Protein AF-A0A4P2VDF4-F1 (afdb_monomer)

Nearest PDB structures (foldseek):
  6p4w-assembly1_B  TM=8.940E-01  e=1.801E-29  Sulfurisphaera tokodaii str. 7
  8gy8-assembly1_B  TM=8.482E-01  e=2.939E-30  Pyrococcus furiosus DSM 3638
  6p4o-assembly2_D  TM=8.026E-01  e=2.133E-28  Sulfurisphaera tokodaii str. 7
  6p66-assembly2_D  TM=6.505E-01  e=9.928E-28  Archaeoglobus fulgidus DSM 4304
  8g4u-assembly1_B  TM=2.334E-01  e=2.044E+00  Saccharopolyspora erythraea

Mean predicted aligned error: 13.11 Å

Radius of gyration: 29.71 Å; Cα contacts (8 Å, |Δi|>4): 690; chains: 1; bounding box: 60×51×100 Å

Organism: NCBI:txid1874277

pLDDT: mean 81.6, std 14.94, range [26.86, 98.06]

Foldseek 3Di:
DDADPLADEQPADDVVCLVLLVQLVVLLVCLQVVQHFLLVSVVSLVVSCVVDPVVVSVLLNVVQVVQWDWDAAAPDALVVLCVQLPVVPDDDDPVVVQVSLCVSCVVVVHDSVSSVLRNCNVPNRRTTRNDGDDDDSVQSSQASNLVSVLVVQLQFQKKKKWALPPVVLLVVLCQLLLFQWFWFDDPHTIIIMTGGLNNDPPCSVSNSLSRSLSSVSLVVRQWMKMWGWGDDPPDIGIYIDISPNDNHDHDPVVVVVSVVVRVPGLLVLVVVVCCVPPVVKDKDAQFDWADLDRGIDTAGIWIDDLQAIETEHEREDDDPVSQVVVVVSQVSRPRYHYAYEYAPVRPDDPPRHDPSYDYAHDNRDPVVVVVCVVNVVSPDDDHDDPQDDDDQDADDADPPVLVVLVVQFFPFQVVQCVVQCVPPNPCSQVNCSNVQKDWRARHSDSRRTGIDGHD

InterPro domains:
  IPR008508 Endonuclease Bax1 [PF05626] (2-368)
  IPR008508 Endonuclease Bax1 [PIRSF019435] (2-441)
  IPR008508 Endonuclease Bax1 [PTHR39640] (2-376)

Structure (mmCIF, N/CA/C/O backbone):
data_AF-A0A4P2VDF4-F1
#
_entry.id   AF-A0A4P2VDF4-F1
#
loop_
_atom_site.group_PDB
_atom_site.id
_atom_site.type_symbol
_atom_site.label_atom_id
_atom_site.label_alt_id
_atom_site.label_comp_id
_atom_site.label_asym_id
_atom_site.label_entity_id
_atom_site.label_seq_id
_atom_site.pdbx_PDB_ins_code
_atom_site.Cartn_x
_atom_site.Cartn_y
_atom_site.Cartn_z
_atom_site.occupancy
_atom_site.B_iso_or_equiv
_atom_site.auth_seq_id
_atom_sit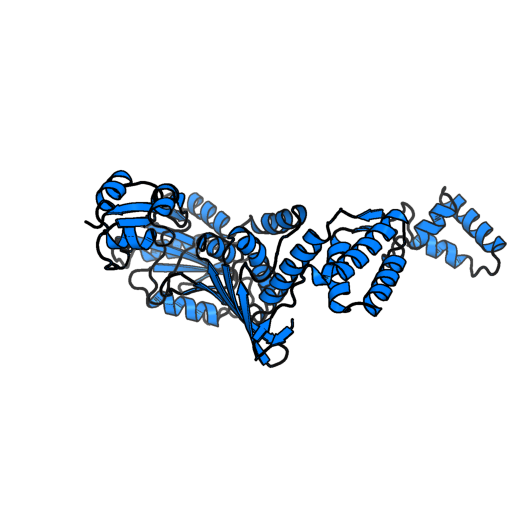e.auth_comp_id
_atom_site.auth_asym_id
_atom_site.auth_atom_id
_atom_site.pdbx_PDB_model_num
ATOM 1 N N . MET A 1 1 ? 7.679 -15.968 -1.960 1.00 79.31 1 MET A N 1
ATOM 2 C CA . MET A 1 1 ? 7.347 -16.729 -0.736 1.00 79.31 1 MET A CA 1
ATOM 3 C C . MET A 1 1 ? 7.981 -18.102 -0.788 1.00 79.31 1 MET A C 1
ATOM 5 O O . MET A 1 1 ? 7.960 -18.720 -1.846 1.00 79.31 1 MET A O 1
ATOM 9 N N . ARG A 1 2 ? 8.515 -18.569 0.341 1.00 82.75 2 ARG A N 1
ATOM 10 C CA . ARG A 1 2 ? 9.000 -19.936 0.558 1.00 82.75 2 ARG A CA 1
ATOM 11 C C . ARG A 1 2 ? 8.075 -20.622 1.565 1.00 82.75 2 ARG A C 1
ATOM 13 O O . ARG A 1 2 ? 7.628 -19.990 2.518 1.00 82.75 2 ARG A O 1
ATOM 20 N N . ILE A 1 3 ? 7.774 -21.897 1.352 1.00 80.62 3 ILE A N 1
ATOM 21 C CA . ILE A 1 3 ? 6.941 -22.691 2.263 1.00 80.62 3 ILE A CA 1
ATOM 22 C C . ILE A 1 3 ? 7.861 -23.633 3.035 1.00 80.62 3 ILE A C 1
ATOM 24 O O . ILE A 1 3 ? 8.603 -24.400 2.424 1.00 80.62 3 ILE A O 1
ATOM 28 N N . ARG A 1 4 ? 7.817 -23.599 4.371 1.00 76.88 4 ARG A N 1
ATOM 29 C CA . ARG A 1 4 ? 8.588 -24.519 5.222 1.00 76.88 4 ARG A CA 1
ATOM 30 C C . ARG A 1 4 ? 7.719 -25.000 6.378 1.00 76.88 4 ARG A C 1
ATOM 32 O O . ARG A 1 4 ? 7.176 -24.184 7.111 1.00 76.88 4 ARG A O 1
ATOM 39 N N . LYS A 1 5 ? 7.595 -26.324 6.540 1.00 75.50 5 LYS A N 1
ATOM 40 C CA . LYS A 1 5 ? 6.791 -26.968 7.603 1.00 75.50 5 LYS A CA 1
ATOM 41 C C . LYS A 1 5 ? 5.349 -26.423 7.707 1.00 75.50 5 LYS A C 1
ATOM 43 O O . LYS A 1 5 ? 4.851 -26.193 8.798 1.00 75.50 5 LYS A O 1
ATOM 48 N N . GLY A 1 6 ? 4.694 -26.165 6.572 1.00 74.94 6 GLY A N 1
ATOM 49 C CA . GLY A 1 6 ? 3.316 -25.646 6.548 1.00 74.94 6 GLY A CA 1
ATOM 50 C C . GLY A 1 6 ? 3.169 -24.150 6.856 1.00 74.94 6 GLY A C 1
ATOM 51 O O . GLY A 1 6 ? 2.055 -23.638 6.791 1.00 74.94 6 GLY A O 1
ATOM 52 N N . VAL A 1 7 ? 4.272 -23.439 7.112 1.00 84.31 7 VAL A N 1
ATOM 53 C CA . VAL A 1 7 ? 4.291 -21.988 7.324 1.00 84.31 7 VAL A CA 1
ATOM 54 C C . VAL A 1 7 ? 4.822 -21.294 6.078 1.00 84.31 7 VAL A C 1
ATOM 56 O O . VAL A 1 7 ? 5.834 -21.684 5.482 1.00 84.31 7 VAL A O 1
ATOM 59 N N . ALA A 1 8 ? 4.106 -20.258 5.679 1.00 86.00 8 ALA A N 1
ATOM 60 C CA . ALA A 1 8 ? 4.394 -19.424 4.540 1.00 86.00 8 ALA A CA 1
ATOM 61 C C . ALA A 1 8 ? 5.325 -18.288 4.999 1.00 86.00 8 ALA A C 1
ATOM 63 O O . ALA A 1 8 ? 4.984 -17.526 5.898 1.00 86.00 8 ALA A O 1
ATOM 64 N N . ARG A 1 9 ? 6.523 -18.186 4.413 1.00 86.56 9 ARG A N 1
ATOM 65 C CA . ARG A 1 9 ? 7.501 -17.137 4.737 1.00 86.56 9 ARG A CA 1
ATOM 66 C C . ARG A 1 9 ? 7.760 -16.249 3.524 1.00 86.56 9 ARG A C 1
ATOM 68 O O . ARG A 1 9 ? 7.981 -16.776 2.421 1.00 86.56 9 ARG A O 1
ATOM 75 N N . PRO A 1 10 ? 7.734 -14.917 3.670 1.00 89.00 10 PRO A N 1
ATOM 76 C CA . PRO A 1 10 ? 8.243 -14.027 2.638 1.00 89.00 10 PRO A CA 1
ATOM 77 C C . PRO A 1 10 ? 9.692 -14.390 2.304 1.00 89.00 10 PRO A C 1
ATOM 79 O O . PRO A 1 10 ? 10.462 -14.810 3.162 1.00 89.00 10 PRO A O 1
ATOM 82 N N . ALA A 1 11 ? 10.035 -14.309 1.022 1.00 91.25 11 ALA A N 1
ATOM 83 C CA . ALA A 1 11 ? 11.408 -14.504 0.574 1.00 91.25 11 ALA A CA 1
ATOM 84 C C . ALA A 1 11 ? 12.080 -13.129 0.557 1.00 91.25 11 ALA A C 1
ATOM 86 O O . ALA A 1 11 ? 12.244 -12.557 -0.518 1.00 91.25 11 ALA A O 1
ATOM 87 N N . TYR A 1 12 ? 12.318 -12.577 1.748 1.00 94.81 12 TYR A N 1
ATOM 88 C CA . TYR A 1 12 ? 13.016 -11.306 1.891 1.00 94.81 12 TYR A CA 1
ATOM 89 C C . TYR A 1 12 ? 14.444 -11.426 1.377 1.00 94.81 12 TYR A C 1
ATOM 91 O O . TYR A 1 12 ? 15.059 -12.487 1.502 1.00 94.81 12 TYR A O 1
ATOM 99 N N . LEU A 1 13 ? 14.926 -10.337 0.793 1.00 95.38 13 LEU A N 1
ATOM 100 C CA . LEU A 1 13 ? 16.286 -10.216 0.309 1.00 95.38 13 LEU A CA 1
ATOM 101 C C . LEU A 1 13 ? 17.224 -9.882 1.456 1.00 95.38 13 LEU A C 1
ATOM 103 O O . LEU A 1 13 ? 16.882 -9.094 2.345 1.00 95.38 13 LEU A O 1
ATOM 107 N N . THR A 1 14 ? 18.408 -10.474 1.400 1.00 92.75 14 THR A N 1
ATOM 108 C CA . THR A 1 14 ? 19.514 -10.218 2.324 1.00 92.75 14 THR A CA 1
ATOM 109 C C . THR A 1 14 ? 20.736 -9.728 1.547 1.00 92.75 14 THR A C 1
ATOM 111 O O . THR A 1 14 ? 20.692 -9.525 0.332 1.00 92.75 14 THR A O 1
ATOM 114 N N . GLN A 1 15 ? 21.863 -9.547 2.240 1.00 89.31 15 GLN A N 1
ATOM 115 C CA . GLN A 1 15 ? 23.136 -9.223 1.590 1.00 89.31 15 GLN A CA 1
ATOM 116 C C . GLN A 1 15 ? 23.617 -10.321 0.625 1.00 89.31 15 GLN A C 1
ATOM 118 O O . GLN A 1 15 ? 24.381 -10.027 -0.293 1.00 89.31 15 GLN A O 1
ATOM 123 N N . ASP A 1 16 ? 23.126 -11.556 0.764 1.00 90.62 16 ASP A N 1
ATOM 124 C CA . ASP A 1 16 ? 23.452 -12.654 -0.153 1.00 90.62 16 ASP A CA 1
ATOM 125 C C . ASP A 1 16 ? 22.881 -12.409 -1.562 1.00 90.62 16 ASP A C 1
ATOM 127 O O . ASP A 1 16 ? 23.461 -12.838 -2.560 1.00 90.62 16 ASP A O 1
ATOM 131 N N . ASP A 1 17 ? 21.784 -11.651 -1.669 1.00 94.31 17 ASP A N 1
ATOM 132 C CA . ASP A 1 17 ? 21.152 -11.289 -2.942 1.00 94.31 17 ASP A CA 1
ATOM 133 C C . ASP A 1 17 ? 21.805 -10.059 -3.604 1.00 94.31 17 ASP A C 1
ATOM 135 O O . ASP A 1 17 ? 21.449 -9.677 -4.725 1.00 94.31 17 ASP A O 1
ATOM 139 N N . ALA A 1 18 ? 22.793 -9.434 -2.950 1.00 93.44 18 ALA A N 1
ATOM 140 C CA . ALA A 1 18 ? 23.371 -8.166 -3.389 1.00 93.44 18 ALA A CA 1
ATOM 141 C C . ALA A 1 18 ? 24.033 -8.237 -4.777 1.00 93.44 18 ALA A C 1
ATOM 143 O O . ALA A 1 18 ? 24.124 -7.218 -5.461 1.00 93.44 18 ALA A O 1
ATOM 144 N N . ALA A 1 19 ? 24.480 -9.417 -5.223 1.00 95.69 19 ALA A N 1
ATOM 145 C CA . ALA A 1 19 ? 25.009 -9.603 -6.576 1.00 95.69 19 ALA A CA 1
ATOM 146 C C . ALA A 1 19 ? 23.936 -9.362 -7.652 1.00 95.69 19 ALA A C 1
ATOM 148 O O . ALA A 1 19 ? 24.156 -8.564 -8.562 1.00 95.69 19 ALA A O 1
ATOM 149 N N . ALA A 1 20 ? 22.755 -9.972 -7.504 1.00 95.94 20 ALA A N 1
ATOM 150 C CA . ALA A 1 20 ? 21.634 -9.778 -8.425 1.00 95.94 20 ALA A CA 1
ATOM 151 C C . ALA A 1 20 ? 21.137 -8.324 -8.401 1.00 95.94 20 ALA A C 1
ATOM 153 O O . ALA A 1 20 ? 20.865 -7.734 -9.445 1.00 95.94 20 ALA A O 1
ATOM 154 N N . VAL A 1 21 ? 21.073 -7.729 -7.206 1.00 97.31 21 VAL A N 1
ATOM 155 C CA . VAL A 1 21 ? 20.663 -6.331 -7.006 1.00 97.31 21 VAL A CA 1
ATOM 156 C C . VAL A 1 21 ? 21.621 -5.365 -7.705 1.00 97.31 21 VAL A C 1
ATOM 158 O O . VAL A 1 21 ? 21.171 -4.472 -8.421 1.00 97.31 21 VAL A O 1
ATOM 161 N N . ARG A 1 22 ? 22.939 -5.556 -7.548 1.00 97.31 22 ARG A N 1
ATOM 162 C CA . ARG A 1 22 ? 23.955 -4.737 -8.229 1.00 97.31 22 ARG A CA 1
ATOM 163 C C . ARG A 1 22 ? 23.903 -4.887 -9.744 1.00 97.31 22 ARG A C 1
ATOM 165 O O . ARG A 1 22 ? 24.057 -3.888 -10.433 1.00 97.31 22 ARG A O 1
ATOM 172 N N . GLU A 1 23 ? 23.657 -6.090 -10.256 1.00 97.75 23 GLU A N 1
ATOM 173 C CA . GLU A 1 23 ? 23.545 -6.319 -11.700 1.00 97.75 23 GLU A CA 1
ATOM 174 C C . GLU A 1 23 ? 22.347 -5.562 -12.297 1.00 97.75 23 GLU A C 1
ATOM 176 O O . GLU A 1 23 ? 22.476 -4.901 -13.328 1.00 97.75 23 GLU A O 1
ATOM 181 N N . VAL A 1 24 ? 21.191 -5.591 -11.618 1.00 97.94 24 VAL A N 1
ATOM 182 C CA . VAL A 1 24 ? 20.008 -4.820 -12.032 1.00 97.94 24 VAL A CA 1
ATOM 183 C C . VAL A 1 24 ? 20.286 -3.316 -11.955 1.00 97.94 24 VAL A C 1
ATOM 185 O O . VAL A 1 24 ? 20.081 -2.616 -12.941 1.00 97.94 24 VAL A O 1
ATOM 188 N N . LEU A 1 25 ? 20.814 -2.807 -10.837 1.00 97.38 25 LEU A N 1
ATOM 189 C CA . LEU A 1 25 ? 21.179 -1.387 -10.705 1.00 97.38 25 LEU A CA 1
ATOM 190 C C . LEU A 1 25 ? 22.195 -0.936 -11.763 1.00 97.38 25 LEU A C 1
ATOM 192 O O . LEU A 1 25 ? 22.085 0.172 -12.296 1.00 97.38 25 LEU A O 1
ATOM 196 N N . GLY A 1 26 ? 23.154 -1.805 -12.085 1.00 97.38 26 GLY A N 1
ATOM 197 C CA . GLY A 1 26 ? 24.136 -1.598 -13.140 1.00 97.38 26 GLY A CA 1
ATOM 198 C C . GLY A 1 26 ? 23.473 -1.449 -14.505 1.00 97.38 26 GLY A C 1
ATOM 199 O O . GLY A 1 26 ? 23.772 -0.492 -15.208 1.00 97.38 26 GLY A O 1
ATOM 200 N N . ALA A 1 27 ? 22.512 -2.314 -14.847 1.00 97.69 27 ALA A N 1
ATOM 201 C CA . ALA A 1 27 ? 21.772 -2.220 -16.107 1.00 97.69 27 ALA A CA 1
ATOM 202 C C . ALA A 1 27 ? 21.032 -0.883 -16.263 1.00 97.69 27 ALA A C 1
ATOM 204 O O . ALA A 1 27 ? 21.137 -0.249 -17.310 1.00 97.69 27 ALA A O 1
ATOM 205 N N . PHE A 1 28 ? 20.338 -0.422 -15.218 1.00 97.56 28 PHE A N 1
ATOM 206 C CA . PHE A 1 28 ? 19.657 0.877 -15.246 1.00 97.56 28 PHE A CA 1
ATOM 207 C C . PHE A 1 28 ? 20.654 2.043 -15.336 1.00 97.56 28 PHE A C 1
ATOM 209 O O . PHE A 1 28 ? 20.451 2.961 -16.125 1.00 97.56 28 PHE A O 1
ATOM 216 N N . SER A 1 29 ? 21.762 1.989 -14.591 1.00 96.25 29 SER A N 1
ATOM 217 C CA . SER A 1 29 ? 22.824 3.006 -14.662 1.00 96.25 29 SER A CA 1
ATOM 218 C C . SER A 1 29 ? 23.460 3.080 -16.056 1.00 96.25 29 SER A C 1
ATOM 220 O O . SER A 1 29 ? 23.648 4.170 -16.596 1.00 96.25 29 SER A O 1
ATOM 222 N N . SER A 1 30 ? 23.751 1.927 -16.666 1.00 96.88 30 SER A N 1
ATOM 223 C CA . SER A 1 30 ? 24.281 1.834 -18.028 1.00 96.88 30 SER A CA 1
ATOM 224 C C . SER A 1 30 ? 23.287 2.333 -19.071 1.00 96.88 30 SER A C 1
ATOM 226 O O . SER A 1 30 ? 23.706 2.999 -20.012 1.00 96.88 30 SER A O 1
ATOM 228 N N . ALA A 1 31 ? 21.989 2.071 -18.891 1.00 96.44 31 ALA A N 1
ATOM 229 C CA . ALA A 1 31 ? 20.956 2.554 -19.800 1.00 96.44 31 ALA A CA 1
ATOM 230 C C . ALA A 1 31 ? 20.886 4.085 -19.840 1.00 96.44 31 ALA A C 1
ATOM 232 O O . ALA A 1 31 ? 20.810 4.664 -20.920 1.00 96.44 31 ALA A O 1
ATOM 233 N N . VAL A 1 32 ? 20.986 4.743 -18.681 1.00 95.12 32 VAL A N 1
ATOM 234 C CA . VAL A 1 32 ? 21.029 6.213 -18.594 1.00 95.12 32 VAL A CA 1
ATOM 235 C C . VAL A 1 32 ? 22.322 6.751 -19.206 1.00 95.12 32 VAL A C 1
ATOM 237 O O . VAL A 1 32 ? 22.284 7.639 -20.052 1.00 95.12 32 VAL A O 1
ATOM 240 N N . ALA A 1 33 ? 23.476 6.193 -18.821 1.00 94.75 33 ALA A N 1
ATOM 241 C CA . ALA A 1 33 ? 24.779 6.648 -19.311 1.00 94.75 33 ALA A CA 1
ATOM 242 C C . ALA A 1 33 ? 24.938 6.462 -20.831 1.00 94.75 33 ALA A C 1
ATOM 244 O O . ALA A 1 33 ? 25.561 7.287 -21.495 1.00 94.75 33 ALA A O 1
ATOM 245 N N . GLY A 1 34 ? 24.370 5.385 -21.375 1.00 93.00 34 GLY A N 1
ATOM 246 C CA . GLY A 1 34 ? 24.397 5.058 -22.796 1.00 93.00 34 GLY A CA 1
ATOM 247 C C . GLY A 1 34 ? 23.234 5.630 -23.604 1.00 93.00 34 GLY A C 1
ATOM 248 O O . GLY A 1 34 ? 23.195 5.386 -24.805 1.00 93.00 34 GLY A O 1
ATOM 249 N N . SER A 1 35 ? 22.291 6.351 -22.979 1.00 90.38 35 SER A N 1
ATOM 250 C CA . SER A 1 35 ? 21.052 6.820 -23.624 1.00 90.38 35 SER A CA 1
ATOM 251 C C . SER A 1 35 ? 20.319 5.704 -24.382 1.00 90.38 35 SER A C 1
ATOM 253 O O . SER A 1 35 ? 19.885 5.892 -25.516 1.00 90.38 35 SER A O 1
ATOM 255 N N . TRP A 1 36 ? 20.219 4.521 -23.772 1.00 94.50 36 TRP A N 1
ATOM 256 C CA . TRP A 1 36 ? 19.570 3.359 -24.379 1.00 94.50 36 TRP A CA 1
ATOM 257 C C . TRP A 1 36 ? 18.083 3.617 -24.612 1.00 94.50 36 TRP A C 1
ATOM 259 O O . TRP A 1 36 ? 17.427 4.320 -23.837 1.00 94.50 36 TRP A O 1
ATOM 269 N N . LYS A 1 37 ? 17.520 2.973 -25.633 1.00 93.38 37 LYS A N 1
ATOM 270 C CA . LYS A 1 37 ? 16.073 2.799 -25.752 1.00 93.38 37 LYS A CA 1
ATOM 271 C C . LYS A 1 37 ? 15.564 1.919 -24.616 1.00 93.38 37 LYS A C 1
ATOM 273 O O . LYS A 1 37 ? 16.246 1.002 -24.155 1.00 93.38 37 LYS A O 1
ATOM 278 N N . TYR A 1 38 ? 14.320 2.137 -24.205 1.00 94.94 38 TYR A N 1
ATOM 279 C CA . TYR A 1 38 ? 13.691 1.327 -23.167 1.00 94.94 38 TYR A CA 1
ATOM 280 C C . TYR A 1 38 ? 13.653 -0.166 -23.547 1.00 94.94 38 TYR A C 1
ATOM 282 O O . TYR A 1 38 ? 13.909 -1.017 -22.700 1.00 94.94 38 TYR A O 1
ATOM 290 N N . ALA A 1 39 ? 13.469 -0.495 -24.832 1.00 95.81 39 ALA A N 1
ATOM 291 C CA . ALA A 1 39 ? 13.561 -1.866 -25.341 1.00 95.81 39 ALA A CA 1
ATOM 292 C C . ALA A 1 39 ? 14.919 -2.544 -25.074 1.00 95.81 39 ALA A C 1
ATOM 294 O O . ALA A 1 39 ? 14.959 -3.737 -24.774 1.00 95.81 39 ALA A O 1
ATOM 295 N N . GLU A 1 40 ? 16.026 -1.805 -25.180 1.00 97.06 40 GLU A N 1
ATOM 296 C CA . GLU A 1 40 ? 17.375 -2.335 -24.937 1.00 97.06 40 GLU A CA 1
ATOM 297 C C . GLU A 1 40 ? 17.583 -2.616 -23.443 1.00 97.06 40 GLU A C 1
ATOM 299 O O . GLU A 1 40 ? 18.166 -3.636 -23.067 1.00 97.06 40 GLU A O 1
ATOM 304 N N . LEU A 1 41 ? 17.035 -1.757 -22.574 1.00 97.62 41 LEU A N 1
ATOM 305 C CA . LEU A 1 41 ? 16.990 -2.009 -21.135 1.00 97.62 41 LEU A CA 1
ATOM 306 C C . LEU A 1 41 ? 16.152 -3.259 -20.815 1.00 97.62 41 LEU A C 1
ATOM 308 O O . LEU A 1 41 ? 16.622 -4.122 -20.072 1.00 97.62 41 LEU A O 1
ATOM 312 N N . GLU A 1 42 ? 14.959 -3.409 -21.400 1.00 97.19 42 GLU A N 1
ATOM 313 C CA . GLU A 1 42 ? 14.135 -4.619 -21.238 1.00 97.19 42 GLU A CA 1
ATOM 314 C C . GLU A 1 42 ? 14.897 -5.885 -21.660 1.00 97.19 42 GLU A C 1
ATOM 316 O O . GLU A 1 42 ? 14.859 -6.909 -20.968 1.00 97.19 42 GLU A O 1
ATOM 321 N N . GLU A 1 43 ? 15.624 -5.825 -22.780 1.00 97.81 43 GLU A N 1
ATOM 322 C CA . GLU A 1 43 ? 16.449 -6.934 -23.251 1.00 97.81 43 GLU A CA 1
ATOM 323 C C . GLU A 1 43 ? 17.583 -7.249 -22.270 1.00 97.81 43 GLU A C 1
ATOM 325 O O . GLU A 1 43 ? 17.781 -8.418 -21.912 1.00 97.81 43 GLU A O 1
ATOM 330 N N . ARG A 1 44 ? 18.280 -6.230 -21.754 1.00 97.94 44 ARG A N 1
ATOM 331 C CA . ARG A 1 44 ? 19.324 -6.422 -20.741 1.00 97.94 44 ARG A CA 1
ATOM 332 C C . ARG A 1 44 ? 18.767 -7.062 -19.467 1.00 97.94 44 ARG A C 1
ATOM 334 O O . ARG A 1 44 ? 19.356 -8.013 -18.954 1.00 97.94 44 ARG A O 1
ATOM 341 N N . ILE A 1 45 ? 17.612 -6.611 -18.982 1.00 98.06 45 ILE A N 1
ATOM 342 C CA . ILE A 1 45 ? 16.934 -7.196 -17.813 1.00 98.06 45 ILE A CA 1
ATOM 343 C C . ILE A 1 45 ? 16.495 -8.644 -18.088 1.00 98.06 45 ILE A C 1
ATOM 345 O O . ILE A 1 45 ? 16.600 -9.515 -17.215 1.00 98.06 45 ILE A O 1
ATOM 349 N N . SER A 1 46 ? 16.063 -8.944 -19.315 1.00 97.00 46 SER A N 1
ATOM 350 C CA . SER A 1 46 ? 15.741 -10.306 -19.753 1.00 97.00 46 SER A CA 1
ATOM 351 C C . SER A 1 46 ? 16.967 -11.224 -19.725 1.00 97.00 46 SER A C 1
ATOM 353 O O . SER A 1 46 ? 16.869 -12.359 -19.253 1.00 97.00 46 SER A O 1
ATOM 355 N N . GLN A 1 47 ? 18.139 -10.739 -20.151 1.00 97.50 47 GLN A N 1
ATOM 356 C CA . GLN A 1 47 ? 19.403 -11.479 -20.058 1.00 97.50 47 GLN A CA 1
ATOM 357 C C . GLN A 1 47 ? 19.785 -11.766 -18.598 1.00 97.50 47 GLN A C 1
ATOM 359 O O . GLN A 1 47 ? 20.100 -12.909 -18.266 1.00 97.50 47 GLN A O 1
ATOM 364 N N . ILE A 1 48 ? 19.673 -10.775 -17.707 1.00 97.38 48 ILE A N 1
ATOM 365 C CA . ILE A 1 48 ? 19.929 -10.939 -16.262 1.00 97.38 48 ILE A CA 1
ATOM 366 C C . ILE A 1 48 ? 18.979 -11.988 -15.658 1.00 97.38 48 ILE A C 1
ATOM 368 O O . ILE A 1 48 ? 19.398 -12.850 -14.884 1.00 97.38 48 ILE A O 1
ATOM 372 N N . SER A 1 49 ? 17.714 -11.993 -16.088 1.00 95.56 49 SER A N 1
ATOM 373 C CA . SER A 1 49 ? 16.695 -12.972 -15.672 1.00 95.56 49 SER A CA 1
ATOM 374 C C . SER A 1 49 ? 16.958 -14.412 -16.144 1.00 95.56 49 SER A C 1
ATOM 376 O O . SER A 1 49 ? 16.201 -15.311 -15.772 1.00 95.56 49 SER A O 1
ATOM 378 N N . ARG A 1 50 ? 17.967 -14.653 -16.997 1.00 96.00 50 ARG A N 1
ATOM 379 C CA . ARG A 1 50 ? 18.433 -16.008 -17.360 1.00 96.00 50 ARG A CA 1
ATOM 380 C C . ARG A 1 50 ? 19.463 -16.554 -16.370 1.00 96.00 50 ARG A C 1
ATOM 382 O O . ARG A 1 50 ? 19.642 -17.765 -16.313 1.00 96.00 50 ARG A O 1
ATOM 389 N N . ILE A 1 51 ? 20.132 -15.672 -15.628 1.00 95.88 51 ILE A N 1
ATOM 390 C CA . ILE A 1 51 ? 21.187 -16.010 -14.662 1.00 95.88 51 ILE A CA 1
ATOM 391 C C . ILE A 1 51 ? 20.602 -16.097 -13.248 1.00 95.88 51 ILE A C 1
ATOM 393 O O . ILE A 1 51 ? 20.922 -17.015 -12.497 1.00 95.88 51 ILE A O 1
ATOM 397 N N . TYR A 1 52 ? 19.722 -15.158 -12.896 1.00 95.25 52 TYR A N 1
ATOM 398 C CA . TYR A 1 52 ? 19.106 -15.055 -11.572 1.00 95.25 52 TYR A CA 1
ATOM 399 C C . TYR A 1 52 ? 17.620 -15.441 -11.591 1.00 95.25 52 TYR A C 1
ATOM 401 O O . TYR A 1 52 ? 17.010 -15.597 -12.651 1.00 95.25 52 TYR A O 1
ATOM 409 N N . ASP A 1 53 ? 17.007 -15.575 -10.409 1.00 93.50 53 ASP A N 1
ATOM 410 C CA . ASP A 1 53 ? 15.574 -15.863 -10.295 1.00 93.50 53 ASP A CA 1
ATOM 411 C C . ASP A 1 53 ? 14.732 -14.792 -11.015 1.00 93.50 53 ASP A C 1
ATOM 413 O O . ASP A 1 53 ? 14.798 -13.597 -10.721 1.00 93.50 53 ASP A O 1
ATOM 417 N N . ARG A 1 54 ? 13.892 -15.229 -11.959 1.00 94.50 54 ARG A N 1
ATOM 418 C CA . ARG A 1 54 ? 13.089 -14.327 -12.797 1.00 94.50 54 ARG A CA 1
ATOM 419 C C . ARG A 1 54 ? 12.119 -13.463 -11.985 1.00 94.50 54 ARG A C 1
ATOM 421 O O . ARG A 1 54 ? 11.817 -12.345 -12.397 1.00 94.50 54 ARG A O 1
ATOM 428 N N . ARG A 1 55 ? 11.576 -13.965 -10.868 1.00 92.19 55 ARG A N 1
ATOM 429 C CA . ARG A 1 55 ? 10.626 -13.195 -10.045 1.00 92.19 55 ARG A CA 1
ATOM 430 C C . ARG A 1 55 ? 11.357 -12.102 -9.278 1.00 92.19 55 ARG A C 1
ATOM 432 O O . ARG A 1 55 ? 10.834 -10.994 -9.209 1.00 92.19 55 ARG A O 1
ATOM 439 N N . LEU A 1 56 ? 12.551 -12.407 -8.772 1.00 94.69 56 LEU A N 1
ATOM 440 C CA . LEU A 1 56 ? 13.442 -11.436 -8.147 1.00 94.69 56 LEU A CA 1
ATOM 441 C C . LEU A 1 56 ? 13.788 -10.304 -9.116 1.00 94.69 56 LEU A C 1
ATOM 443 O O . LEU A 1 56 ? 13.482 -9.148 -8.836 1.00 94.69 56 LEU A O 1
ATOM 447 N N . VAL A 1 57 ? 14.357 -10.636 -10.280 1.00 97.25 57 VAL A N 1
ATOM 448 C CA . VAL A 1 57 ? 14.796 -9.631 -11.263 1.00 97.25 57 VAL A CA 1
ATOM 449 C C . VAL A 1 57 ? 13.626 -8.767 -11.729 1.00 97.25 57 VAL A C 1
ATOM 451 O O . VAL A 1 57 ? 13.747 -7.546 -11.772 1.00 97.25 57 VAL A O 1
ATOM 454 N N . ARG A 1 58 ? 12.460 -9.372 -11.994 1.00 95.62 58 ARG A N 1
ATOM 455 C CA . ARG A 1 58 ? 11.248 -8.626 -12.358 1.00 95.62 58 ARG A CA 1
ATOM 456 C C . ARG A 1 58 ? 10.801 -7.666 -11.256 1.00 95.62 58 ARG A C 1
ATOM 458 O O . ARG A 1 58 ? 10.400 -6.548 -11.561 1.00 95.62 58 ARG A O 1
ATOM 465 N N . GLY A 1 59 ? 10.831 -8.097 -9.996 1.00 95.50 59 GLY A N 1
ATOM 466 C CA . GLY A 1 59 ? 10.441 -7.239 -8.881 1.00 95.50 59 GLY A CA 1
ATOM 467 C C . GLY A 1 59 ? 11.412 -6.073 -8.683 1.00 95.50 59 GLY A C 1
ATOM 468 O O . GLY A 1 59 ? 10.962 -4.943 -8.548 1.00 95.50 59 GLY A O 1
ATOM 469 N N . LEU A 1 60 ? 12.725 -6.318 -8.768 1.00 97.19 60 LEU A N 1
ATOM 470 C CA . LEU A 1 60 ? 13.744 -5.262 -8.718 1.00 97.19 60 LEU A CA 1
ATOM 471 C C . LEU A 1 60 ? 13.604 -4.275 -9.888 1.00 97.19 60 LEU A C 1
ATOM 473 O O . LEU A 1 60 ? 13.608 -3.067 -9.662 1.00 97.19 60 LEU A O 1
ATOM 477 N N . SER A 1 61 ? 13.420 -4.778 -11.116 1.00 96.94 61 SER A N 1
ATOM 478 C CA . SER A 1 61 ? 13.199 -3.948 -12.312 1.00 96.94 61 SER A CA 1
ATOM 479 C C . SER A 1 61 ? 11.978 -3.054 -12.148 1.00 96.94 61 SER A C 1
ATOM 481 O O . SER A 1 61 ? 12.071 -1.851 -12.355 1.00 96.94 61 SER A O 1
ATOM 483 N N . SER A 1 62 ? 10.862 -3.612 -11.672 1.00 96.06 62 SER A N 1
ATOM 484 C CA . SER A 1 62 ? 9.628 -2.850 -11.473 1.00 96.06 62 SER A CA 1
ATOM 485 C C . SER A 1 62 ? 9.781 -1.712 -10.460 1.00 96.06 62 SER A C 1
ATOM 487 O O . SER A 1 62 ? 9.156 -0.668 -10.624 1.00 96.06 62 SER A O 1
ATOM 489 N N . LEU A 1 63 ? 10.610 -1.875 -9.422 1.00 95.62 63 LEU A N 1
ATOM 490 C CA . LEU A 1 63 ? 10.910 -0.790 -8.480 1.00 95.62 63 LEU A CA 1
ATOM 491 C C . LEU A 1 63 ? 11.780 0.292 -9.124 1.00 95.62 63 LEU A C 1
ATOM 493 O O . LEU A 1 63 ? 11.502 1.478 -8.959 1.00 95.62 63 LEU A O 1
ATOM 497 N N . MET A 1 64 ? 12.793 -0.107 -9.893 1.00 96.06 64 MET A N 1
ATOM 498 C CA . MET A 1 64 ? 13.680 0.821 -10.596 1.00 96.06 64 MET A CA 1
ATOM 499 C C . MET A 1 64 ? 12.973 1.583 -11.725 1.00 96.06 64 MET A C 1
ATOM 501 O O . MET A 1 64 ? 13.223 2.771 -11.904 1.00 96.06 64 MET A O 1
ATOM 505 N N . GLU A 1 65 ? 12.028 0.953 -12.425 1.00 94.94 65 GLU A N 1
ATOM 506 C CA . GLU A 1 65 ? 11.172 1.587 -13.439 1.00 94.94 65 GLU A CA 1
ATOM 507 C C . GLU A 1 65 ? 10.364 2.759 -12.867 1.00 94.94 65 GLU A C 1
ATOM 509 O O . GLU A 1 65 ? 10.207 3.776 -13.534 1.00 94.94 65 GLU A O 1
ATOM 514 N N . ARG A 1 66 ? 9.917 2.682 -11.603 1.00 93.38 66 ARG A N 1
ATOM 515 C CA . ARG A 1 66 ? 9.213 3.796 -10.929 1.00 93.38 66 ARG A CA 1
ATOM 516 C C . ARG A 1 66 ? 10.103 5.024 -10.704 1.00 93.38 66 ARG A C 1
ATOM 518 O O . ARG A 1 66 ? 9.581 6.089 -10.382 1.00 93.38 66 ARG A O 1
ATOM 525 N N . ARG A 1 67 ? 11.423 4.860 -10.823 1.00 92.50 67 ARG A N 1
ATOM 526 C CA . ARG A 1 67 ? 12.446 5.905 -10.656 1.00 92.50 67 ARG A CA 1
ATOM 527 C C . ARG A 1 67 ? 13.065 6.340 -11.983 1.00 92.50 67 ARG A C 1
ATOM 529 O O . ARG A 1 67 ? 14.023 7.112 -11.990 1.00 92.50 67 ARG A O 1
ATOM 536 N N . LEU A 1 68 ? 12.551 5.801 -13.087 1.00 93.62 68 LEU A N 1
ATOM 537 C CA . LEU A 1 68 ? 13.026 6.046 -14.435 1.00 93.62 68 LEU A CA 1
ATOM 538 C C . LEU A 1 68 ? 12.294 7.242 -15.042 1.00 93.62 68 LEU A C 1
ATOM 540 O O . LEU A 1 68 ? 11.067 7.322 -15.004 1.00 93.62 68 LEU A O 1
ATOM 544 N N . THR A 1 69 ? 13.046 8.124 -15.686 1.00 93.50 69 THR A N 1
ATOM 545 C CA . THR A 1 69 ? 12.499 9.176 -16.541 1.00 93.50 69 THR A CA 1
ATOM 546 C C . THR A 1 69 ? 12.777 8.798 -17.986 1.00 93.50 69 THR A C 1
ATOM 548 O O . THR A 1 69 ? 13.933 8.716 -18.399 1.00 93.50 69 THR A O 1
ATOM 551 N N . LEU A 1 70 ? 11.722 8.568 -18.766 1.00 92.25 70 LEU A N 1
ATOM 552 C CA . LEU A 1 70 ?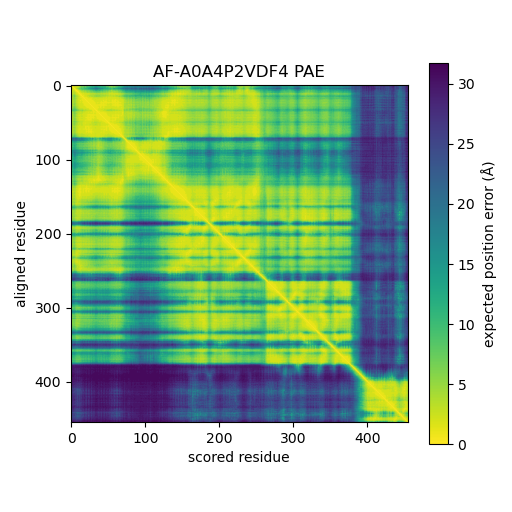 11.834 8.368 -20.210 1.00 92.25 70 LEU A CA 1
ATOM 553 C C . LEU A 1 70 ? 11.800 9.716 -20.937 1.00 92.25 70 LEU A C 1
ATOM 555 O O . LEU A 1 70 ? 11.151 10.661 -20.481 1.00 92.25 70 LEU A O 1
ATOM 559 N N . SER A 1 71 ? 12.489 9.806 -22.074 1.00 85.31 71 SER A N 1
ATOM 560 C CA . SER A 1 71 ? 12.488 11.000 -22.921 1.00 85.31 71 SER A CA 1
ATOM 561 C C . SER A 1 71 ? 11.064 11.399 -23.320 1.00 85.31 71 SER A C 1
ATOM 563 O O . SER A 1 71 ? 10.226 10.542 -23.622 1.00 85.31 71 SER A O 1
ATOM 565 N N . GLN A 1 72 ? 10.790 12.704 -23.343 1.00 70.62 72 GLN A N 1
ATOM 566 C CA . GLN A 1 72 ? 9.494 13.229 -23.776 1.00 70.62 72 GLN A CA 1
ATOM 567 C C . GLN A 1 72 ? 9.297 13.082 -25.291 1.00 70.62 72 GLN A C 1
ATOM 569 O O . GLN A 1 72 ? 10.259 12.931 -26.045 1.00 70.62 72 GLN A O 1
ATOM 574 N N . ALA A 1 73 ? 8.033 13.118 -25.723 1.00 65.00 73 ALA A N 1
ATOM 575 C CA . ALA A 1 73 ? 7.679 13.112 -27.138 1.00 65.00 73 ALA A CA 1
ATOM 576 C C . ALA A 1 73 ? 8.268 14.343 -27.847 1.00 65.00 73 ALA A C 1
ATOM 578 O O . ALA A 1 73 ? 8.331 15.430 -27.267 1.00 65.00 73 ALA A O 1
ATOM 579 N N . SER A 1 74 ? 8.687 14.172 -29.101 1.00 69.94 74 SER A N 1
ATOM 580 C CA . SER A 1 74 ? 9.116 15.283 -29.954 1.00 69.94 74 SER A CA 1
ATOM 581 C C . SER A 1 74 ? 7.995 16.311 -30.132 1.00 69.94 74 SER A C 1
ATOM 583 O O . SER A 1 74 ? 6.817 15.959 -30.091 1.00 69.94 74 SER A O 1
ATOM 585 N N . GLY A 1 75 ? 8.343 17.568 -30.431 1.00 76.06 75 GLY A N 1
ATOM 586 C CA . GLY A 1 75 ? 7.354 18.586 -30.824 1.00 76.06 75 GLY A CA 1
ATOM 587 C C . GLY A 1 75 ? 6.614 18.256 -32.132 1.00 76.06 75 GLY A C 1
ATOM 588 O O . GLY A 1 75 ? 5.582 18.851 -32.431 1.00 76.06 75 GLY A O 1
ATOM 589 N N . ILE A 1 76 ? 7.125 17.287 -32.898 1.00 84.06 76 ILE A N 1
ATOM 590 C CA . ILE A 1 76 ? 6.524 16.752 -34.121 1.00 84.06 76 ILE A CA 1
ATOM 591 C C . ILE A 1 76 ? 5.594 15.591 -33.763 1.00 84.06 76 ILE A C 1
ATOM 593 O O . ILE A 1 76 ? 5.990 14.691 -33.023 1.00 84.06 76 ILE A O 1
ATOM 597 N N . SER A 1 77 ? 4.388 15.575 -34.339 1.00 88.62 77 SER A N 1
ATOM 598 C CA . SER A 1 77 ? 3.431 14.471 -34.196 1.00 88.62 77 SER A CA 1
ATOM 599 C C . SER A 1 77 ? 3.968 13.181 -34.844 1.00 88.62 77 SER A C 1
ATOM 601 O O . SER A 1 77 ? 4.070 13.116 -36.076 1.00 88.62 77 SER A O 1
ATOM 603 N N . PRO A 1 78 ? 4.252 12.111 -34.070 1.00 90.88 78 PRO A N 1
ATOM 604 C CA . PRO A 1 78 ? 4.779 10.853 -34.618 1.00 90.88 78 PRO A CA 1
ATOM 605 C C . PRO A 1 78 ? 3.803 10.167 -35.579 1.00 90.88 78 PRO A C 1
ATOM 607 O O . PRO A 1 78 ? 4.198 9.446 -36.496 1.00 90.88 78 PRO A O 1
ATOM 610 N N . VAL A 1 79 ? 2.499 10.387 -35.383 1.00 91.75 79 VAL A N 1
ATOM 611 C CA . VAL A 1 79 ? 1.438 9.849 -36.246 1.00 91.75 79 VAL A CA 1
ATOM 612 C C . VAL A 1 79 ? 1.461 10.521 -37.618 1.00 91.75 79 VAL A C 1
ATOM 614 O O . VAL A 1 79 ? 1.407 9.834 -38.638 1.00 91.75 79 VAL A O 1
ATOM 617 N N . GLU A 1 80 ? 1.576 11.851 -37.663 1.00 90.88 80 GLU A N 1
ATOM 618 C CA . GLU A 1 80 ? 1.672 12.601 -38.922 1.00 90.88 80 GLU A CA 1
ATOM 619 C C . GLU A 1 80 ? 2.958 12.263 -39.670 1.00 90.88 80 GLU A C 1
ATOM 621 O O . GLU A 1 80 ? 2.935 12.064 -40.887 1.00 90.88 80 GLU A O 1
ATOM 626 N N . LEU A 1 81 ? 4.058 12.124 -38.927 1.00 91.88 81 LEU A N 1
ATOM 627 C CA . LEU A 1 81 ? 5.359 11.781 -39.476 1.00 91.88 81 LEU A CA 1
ATOM 628 C C . LEU A 1 81 ? 5.349 10.392 -40.125 1.00 91.88 81 LEU A C 1
ATOM 630 O O . LEU A 1 81 ? 5.743 10.258 -41.283 1.00 91.88 81 LEU A O 1
ATOM 634 N N . ARG A 1 82 ? 4.808 9.374 -39.437 1.00 93.44 82 ARG A N 1
ATOM 635 C CA . ARG A 1 82 ? 4.624 8.024 -40.001 1.00 93.44 82 ARG A CA 1
ATOM 636 C C . ARG A 1 82 ? 3.690 8.024 -41.202 1.00 93.44 82 ARG A C 1
ATOM 638 O O . ARG A 1 82 ? 3.993 7.378 -42.200 1.00 93.44 82 ARG A O 1
ATOM 645 N N . ARG A 1 83 ? 2.575 8.761 -41.141 1.00 93.38 83 ARG A N 1
ATOM 646 C CA . ARG A 1 83 ? 1.634 8.858 -42.265 1.00 93.38 83 ARG A CA 1
ATOM 647 C C . ARG A 1 83 ? 2.313 9.430 -43.506 1.00 93.38 83 ARG A C 1
ATOM 649 O O . ARG A 1 83 ? 2.110 8.899 -44.593 1.00 93.38 83 ARG A O 1
ATOM 656 N N . LEU A 1 84 ? 3.114 10.482 -43.348 1.00 92.00 84 LEU A N 1
ATOM 657 C CA . LEU A 1 84 ? 3.842 11.086 -44.457 1.00 92.00 84 LEU A CA 1
ATOM 658 C C . LEU A 1 84 ? 4.926 10.145 -44.992 1.00 92.00 84 LEU A C 1
ATOM 660 O O . LEU A 1 84 ? 4.901 9.831 -46.179 1.00 92.00 84 LEU A O 1
ATOM 664 N N . LEU A 1 85 ? 5.828 9.669 -44.129 1.00 92.25 85 LEU A N 1
ATOM 665 C CA . LEU A 1 85 ? 6.948 8.806 -44.520 1.00 92.25 85 LEU A CA 1
ATOM 666 C C . LEU A 1 85 ? 6.460 7.528 -45.212 1.00 92.25 85 LEU A C 1
ATOM 668 O O . LEU A 1 85 ? 6.933 7.193 -46.291 1.00 92.25 85 LEU A O 1
ATOM 672 N N . PHE A 1 86 ? 5.466 6.841 -44.643 1.00 93.31 86 PHE A N 1
ATOM 673 C CA . PHE A 1 86 ? 4.972 5.582 -45.204 1.00 93.31 86 PHE A CA 1
ATOM 674 C C . PHE A 1 86 ? 4.087 5.772 -46.444 1.00 93.31 86 PHE A C 1
ATOM 676 O O . PHE A 1 86 ? 3.960 4.843 -47.238 1.00 93.31 86 PHE A O 1
ATOM 683 N N . SER A 1 87 ? 3.515 6.966 -46.666 1.00 93.50 87 SER A N 1
ATOM 684 C CA . SER A 1 87 ? 2.792 7.271 -47.915 1.00 93.50 87 SER A CA 1
ATOM 685 C C . SER A 1 87 ? 3.703 7.372 -49.141 1.00 93.50 87 SER A C 1
ATOM 687 O O . SER A 1 87 ? 3.226 7.226 -50.262 1.00 93.50 87 SER A O 1
ATOM 689 N N . MET A 1 88 ? 5.005 7.590 -48.933 1.00 89.25 88 MET A N 1
ATOM 690 C CA . MET A 1 88 ? 6.003 7.699 -50.001 1.00 89.25 88 MET A CA 1
ATOM 691 C C . MET A 1 88 ? 6.485 6.332 -50.519 1.00 89.25 88 MET A C 1
ATOM 693 O O . MET A 1 88 ? 7.280 6.280 -51.452 1.00 89.25 88 MET A O 1
ATOM 697 N N . GLY A 1 89 ? 5.966 5.232 -49.963 1.00 88.88 89 GLY A N 1
ATOM 698 C CA . GLY A 1 89 ? 6.292 3.871 -50.379 1.00 88.88 89 GLY A CA 1
ATOM 699 C C . GLY A 1 89 ? 7.559 3.307 -49.722 1.00 88.88 89 GLY A C 1
ATOM 700 O O . GLY A 1 89 ? 8.228 3.987 -48.943 1.00 88.88 89 GLY A O 1
ATOM 701 N N . PRO A 1 90 ? 7.868 2.024 -49.974 1.00 91.38 90 PRO A N 1
ATOM 702 C CA . PRO A 1 90 ? 9.073 1.391 -49.455 1.00 91.38 90 PRO A CA 1
ATOM 703 C C . PRO A 1 90 ? 10.318 1.905 -50.189 1.00 91.38 90 PRO A C 1
ATOM 705 O O . PRO A 1 90 ? 10.331 1.989 -51.414 1.00 91.38 90 PRO A O 1
ATOM 708 N N . VAL A 1 91 ? 11.379 2.180 -49.434 1.00 92.31 91 VAL A N 1
ATOM 709 C CA . VAL A 1 91 ? 12.719 2.484 -49.958 1.00 92.31 91 VAL A CA 1
ATOM 710 C C . VAL A 1 91 ? 13.604 1.247 -49.852 1.00 92.31 91 VAL A C 1
ATOM 712 O O . VAL A 1 91 ? 13.533 0.524 -48.855 1.00 92.31 91 VAL A O 1
ATOM 715 N N . ILE A 1 92 ? 14.420 0.988 -50.876 1.00 92.44 92 ILE A N 1
ATOM 716 C CA . ILE A 1 92 ? 15.254 -0.227 -50.955 1.00 92.44 92 ILE A CA 1
ATOM 717 C C . ILE A 1 92 ? 16.758 0.059 -50.872 1.00 92.44 92 ILE A C 1
ATOM 719 O O . ILE A 1 92 ? 17.531 -0.863 -50.611 1.00 92.44 92 ILE A O 1
ATOM 723 N N . SER A 1 93 ? 17.177 1.316 -51.044 1.00 94.31 93 SER A N 1
ATOM 724 C CA . SER A 1 93 ? 18.568 1.760 -50.895 1.00 94.31 93 SER A CA 1
ATOM 725 C C . SER A 1 93 ? 18.734 2.757 -49.741 1.00 94.31 93 SER A C 1
ATOM 727 O O . SER A 1 93 ? 17.772 3.393 -49.296 1.00 94.31 93 SER A O 1
ATOM 729 N N . ARG A 1 94 ? 19.963 2.884 -49.216 1.00 92.44 94 ARG A N 1
ATOM 730 C CA . ARG A 1 94 ? 20.267 3.862 -48.154 1.00 92.44 94 ARG A CA 1
ATOM 731 C C . ARG A 1 94 ? 20.202 5.286 -48.695 1.00 92.44 94 ARG A C 1
ATOM 733 O O . ARG A 1 94 ? 19.702 6.172 -48.018 1.00 92.44 94 ARG A O 1
ATOM 740 N N . GLU A 1 95 ? 20.633 5.475 -49.934 1.00 94.06 95 GLU A N 1
ATOM 741 C CA . GLU A 1 95 ? 20.642 6.757 -50.626 1.00 94.06 95 GLU A CA 1
ATOM 742 C C . GLU A 1 95 ? 19.215 7.301 -50.806 1.00 94.06 95 GLU A C 1
ATOM 744 O O . GLU A 1 95 ? 18.950 8.460 -50.488 1.00 94.06 95 GLU A O 1
ATOM 749 N N . GLU A 1 96 ? 18.271 6.456 -51.243 1.00 92.75 96 GLU A N 1
ATOM 750 C CA . GLU A 1 96 ? 16.848 6.818 -51.343 1.00 92.75 96 GLU A CA 1
ATOM 751 C C . GLU A 1 96 ? 16.240 7.129 -49.975 1.00 92.75 96 GLU A C 1
ATOM 753 O O . GLU A 1 96 ? 15.493 8.100 -49.832 1.00 92.75 96 GLU A O 1
ATOM 758 N N . ARG A 1 97 ? 16.567 6.320 -48.959 1.00 93.56 97 ARG A N 1
ATOM 759 C CA . ARG A 1 97 ? 16.102 6.526 -47.584 1.00 93.56 97 ARG A CA 1
ATOM 760 C C . ARG A 1 97 ? 16.541 7.886 -47.051 1.00 93.56 97 ARG A C 1
ATOM 762 O O . ARG A 1 97 ? 15.712 8.628 -46.528 1.00 93.56 97 ARG A O 1
ATOM 769 N N . ASP A 1 98 ? 17.821 8.208 -47.178 1.00 93.88 98 ASP A N 1
ATOM 770 C CA . ASP A 1 98 ? 18.390 9.428 -46.614 1.00 93.88 98 ASP A CA 1
ATOM 771 C C . ASP A 1 98 ? 17.870 10.667 -47.356 1.00 93.88 98 ASP A C 1
ATOM 773 O O . ASP A 1 98 ? 17.498 11.651 -46.716 1.00 93.88 98 ASP A O 1
ATOM 777 N N . ALA A 1 99 ? 17.713 10.596 -48.685 1.00 92.12 99 ALA A N 1
ATOM 778 C CA . ALA A 1 99 ? 17.067 11.650 -49.469 1.00 92.12 99 ALA A CA 1
ATOM 779 C C . ALA A 1 99 ? 15.602 11.881 -49.049 1.00 92.12 99 ALA A C 1
ATOM 781 O O . ALA A 1 99 ? 15.152 13.024 -48.921 1.00 92.12 99 ALA A O 1
ATOM 782 N N . LEU A 1 100 ? 14.857 10.803 -48.786 1.00 93.44 100 LEU A N 1
ATOM 783 C CA . LEU A 1 100 ? 13.472 10.868 -48.327 1.00 93.44 100 LEU A CA 1
ATOM 784 C C . LEU A 1 100 ? 13.379 11.497 -46.933 1.00 93.44 100 LEU A C 1
ATOM 786 O O . LEU A 1 100 ? 12.603 12.437 -46.739 1.00 93.44 100 LEU A O 1
ATOM 790 N N . ILE A 1 101 ? 14.195 11.045 -45.977 1.00 93.56 101 ILE A N 1
ATOM 791 C CA . ILE A 1 101 ? 14.225 11.606 -44.619 1.00 93.56 101 ILE A CA 1
ATOM 792 C C . ILE A 1 101 ? 14.650 13.076 -44.655 1.00 93.56 101 ILE A C 1
ATOM 794 O O . ILE A 1 101 ? 14.020 13.890 -43.983 1.00 93.56 101 ILE A O 1
ATOM 798 N N . ALA A 1 102 ? 15.634 13.449 -45.479 1.00 93.75 102 ALA A N 1
ATOM 799 C CA . ALA A 1 102 ? 16.035 14.842 -45.674 1.00 93.75 102 ALA A CA 1
ATOM 800 C C . ALA A 1 102 ? 14.879 15.707 -46.201 1.00 93.75 102 ALA A C 1
ATOM 802 O O . ALA A 1 102 ? 14.649 16.810 -45.701 1.00 93.75 102 ALA A O 1
ATOM 803 N N . SER A 1 103 ? 14.098 15.197 -47.161 1.00 92.44 103 SER A N 1
ATOM 804 C CA . SER A 1 103 ? 12.930 15.913 -47.692 1.00 92.44 103 SER A CA 1
ATOM 805 C C . SER A 1 103 ? 11.858 16.155 -46.621 1.00 92.44 103 SER A C 1
ATOM 807 O O . SER A 1 103 ? 11.291 17.247 -46.526 1.00 92.44 103 SER A O 1
ATOM 809 N N . VAL A 1 104 ? 11.617 15.157 -45.765 1.00 91.75 104 VAL A N 1
ATOM 810 C CA . VAL A 1 104 ? 10.659 15.250 -44.661 1.00 91.75 104 VAL A CA 1
ATOM 811 C C . VAL A 1 104 ? 11.178 16.180 -43.571 1.00 91.75 104 VAL A C 1
ATOM 813 O O . VAL A 1 104 ? 10.431 17.044 -43.117 1.00 91.75 104 VAL A O 1
ATOM 816 N N . ALA A 1 105 ? 12.456 16.084 -43.213 1.00 92.44 105 ALA A N 1
ATOM 817 C CA . ALA A 1 105 ? 13.100 16.983 -42.262 1.00 92.44 105 ALA A CA 1
ATOM 818 C C . ALA A 1 105 ? 12.981 18.449 -42.705 1.00 92.44 105 ALA A C 1
ATOM 820 O O . ALA A 1 105 ? 12.566 19.307 -41.925 1.00 92.44 105 ALA A O 1
ATOM 821 N N . SER A 1 106 ? 13.209 18.723 -43.993 1.00 91.56 106 SER A N 1
ATOM 822 C CA . SER A 1 106 ? 13.043 20.063 -44.556 1.00 91.56 106 SER A CA 1
ATOM 823 C C . SER A 1 106 ? 11.591 20.557 -44.481 1.00 91.56 106 SER A C 1
ATOM 825 O O . SER A 1 106 ? 11.360 21.732 -44.204 1.00 91.56 106 SER A O 1
ATOM 827 N N . LYS A 1 107 ? 10.598 19.676 -44.674 1.00 89.50 107 LYS A N 1
ATOM 828 C CA . LYS A 1 107 ? 9.166 20.018 -44.571 1.00 89.50 107 LYS A CA 1
ATOM 829 C C . LYS A 1 107 ? 8.730 20.349 -43.141 1.00 89.50 107 LYS A C 1
ATOM 831 O O . LYS A 1 107 ? 7.868 21.202 -42.955 1.00 89.50 107 LYS A O 1
ATOM 836 N N . PHE A 1 108 ? 9.313 19.681 -42.149 1.00 87.19 108 PHE A N 1
ATOM 837 C CA . PHE A 1 108 ? 9.043 19.920 -40.728 1.00 87.19 108 PHE A CA 1
ATOM 838 C C . PHE A 1 108 ? 9.986 20.962 -40.098 1.00 87.19 108 PHE A C 1
ATOM 840 O O . PHE A 1 108 ? 9.904 21.191 -38.895 1.00 87.19 108 PHE A O 1
ATOM 847 N N . ASN A 1 109 ? 10.846 21.613 -40.896 1.00 89.94 109 ASN A N 1
ATOM 848 C CA . ASN A 1 109 ? 11.850 22.584 -40.442 1.00 89.94 109 ASN A CA 1
ATOM 849 C C . ASN A 1 109 ? 12.713 22.049 -39.283 1.00 89.94 109 ASN A C 1
ATOM 851 O O . ASN A 1 109 ? 12.873 22.686 -38.243 1.00 89.94 109 ASN A O 1
ATOM 855 N N . THR A 1 110 ? 13.222 20.836 -39.466 1.00 90.00 110 THR A N 1
ATOM 856 C CA . THR A 1 110 ? 13.929 20.048 -38.454 1.00 90.00 110 THR A CA 1
ATOM 857 C C . THR A 1 110 ? 15.129 19.327 -39.088 1.00 90.00 110 THR A C 1
ATOM 859 O O . THR A 1 110 ? 15.381 19.462 -40.288 1.00 90.00 110 THR A O 1
ATOM 862 N N . SER A 1 111 ? 15.896 18.571 -38.301 1.00 91.12 111 SER A N 1
ATOM 863 C CA . SER A 1 111 ? 17.001 17.743 -38.796 1.00 91.12 111 SER A CA 1
ATOM 864 C C . SER A 1 111 ? 16.553 16.314 -39.111 1.00 91.12 111 SER A C 1
ATOM 866 O O . SER A 1 111 ? 15.538 15.833 -38.606 1.00 91.12 111 SER A O 1
ATOM 868 N N . MET A 1 112 ? 17.333 15.608 -39.936 1.00 92.25 112 MET A N 1
ATOM 869 C CA . MET A 1 112 ? 17.107 14.182 -40.208 1.00 92.25 112 MET A CA 1
ATOM 870 C C . MET A 1 112 ? 17.110 13.366 -38.911 1.00 92.25 112 MET A C 1
ATOM 872 O O . MET A 1 112 ? 16.198 12.575 -38.685 1.00 92.25 112 MET A O 1
ATOM 876 N N . ASP A 1 113 ? 18.066 13.630 -38.020 1.00 87.06 113 ASP A N 1
ATOM 877 C CA . ASP A 1 113 ? 18.160 12.938 -36.735 1.00 87.06 113 ASP A CA 1
ATOM 878 C C . ASP A 1 113 ? 16.933 13.181 -35.847 1.00 87.06 113 ASP A C 1
ATOM 880 O O . ASP A 1 113 ? 16.510 12.303 -35.098 1.00 87.06 113 ASP A O 1
ATOM 884 N N . GLU A 1 114 ? 16.352 14.382 -35.887 1.00 87.19 114 GLU A N 1
ATOM 885 C CA . GLU A 1 114 ? 15.145 14.687 -35.121 1.00 87.19 114 GLU A CA 1
ATOM 886 C C . GLU A 1 114 ? 13.911 13.994 -35.713 1.00 87.19 114 GLU A C 1
ATOM 888 O O . GLU A 1 114 ? 13.116 13.458 -34.946 1.00 87.19 114 GLU A O 1
ATOM 893 N N . VAL A 1 115 ? 13.800 13.881 -37.043 1.00 89.12 115 VAL A N 1
ATOM 894 C CA . VAL A 1 115 ? 12.785 13.037 -37.704 1.00 89.12 115 VAL A CA 1
ATOM 895 C C . VAL A 1 115 ? 12.924 11.572 -37.286 1.00 89.12 115 VAL A C 1
ATOM 897 O O . VAL A 1 115 ? 11.936 10.933 -36.918 1.00 89.12 115 VAL A O 1
ATOM 900 N N . GLU A 1 116 ? 14.145 11.039 -37.299 1.00 87.75 116 GLU A N 1
ATOM 901 C CA . GLU A 1 116 ? 14.413 9.652 -36.910 1.00 87.75 116 GLU A CA 1
ATOM 902 C C . GLU A 1 116 ? 14.115 9.383 -35.431 1.00 87.75 116 GLU A C 1
ATOM 904 O O . GLU A 1 116 ? 13.587 8.324 -35.098 1.00 87.75 116 GLU A O 1
ATOM 909 N N . ARG A 1 117 ? 14.391 10.339 -34.537 1.00 83.75 117 ARG A N 1
ATOM 910 C CA . ARG A 1 117 ? 14.010 10.234 -33.119 1.00 83.75 117 ARG A CA 1
ATOM 911 C C . ARG A 1 117 ? 12.505 10.408 -32.900 1.00 83.75 117 ARG A C 1
ATOM 913 O O . ARG A 1 117 ? 11.945 9.798 -31.992 1.00 83.75 117 ARG A O 1
ATOM 920 N N . ALA A 1 118 ? 11.842 11.230 -33.712 1.00 87.75 118 ALA A N 1
ATOM 921 C CA . ALA A 1 118 ? 10.432 11.576 -33.552 1.00 87.75 118 ALA A CA 1
ATOM 922 C C . ALA A 1 118 ? 9.473 10.458 -33.987 1.00 87.75 118 ALA A C 1
ATOM 924 O O . ALA A 1 118 ? 8.433 10.277 -33.351 1.00 87.75 118 ALA A O 1
ATOM 925 N N . ILE A 1 119 ? 9.813 9.703 -35.040 1.00 90.12 119 ILE A N 1
ATOM 926 C CA . ILE A 1 119 ? 8.908 8.772 -35.748 1.00 90.12 119 ILE A CA 1
ATOM 927 C C . ILE A 1 119 ? 8.188 7.754 -34.850 1.00 90.12 119 ILE A C 1
ATOM 929 O O . ILE A 1 119 ? 7.020 7.450 -35.101 1.00 90.12 119 ILE A O 1
ATOM 933 N N . PHE A 1 120 ? 8.850 7.262 -33.800 1.00 89.44 120 PHE A N 1
ATOM 934 C CA . PHE A 1 120 ? 8.275 6.330 -32.822 1.00 89.44 120 PHE A CA 1
ATOM 935 C C . PHE A 1 120 ? 8.343 6.857 -31.383 1.00 89.44 120 PHE A C 1
ATOM 937 O O . PHE A 1 120 ? 8.278 6.079 -30.437 1.00 89.44 120 PHE A O 1
ATOM 944 N N . SER A 1 121 ? 8.457 8.173 -31.183 1.00 87.50 121 SER A N 1
ATOM 945 C CA . SER A 1 121 ? 8.562 8.756 -29.833 1.00 87.50 121 SER A CA 1
ATOM 946 C C . SER A 1 121 ? 7.290 8.591 -28.976 1.00 87.50 121 SER A C 1
ATOM 948 O O . SER A 1 121 ? 7.330 8.763 -27.754 1.00 87.50 121 SER A O 1
ATOM 950 N N . ASP A 1 122 ? 6.163 8.211 -29.588 1.00 88.50 122 ASP A N 1
ATOM 951 C CA . ASP A 1 122 ? 4.925 7.804 -28.916 1.00 88.50 122 ASP A CA 1
ATOM 952 C C . ASP A 1 122 ? 4.940 6.339 -28.440 1.00 88.50 122 ASP A C 1
ATOM 954 O O . ASP A 1 122 ? 4.159 5.970 -27.561 1.00 88.50 122 ASP A O 1
ATOM 958 N N . VAL A 1 123 ? 5.843 5.508 -28.967 1.00 90.56 123 VAL A N 1
ATOM 959 C CA . VAL A 1 123 ? 6.010 4.104 -28.577 1.00 90.56 123 VAL A CA 1
ATOM 960 C C . VAL A 1 123 ? 6.944 4.024 -27.373 1.00 90.56 123 VAL A C 1
ATOM 962 O O . VAL A 1 123 ? 8.126 4.332 -27.466 1.00 90.56 123 VAL A O 1
ATOM 965 N N . GLU A 1 124 ? 6.433 3.564 -26.229 1.00 89.00 124 GLU A N 1
ATOM 966 C CA . GLU A 1 124 ? 7.190 3.525 -24.967 1.00 89.00 124 GLU A CA 1
ATOM 967 C C . GLU A 1 124 ? 8.525 2.771 -25.072 1.00 89.00 124 GLU A C 1
ATOM 969 O O . GLU A 1 124 ? 9.544 3.271 -24.608 1.00 89.00 124 GLU A O 1
ATOM 974 N N . ARG A 1 125 ? 8.541 1.628 -25.771 1.00 93.19 125 ARG A N 1
ATOM 975 C CA . ARG A 1 125 ? 9.748 0.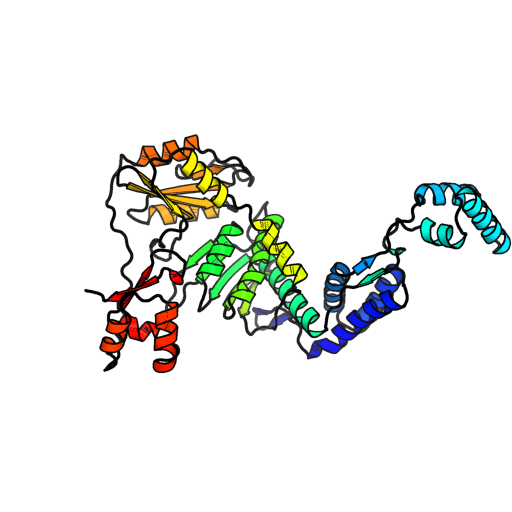815 -26.010 1.00 93.19 125 ARG A CA 1
ATOM 976 C C . ARG A 1 125 ? 10.837 1.539 -26.815 1.00 93.19 125 ARG A C 1
ATOM 978 O O . ARG A 1 125 ? 12.008 1.196 -26.683 1.00 93.19 125 ARG A O 1
ATOM 985 N N . GLU A 1 126 ? 10.469 2.537 -27.615 1.00 90.25 126 GLU A N 1
ATOM 986 C CA . GLU A 1 126 ? 11.395 3.322 -28.444 1.00 90.25 126 GLU A CA 1
ATOM 987 C C . GLU A 1 126 ? 11.883 4.600 -27.746 1.00 90.25 126 GLU A C 1
ATOM 989 O O . GLU A 1 126 ? 12.801 5.255 -28.241 1.00 90.25 126 GLU A O 1
ATOM 994 N N . LYS A 1 127 ? 11.307 4.959 -26.590 1.00 91.00 127 LYS A N 1
ATOM 995 C CA . LYS A 1 127 ? 11.760 6.114 -25.806 1.00 91.00 127 LYS A CA 1
ATOM 996 C C . LYS A 1 127 ? 13.140 5.858 -25.218 1.00 91.00 127 LYS A C 1
ATOM 998 O O . LYS A 1 127 ? 13.455 4.739 -24.816 1.00 91.00 127 LYS A O 1
ATOM 1003 N N . LEU A 1 128 ? 13.940 6.915 -25.119 1.00 91.38 128 LEU A N 1
ATOM 1004 C CA . LEU A 1 128 ? 15.257 6.856 -24.498 1.00 91.38 128 LEU A CA 1
ATOM 1005 C C . LEU A 1 128 ? 15.130 6.931 -22.978 1.00 91.38 128 LEU A C 1
ATOM 1007 O O . LEU A 1 128 ? 14.271 7.636 -22.441 1.00 91.38 128 LEU A O 1
ATOM 1011 N N . VAL A 1 129 ? 16.026 6.245 -22.282 1.00 94.31 129 VAL A N 1
ATOM 1012 C CA . VAL A 1 129 ? 16.195 6.375 -20.839 1.00 94.31 129 VAL A CA 1
ATOM 1013 C C . VAL A 1 129 ? 16.916 7.695 -20.549 1.00 94.31 129 VAL A C 1
ATOM 1015 O O . VAL A 1 129 ? 18.129 7.799 -20.696 1.00 94.31 129 VAL A O 1
ATOM 1018 N N . ALA A 1 130 ? 16.153 8.721 -20.167 1.00 91.62 130 ALA A N 1
ATOM 1019 C CA . ALA A 1 130 ? 16.639 10.093 -20.015 1.00 91.62 130 ALA A CA 1
ATOM 1020 C C . ALA A 1 130 ? 17.169 10.405 -18.608 1.00 91.62 130 ALA A C 1
ATOM 1022 O O . ALA A 1 130 ? 17.969 11.322 -18.435 1.00 91.62 130 ALA A O 1
ATOM 1023 N N . GLY A 1 131 ? 16.722 9.672 -17.591 1.00 93.94 131 GLY A N 1
ATOM 1024 C CA . GLY A 1 131 ? 17.172 9.889 -16.223 1.00 93.94 131 GLY A CA 1
ATOM 1025 C C . GLY A 1 131 ? 16.796 8.755 -15.288 1.00 93.94 131 GLY A C 1
ATOM 1026 O O . GLY A 1 131 ? 15.893 7.967 -15.567 1.00 93.94 131 GLY A O 1
ATOM 1027 N N . LEU A 1 132 ? 17.500 8.697 -14.164 1.00 95.12 132 LEU A N 1
ATOM 1028 C CA . LEU A 1 132 ? 17.250 7.747 -13.093 1.00 95.12 132 LEU A CA 1
ATOM 1029 C C . LEU A 1 132 ? 17.537 8.414 -11.755 1.00 95.12 132 LEU A C 1
ATOM 1031 O O . LEU A 1 132 ? 18.620 8.964 -11.550 1.00 95.12 132 LEU A O 1
ATOM 1035 N N . GLU A 1 133 ? 16.593 8.329 -10.828 1.00 92.75 133 GLU A N 1
ATOM 1036 C CA . GLU A 1 133 ? 16.852 8.760 -9.460 1.00 92.75 133 GLU A CA 1
ATOM 1037 C C . GLU A 1 133 ? 17.739 7.739 -8.728 1.00 92.75 133 GLU A C 1
ATOM 1039 O O . GLU A 1 133 ? 17.428 6.545 -8.660 1.00 92.75 133 GLU A O 1
ATOM 1044 N N . ALA A 1 134 ? 18.845 8.212 -8.149 1.00 88.31 134 ALA A N 1
ATOM 1045 C CA . ALA A 1 134 ? 19.860 7.360 -7.534 1.00 88.31 134 ALA A CA 1
ATOM 1046 C C . ALA A 1 134 ? 19.311 6.543 -6.350 1.00 88.31 134 ALA A C 1
ATOM 1048 O O . ALA A 1 134 ? 18.692 7.096 -5.437 1.00 88.31 134 ALA A O 1
ATOM 1049 N N . LEU A 1 135 ? 19.566 5.229 -6.349 1.00 92.69 135 LEU A N 1
ATOM 1050 C CA . LEU A 1 135 ? 19.237 4.298 -5.263 1.00 92.69 135 LEU A CA 1
ATOM 1051 C C . LEU A 1 135 ? 20.432 3.389 -4.972 1.00 92.69 135 LEU A C 1
ATOM 1053 O O . LEU A 1 135 ? 20.999 2.801 -5.895 1.00 92.69 135 LEU A O 1
ATOM 1057 N N . GLY A 1 136 ? 20.798 3.244 -3.699 1.00 92.69 136 GLY A N 1
ATOM 1058 C CA . GLY A 1 136 ? 21.826 2.290 -3.293 1.00 92.69 136 GLY A CA 1
ATOM 1059 C C . GLY A 1 136 ? 21.316 0.838 -3.305 1.00 92.69 136 GLY A C 1
ATOM 1060 O O . GLY A 1 136 ? 20.113 0.607 -3.165 1.00 92.69 136 GLY A O 1
ATOM 1061 N N . PRO A 1 137 ? 22.208 -0.169 -3.393 1.00 95.44 137 PRO A N 1
ATOM 1062 C CA . PRO A 1 137 ? 21.822 -1.579 -3.286 1.00 95.44 137 PRO A CA 1
ATOM 1063 C C . PRO A 1 137 ? 21.084 -1.918 -1.984 1.00 95.44 137 PRO A C 1
ATOM 1065 O O . PRO A 1 137 ? 20.100 -2.652 -2.016 1.00 95.44 137 PRO A O 1
ATOM 1068 N N . GLY A 1 138 ? 21.536 -1.363 -0.853 1.00 94.94 138 GLY A N 1
ATOM 1069 C CA . GLY A 1 138 ? 20.895 -1.568 0.450 1.00 94.94 138 GLY A CA 1
ATOM 1070 C C . GLY A 1 138 ? 19.476 -0.999 0.499 1.00 94.94 138 GLY A C 1
ATOM 1071 O O . GLY A 1 138 ? 18.553 -1.693 0.917 1.00 94.94 138 GLY A O 1
ATOM 1072 N N . ASP A 1 139 ? 19.279 0.216 -0.018 1.00 94.31 139 ASP A N 1
ATOM 1073 C CA . ASP A 1 139 ? 17.955 0.844 -0.062 1.00 94.31 139 ASP A CA 1
ATOM 1074 C C . ASP A 1 139 ? 16.997 0.096 -1.001 1.00 94.31 139 ASP A C 1
ATOM 1076 O O . ASP A 1 139 ? 15.823 -0.063 -0.676 1.00 94.31 139 ASP A O 1
ATOM 1080 N N . LEU A 1 140 ? 17.485 -0.425 -2.136 1.00 96.06 140 LEU A N 1
ATOM 1081 C CA . LEU A 1 140 ? 16.667 -1.240 -3.040 1.00 96.06 140 LEU A CA 1
ATOM 1082 C C . LEU A 1 140 ? 16.247 -2.571 -2.396 1.00 96.06 140 LEU A C 1
ATOM 1084 O O . LEU A 1 140 ? 15.098 -2.985 -2.547 1.00 96.06 140 LEU A O 1
ATOM 1088 N N . ILE A 1 141 ? 17.145 -3.222 -1.647 1.00 96.88 141 ILE A N 1
ATOM 1089 C CA . ILE A 1 141 ? 16.827 -4.423 -0.858 1.00 96.88 141 ILE A CA 1
ATOM 1090 C C . ILE A 1 141 ? 15.743 -4.109 0.178 1.00 96.88 141 ILE A C 1
ATOM 1092 O O . ILE A 1 141 ? 14.721 -4.798 0.236 1.00 96.88 141 ILE A O 1
ATOM 1096 N N . ALA A 1 142 ? 15.941 -3.050 0.965 1.00 95.50 142 ALA A N 1
ATOM 1097 C CA . ALA A 1 142 ? 15.016 -2.661 2.020 1.00 95.50 142 ALA A CA 1
ATOM 1098 C C . ALA A 1 142 ? 13.636 -2.271 1.460 1.00 95.50 142 ALA A C 1
ATOM 1100 O O . ALA A 1 142 ? 12.605 -2.640 2.033 1.00 95.50 142 ALA A O 1
ATOM 1101 N N . TRP A 1 143 ? 13.599 -1.593 0.310 1.00 95.62 143 TRP A N 1
ATOM 1102 C CA . TRP A 1 143 ? 12.353 -1.224 -0.359 1.00 95.62 143 TRP A CA 1
ATOM 1103 C C . TRP A 1 143 ? 11.629 -2.434 -0.941 1.00 95.62 143 TRP A C 1
ATOM 1105 O O . TRP A 1 143 ? 10.423 -2.589 -0.739 1.00 95.62 143 TRP A O 1
ATOM 1115 N N . TYR A 1 144 ? 12.360 -3.349 -1.581 1.00 96.38 144 TYR A N 1
ATOM 1116 C CA . TYR A 1 144 ? 11.795 -4.606 -2.061 1.00 96.38 144 TYR A CA 1
ATOM 1117 C C . TYR A 1 144 ? 11.167 -5.416 -0.923 1.00 96.38 144 TYR A C 1
ATOM 1119 O O . TYR A 1 144 ? 10.066 -5.949 -1.072 1.00 96.38 144 TYR A O 1
ATOM 1127 N N . ASN A 1 145 ? 11.832 -5.484 0.232 1.00 96.19 145 ASN A N 1
ATOM 1128 C CA . ASN A 1 145 ? 11.305 -6.185 1.399 1.00 96.19 145 ASN A CA 1
ATOM 1129 C C . ASN A 1 145 ? 10.028 -5.528 1.941 1.00 96.19 145 ASN A C 1
ATOM 1131 O O . ASN A 1 145 ? 9.086 -6.242 2.290 1.00 96.19 145 ASN A O 1
ATOM 1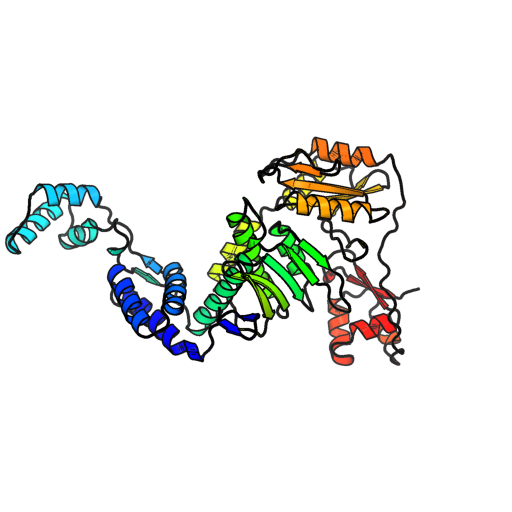135 N N . ALA A 1 146 ? 9.954 -4.195 1.954 1.00 94.38 146 ALA A N 1
ATOM 1136 C CA . ALA A 1 146 ? 8.742 -3.475 2.337 1.00 94.38 146 ALA A CA 1
ATOM 1137 C C . ALA A 1 146 ? 7.567 -3.779 1.380 1.00 94.38 146 ALA A C 1
ATOM 1139 O O . ALA A 1 146 ? 6.497 -4.185 1.831 1.00 94.38 146 ALA A O 1
ATOM 1140 N N . GLU A 1 147 ? 7.781 -3.717 0.062 1.00 93.44 147 GLU A N 1
ATOM 1141 C CA . GLU A 1 147 ? 6.752 -4.014 -0.959 1.00 93.44 147 GLU A CA 1
ATOM 1142 C C . GLU A 1 147 ? 6.327 -5.493 -0.959 1.00 93.44 147 GLU A C 1
ATOM 1144 O O . GLU A 1 147 ? 5.167 -5.842 -1.217 1.00 93.44 147 GLU A O 1
ATOM 1149 N N . LEU A 1 148 ? 7.251 -6.400 -0.628 1.00 94.62 148 LEU A N 1
ATOM 1150 C CA . LEU A 1 148 ? 6.927 -7.810 -0.445 1.00 94.62 148 LEU A CA 1
ATOM 1151 C C . LEU A 1 148 ? 6.017 -8.017 0.774 1.00 94.62 148 LEU A C 1
ATOM 1153 O O . LEU A 1 148 ? 5.101 -8.844 0.717 1.00 94.62 148 LEU A O 1
ATOM 1157 N N . THR A 1 149 ? 6.242 -7.262 1.851 1.00 94.44 149 THR A N 1
ATOM 1158 C CA . THR A 1 149 ? 5.372 -7.243 3.034 1.00 94.44 149 THR A CA 1
ATOM 1159 C C . THR A 1 149 ? 4.009 -6.640 2.704 1.00 94.44 149 THR A C 1
ATOM 1161 O O . THR A 1 149 ? 2.993 -7.228 3.066 1.00 94.44 149 THR A O 1
ATOM 1164 N N . GLU A 1 150 ? 3.945 -5.550 1.937 1.00 92.44 150 GLU A N 1
ATOM 1165 C CA . GLU A 1 150 ? 2.671 -5.003 1.449 1.00 92.44 150 GLU A CA 1
ATOM 1166 C C . GLU A 1 150 ? 1.882 -6.048 0.656 1.00 92.44 150 GLU A C 1
ATOM 1168 O O . GLU A 1 150 ? 0.707 -6.295 0.924 1.00 92.44 150 GLU A O 1
ATOM 1173 N N . THR A 1 151 ? 2.553 -6.741 -0.267 1.00 90.56 151 THR A N 1
ATOM 1174 C CA . THR A 1 151 ? 1.942 -7.807 -1.072 1.00 90.56 151 THR A CA 1
ATOM 1175 C C . THR A 1 151 ? 1.442 -8.967 -0.205 1.00 90.56 151 THR A C 1
ATOM 1177 O O . THR A 1 151 ? 0.418 -9.581 -0.520 1.00 90.56 151 THR A O 1
ATOM 1180 N N . LEU A 1 152 ? 2.149 -9.291 0.884 1.00 92.31 152 LEU A N 1
ATOM 1181 C CA . LEU A 1 152 ? 1.715 -10.293 1.859 1.00 92.31 152 LEU A CA 1
ATOM 1182 C C . LEU A 1 152 ? 0.418 -9.854 2.552 1.00 92.31 152 LEU A C 1
ATOM 1184 O O . LEU A 1 152 ? -0.533 -10.636 2.605 1.00 92.31 152 LEU A O 1
ATOM 1188 N N . LEU A 1 153 ? 0.358 -8.605 3.022 1.00 91.69 153 LEU A N 1
ATOM 1189 C CA . LEU A 1 153 ? -0.818 -8.029 3.680 1.00 91.69 153 LEU A CA 1
ATOM 1190 C C . LEU A 1 153 ? -2.009 -7.962 2.724 1.00 91.69 153 LEU A C 1
ATOM 1192 O O . LEU A 1 153 ? -3.100 -8.407 3.079 1.00 91.69 153 LEU A O 1
ATOM 1196 N N . ALA A 1 154 ? -1.786 -7.519 1.486 1.00 87.94 154 ALA A N 1
ATOM 1197 C CA . ALA A 1 154 ? -2.791 -7.470 0.428 1.00 87.94 154 ALA A CA 1
ATOM 1198 C C . ALA A 1 154 ? -3.415 -8.841 0.113 1.00 87.94 154 ALA A C 1
ATOM 1200 O O . ALA A 1 154 ? -4.539 -8.912 -0.366 1.00 87.94 154 ALA A O 1
ATOM 1201 N N . ARG A 1 155 ? -2.701 -9.945 0.371 1.00 87.50 155 ARG A N 1
ATOM 1202 C CA . ARG A 1 155 ? -3.161 -11.320 0.091 1.00 87.50 155 ARG A CA 1
ATOM 1203 C C . ARG A 1 155 ? -3.570 -12.102 1.337 1.00 87.50 155 ARG A C 1
ATOM 1205 O O . ARG A 1 155 ? -3.841 -13.305 1.255 1.00 87.50 155 ARG A O 1
ATOM 1212 N N . SER A 1 156 ? -3.595 -11.445 2.487 1.00 92.12 156 SER A N 1
ATOM 1213 C CA . SER A 1 156 ? -3.978 -12.069 3.746 1.00 92.12 156 SER A CA 1
ATOM 1214 C C . SER A 1 156 ? -5.481 -12.331 3.818 1.00 92.12 156 SER A C 1
ATOM 1216 O O . SER A 1 156 ? -6.298 -11.579 3.295 1.00 92.12 156 SER A O 1
ATOM 1218 N N . VAL A 1 157 ? -5.845 -13.433 4.462 1.00 91.50 157 VAL A N 1
ATOM 1219 C CA . VAL A 1 157 ? -7.216 -13.785 4.857 1.00 91.50 157 VAL A CA 1
ATOM 1220 C C . VAL A 1 157 ? -7.519 -13.194 6.233 1.00 91.50 157 VAL A C 1
ATOM 1222 O O . VAL A 1 157 ? -8.609 -12.681 6.462 1.00 91.50 157 VAL A O 1
ATOM 1225 N N . SER A 1 158 ? -6.531 -13.217 7.125 1.00 92.31 158 SER A N 1
ATOM 1226 C CA . SER A 1 158 ? -6.566 -12.572 8.434 1.00 92.31 158 SER A CA 1
ATOM 1227 C C . SER A 1 158 ? -5.171 -12.091 8.814 1.00 92.31 158 SER A C 1
ATOM 1229 O O . SER A 1 158 ? -4.170 -12.676 8.382 1.00 92.31 158 SER A O 1
ATOM 1231 N N . LEU A 1 159 ? -5.126 -11.031 9.616 1.00 94.00 159 LEU A N 1
ATOM 1232 C CA . LEU A 1 159 ? -3.916 -10.409 10.138 1.00 94.00 159 LEU A CA 1
ATOM 1233 C C . LEU A 1 159 ? -4.112 -10.145 11.625 1.00 94.00 159 LEU A C 1
ATOM 1235 O O . LEU A 1 159 ? -5.113 -9.561 12.010 1.00 94.00 159 LEU A O 1
ATOM 1239 N N . ARG A 1 160 ? -3.149 -10.514 12.452 1.00 93.69 160 ARG A N 1
ATOM 1240 C CA . ARG A 1 160 ? -3.038 -10.105 13.845 1.00 93.69 160 ARG A CA 1
ATOM 1241 C C . ARG A 1 160 ? -1.745 -9.335 13.994 1.00 93.69 160 ARG A C 1
ATOM 1243 O O . ARG A 1 160 ? -0.686 -9.847 13.644 1.00 93.69 160 ARG A O 1
ATOM 1250 N N . ILE A 1 161 ? -1.849 -8.114 14.490 1.00 93.44 161 ILE A N 1
ATOM 1251 C CA . ILE A 1 161 ? -0.727 -7.201 14.662 1.00 93.44 161 ILE A CA 1
ATOM 1252 C C . ILE A 1 161 ? -0.571 -6.929 16.152 1.00 93.44 161 ILE A C 1
ATOM 1254 O O . ILE A 1 161 ? -1.532 -6.553 16.818 1.00 93.44 161 ILE A O 1
ATOM 1258 N N . SER A 1 162 ? 0.634 -7.105 16.670 1.00 89.88 162 SER A N 1
ATOM 1259 C CA . SER A 1 162 ? 0.999 -6.793 18.051 1.00 89.88 162 SER A CA 1
ATOM 1260 C C . SER A 1 162 ? 2.257 -5.936 18.058 1.00 89.88 162 SER A C 1
ATOM 1262 O O . SER A 1 162 ? 3.183 -6.199 17.290 1.00 89.88 162 SER A O 1
ATOM 1264 N N . ALA A 1 163 ? 2.309 -4.939 18.933 1.00 85.50 163 ALA A N 1
ATOM 1265 C CA . ALA A 1 163 ? 3.480 -4.092 19.121 1.00 85.50 163 ALA A CA 1
ATOM 1266 C C . ALA A 1 163 ? 3.639 -3.770 20.605 1.00 85.50 163 ALA A C 1
ATOM 1268 O O . ALA A 1 163 ? 2.656 -3.435 21.262 1.00 85.50 163 ALA A O 1
ATOM 1269 N N . ALA A 1 164 ? 4.870 -3.863 21.116 1.00 76.44 164 ALA A N 1
ATOM 1270 C CA . ALA A 1 164 ? 5.169 -3.600 22.526 1.00 76.44 164 ALA A CA 1
ATOM 1271 C C . ALA A 1 164 ? 4.928 -2.129 22.903 1.00 76.44 164 ALA A C 1
ATOM 1273 O O . ALA A 1 164 ? 4.496 -1.821 24.009 1.00 76.44 164 ALA A O 1
ATOM 1274 N N . ARG A 1 165 ? 5.173 -1.217 21.955 1.00 73.25 165 ARG A N 1
ATOM 1275 C CA . ARG A 1 165 ? 4.974 0.229 22.092 1.00 73.25 165 ARG A CA 1
ATOM 1276 C C . ARG A 1 165 ? 4.176 0.776 20.917 1.00 73.25 165 ARG A C 1
ATOM 1278 O O . ARG A 1 165 ? 4.097 0.142 19.869 1.00 73.25 165 ARG A O 1
ATOM 1285 N N . LEU A 1 166 ? 3.601 1.967 21.085 1.00 76.06 166 LEU A N 1
ATOM 1286 C CA . LEU A 1 166 ? 2.925 2.717 20.015 1.00 76.06 166 LEU A CA 1
ATOM 1287 C C . LEU A 1 166 ? 1.820 1.930 19.277 1.00 76.06 166 LEU A C 1
ATOM 1289 O O . LEU A 1 166 ? 1.482 2.246 18.135 1.00 76.06 166 LEU A O 1
ATOM 1293 N N . TRP A 1 167 ? 1.193 0.947 19.931 1.00 82.25 167 TRP A N 1
ATOM 1294 C CA . TRP A 1 167 ? 0.068 0.199 19.359 1.00 82.25 167 TRP A CA 1
ATOM 1295 C C . TRP A 1 167 ? -1.100 1.131 18.979 1.00 82.25 167 TRP A C 1
ATOM 1297 O O . TRP A 1 167 ? -1.790 0.895 17.987 1.00 82.25 167 TRP A O 1
ATOM 1307 N N . SER A 1 168 ? -1.265 2.252 19.697 1.00 78.06 168 SER A N 1
ATOM 1308 C CA . SER A 1 168 ? -2.247 3.293 19.375 1.00 78.06 168 SER A CA 1
ATOM 1309 C C . SER A 1 168 ? -1.966 3.983 18.034 1.00 78.06 168 SER A C 1
ATOM 1311 O O . SER A 1 168 ? -2.904 4.363 17.337 1.00 78.06 168 SER A O 1
ATOM 1313 N N . ALA A 1 169 ? -0.702 4.094 17.604 1.00 82.38 169 ALA A N 1
ATOM 1314 C CA . ALA A 1 169 ? -0.356 4.617 16.281 1.00 82.38 169 ALA A CA 1
ATOM 1315 C C . ALA A 1 169 ? -0.786 3.656 15.163 1.00 82.38 169 ALA A C 1
ATOM 1317 O O . ALA A 1 169 ? -1.334 4.101 14.149 1.00 82.38 169 ALA A O 1
ATOM 1318 N N . ILE A 1 170 ? -0.610 2.346 15.382 1.00 87.00 170 ILE A N 1
ATOM 1319 C CA . ILE A 1 170 ? -1.099 1.292 14.483 1.00 87.00 170 ILE A CA 1
ATOM 1320 C C . ILE A 1 170 ? -2.624 1.353 14.406 1.00 87.00 170 ILE A C 1
ATOM 1322 O O . ILE A 1 170 ? -3.173 1.430 13.307 1.00 87.00 170 ILE A O 1
ATOM 1326 N N . LEU A 1 171 ? -3.308 1.399 15.554 1.00 85.81 171 LEU A N 1
ATOM 1327 C CA . LEU A 1 171 ? -4.764 1.506 15.611 1.00 85.81 171 LEU A CA 1
ATOM 1328 C C . LEU A 1 171 ? -5.264 2.749 14.865 1.00 85.81 171 LEU A C 1
ATOM 1330 O O . LEU A 1 171 ? -6.113 2.633 13.987 1.00 85.81 171 LEU A O 1
ATOM 1334 N N . ARG A 1 172 ? -4.700 3.931 15.139 1.00 82.81 172 ARG A N 1
ATOM 1335 C CA . ARG A 1 172 ? -5.065 5.169 14.432 1.00 82.81 172 ARG A CA 1
ATOM 1336 C C . ARG A 1 172 ? -4.866 5.048 12.922 1.00 82.81 172 ARG A C 1
ATOM 1338 O O . ARG A 1 172 ? -5.687 5.544 12.154 1.00 82.81 172 ARG A O 1
ATOM 1345 N N . ARG A 1 173 ? -3.793 4.389 12.466 1.00 87.25 173 ARG A N 1
ATOM 1346 C CA . ARG A 1 173 ? -3.575 4.149 11.032 1.00 87.25 173 ARG A CA 1
ATOM 1347 C C . ARG A 1 173 ? -4.622 3.193 10.459 1.00 87.25 173 ARG A C 1
ATOM 1349 O O . ARG A 1 173 ? -5.154 3.498 9.398 1.00 87.25 173 ARG A O 1
ATOM 1356 N N . ILE A 1 174 ? -4.954 2.104 11.152 1.00 89.81 174 ILE A N 1
ATOM 1357 C CA . ILE A 1 174 ? -6.025 1.162 10.776 1.00 89.81 174 ILE A CA 1
ATOM 1358 C C . ILE A 1 174 ? -7.364 1.897 10.628 1.00 89.81 174 ILE A C 1
ATOM 1360 O O . ILE A 1 174 ? -8.023 1.738 9.599 1.00 89.81 174 ILE A O 1
ATOM 1364 N N . LYS A 1 175 ? -7.721 2.744 11.605 1.00 86.00 175 LYS A N 1
ATOM 1365 C CA . LYS A 1 175 ? -8.947 3.556 11.594 1.00 86.00 175 LYS A CA 1
ATOM 1366 C C . LYS A 1 175 ? -8.974 4.525 10.411 1.00 86.00 175 LYS A C 1
ATOM 1368 O O . LYS A 1 175 ? -9.904 4.475 9.618 1.00 86.00 175 LYS A O 1
ATOM 1373 N N . ARG A 1 176 ? -7.898 5.293 10.186 1.00 83.44 176 ARG A N 1
ATOM 1374 C CA . ARG A 1 176 ? -7.782 6.200 9.021 1.00 83.44 176 ARG A CA 1
ATOM 1375 C C . ARG A 1 176 ? -7.849 5.487 7.669 1.00 83.44 176 ARG A C 1
ATOM 1377 O O . ARG A 1 176 ? -8.321 6.058 6.692 1.00 83.44 176 ARG A O 1
ATOM 1384 N N . LEU A 1 177 ? -7.341 4.259 7.590 1.00 86.62 177 LEU A N 1
ATOM 1385 C CA . LEU A 1 177 ? -7.438 3.420 6.392 1.00 86.62 177 LEU A CA 1
ATOM 1386 C C . LEU A 1 177 ? -8.834 2.788 6.234 1.00 86.62 177 LEU A C 1
ATOM 1388 O O . LEU A 1 177 ? -9.103 2.159 5.211 1.00 86.62 177 LEU A O 1
ATOM 1392 N N . GLY A 1 178 ? -9.710 2.939 7.232 1.00 86.69 178 GLY A N 1
ATOM 1393 C CA . GLY A 1 178 ? -11.065 2.402 7.263 1.00 86.69 178 GLY A CA 1
ATOM 1394 C C . GLY A 1 178 ? -11.117 0.880 7.353 1.00 86.69 178 GLY A C 1
ATOM 1395 O O . GLY A 1 178 ? -12.112 0.293 6.935 1.00 86.69 178 GLY A O 1
ATOM 1396 N N . LEU A 1 179 ? -10.045 0.221 7.802 1.00 91.44 179 LEU A N 1
ATOM 1397 C CA . LEU A 1 179 ? -9.950 -1.239 7.783 1.00 91.44 179 LEU A CA 1
ATOM 1398 C C . LEU A 1 179 ? -10.912 -1.879 8.789 1.00 91.44 179 LEU A C 1
ATOM 1400 O O . LEU A 1 179 ? -11.222 -1.305 9.828 1.00 91.44 179 LEU A O 1
ATOM 1404 N N . MET A 1 180 ? -11.356 -3.102 8.504 1.00 91.19 180 MET A N 1
ATOM 1405 C CA . MET A 1 180 ? -12.181 -3.871 9.433 1.00 91.19 180 MET A CA 1
ATOM 1406 C C . MET A 1 180 ? -11.281 -4.522 10.475 1.00 91.19 180 MET A C 1
ATOM 1408 O O . MET A 1 180 ? -10.503 -5.419 10.141 1.00 91.19 180 MET A O 1
ATOM 1412 N N . TYR A 1 181 ? -11.402 -4.094 11.727 1.00 91.44 181 TYR A N 1
ATOM 1413 C CA . TYR A 1 181 ? -10.567 -4.581 12.818 1.00 91.44 181 TYR A CA 1
ATOM 1414 C C . TYR A 1 181 ? -11.363 -4.906 14.082 1.00 91.44 181 TYR A C 1
ATOM 1416 O O . TYR A 1 181 ? -12.514 -4.481 14.238 1.00 91.44 181 TYR A O 1
ATOM 1424 N N . GLU A 1 182 ? -10.704 -5.635 14.976 1.00 87.00 182 GLU A N 1
ATOM 1425 C CA . GLU A 1 182 ? -11.092 -5.891 16.357 1.00 87.00 182 GLU A CA 1
ATOM 1426 C C . GLU A 1 182 ? -9.841 -5.803 17.244 1.00 87.00 182 GLU A C 1
ATOM 1428 O O . GLU A 1 182 ? -8.777 -6.286 16.858 1.00 87.00 182 GLU A O 1
ATOM 1433 N N . VAL A 1 183 ? -9.944 -5.177 18.418 1.00 85.44 183 VAL A N 1
ATOM 1434 C CA . VAL A 1 183 ? -8.857 -5.197 19.409 1.00 85.44 183 VAL A CA 1
ATOM 1435 C C . VAL A 1 183 ? -9.102 -6.364 20.352 1.00 85.44 183 VAL A C 1
ATOM 1437 O O . VAL A 1 183 ? -10.198 -6.519 20.890 1.00 85.44 183 VAL A O 1
ATOM 1440 N N . ILE A 1 184 ? -8.082 -7.193 20.518 1.00 82.00 184 ILE A N 1
ATOM 1441 C CA . ILE A 1 184 ? -8.087 -8.377 21.365 1.00 82.00 184 ILE A CA 1
ATOM 1442 C C . ILE A 1 184 ? -7.148 -8.098 22.532 1.00 82.00 184 ILE A C 1
ATOM 1444 O O . ILE A 1 184 ? -5.959 -7.827 22.327 1.00 82.00 184 ILE A O 1
ATOM 1448 N N . GLU A 1 185 ? -7.683 -8.178 23.746 1.00 70.44 185 GLU A N 1
ATOM 1449 C CA . GLU A 1 185 ? -6.865 -8.189 24.955 1.00 70.44 185 GLU A CA 1
ATOM 1450 C C . GLU A 1 185 ? -6.151 -9.540 25.071 1.00 70.44 185 GLU A C 1
ATOM 1452 O O . GLU A 1 185 ? -6.747 -10.599 24.874 1.00 70.44 185 GLU A O 1
ATOM 1457 N N . GLY A 1 186 ? -4.849 -9.498 25.336 1.00 62.00 186 GLY A N 1
ATOM 1458 C CA . GLY A 1 186 ? -4.032 -10.673 25.627 1.00 62.00 186 GLY A CA 1
ATOM 1459 C C . GLY A 1 186 ? -3.323 -10.501 26.966 1.00 62.00 186 GLY A C 1
ATOM 1460 O O . GLY A 1 186 ? -3.273 -9.391 27.492 1.00 62.00 186 GLY A O 1
ATOM 1461 N N . GLU A 1 187 ? -2.750 -11.583 27.498 1.00 53.00 187 GLU A N 1
ATOM 1462 C CA . GLU A 1 187 ? -1.942 -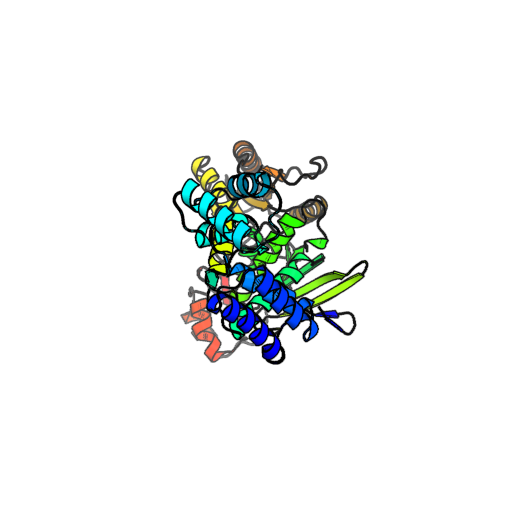11.583 28.730 1.00 53.00 187 GLU A CA 1
ATOM 1463 C C . GLU A 1 187 ? -0.604 -10.834 28.531 1.00 53.00 187 GLU A C 1
ATOM 1465 O O . GLU A 1 187 ? 0.463 -11.438 28.458 1.00 53.00 187 GLU A O 1
ATOM 1470 N N . GLY A 1 188 ? -0.661 -9.509 28.363 1.00 60.22 188 GLY A N 1
ATOM 1471 C CA . GLY A 1 188 ? 0.502 -8.622 28.280 1.00 60.22 188 GLY A CA 1
ATOM 1472 C C . GLY A 1 188 ? 0.321 -7.464 27.298 1.00 60.22 188 GLY A C 1
ATOM 1473 O O . GLY A 1 188 ? 0.269 -6.308 27.701 1.00 60.22 188 GLY A O 1
ATOM 1474 N N . THR A 1 189 ? 0.234 -7.746 25.993 1.00 65.44 189 THR A N 1
ATOM 1475 C CA . THR A 1 189 ? 0.187 -6.707 24.944 1.00 65.44 189 THR A CA 1
ATOM 1476 C C . THR A 1 189 ? -1.105 -6.800 24.129 1.00 65.44 189 THR A C 1
ATOM 1478 O O . THR A 1 189 ? -1.397 -7.877 23.600 1.00 65.44 189 THR A O 1
ATOM 1481 N N . PRO A 1 190 ? -1.876 -5.705 23.965 1.00 72.75 190 PRO A N 1
ATOM 1482 C CA . PRO A 1 190 ? -3.057 -5.721 23.113 1.00 72.75 190 PRO A CA 1
ATOM 1483 C C . PRO A 1 190 ? -2.660 -6.058 21.673 1.00 72.75 190 PRO A C 1
ATOM 1485 O O . PRO A 1 190 ? -1.661 -5.563 21.143 1.00 72.75 190 PRO A O 1
ATOM 1488 N N . SER A 1 191 ? -3.459 -6.905 21.030 1.00 86.06 191 SER A N 1
ATOM 1489 C CA . SER A 1 191 ? -3.288 -7.240 19.618 1.00 86.06 191 SER A CA 1
ATOM 1490 C C . SER A 1 191 ? -4.478 -6.744 18.812 1.00 86.06 191 SER A C 1
ATOM 1492 O O . SER A 1 191 ? -5.609 -6.721 19.290 1.00 86.06 191 SER A O 1
ATOM 1494 N N . ILE A 1 192 ? -4.229 -6.314 17.581 1.00 91.12 192 ILE A N 1
ATOM 1495 C CA . ILE A 1 192 ? -5.269 -5.836 16.676 1.00 91.12 192 ILE A CA 1
ATOM 1496 C C . ILE A 1 192 ? -5.437 -6.881 15.585 1.00 91.12 192 ILE A C 1
ATOM 1498 O O . ILE A 1 192 ? -4.517 -7.131 14.802 1.00 91.12 192 ILE A O 1
ATOM 1502 N N . GLU A 1 193 ? -6.609 -7.501 15.535 1.00 92.56 193 GLU A N 1
ATOM 1503 C CA . GLU A 1 193 ? -6.978 -8.410 14.462 1.00 92.56 193 GLU A CA 1
ATOM 1504 C C . GLU A 1 193 ? -7.655 -7.622 13.343 1.00 92.56 193 GLU A C 1
ATOM 1506 O O . GLU A 1 193 ? -8.699 -7.007 13.534 1.00 92.56 193 GLU A O 1
ATOM 1511 N N . VAL A 1 194 ? -7.044 -7.625 12.165 1.00 93.56 194 VAL A N 1
ATOM 1512 C CA . VAL A 1 194 ? -7.548 -6.993 10.951 1.00 93.56 194 VAL A CA 1
ATOM 1513 C C . VAL A 1 194 ? -8.060 -8.082 10.015 1.00 93.56 194 VAL A C 1
ATOM 1515 O O . VAL A 1 194 ? -7.372 -9.061 9.707 1.00 93.56 194 VAL A O 1
ATOM 1518 N N . THR A 1 195 ? -9.284 -7.900 9.525 1.00 91.94 195 THR A N 1
ATOM 1519 C CA . THR A 1 195 ? -9.858 -8.760 8.487 1.00 91.94 195 THR A CA 1
ATOM 1520 C C . THR A 1 195 ? -9.006 -8.624 7.230 1.00 91.94 195 THR A C 1
ATOM 1522 O O . THR A 1 195 ? -8.815 -7.513 6.733 1.00 91.94 195 THR A O 1
ATOM 1525 N N . GLY A 1 196 ? -8.476 -9.734 6.719 1.00 90.06 196 GLY A N 1
ATOM 1526 C CA . GLY A 1 196 ? -7.545 -9.712 5.596 1.00 90.06 196 GLY A CA 1
ATOM 1527 C C . GLY A 1 196 ? -8.264 -9.515 4.255 1.00 90.06 196 GLY A C 1
ATOM 1528 O O . GLY A 1 196 ? -9.384 -10.013 4.087 1.00 90.06 196 GLY A O 1
ATOM 1529 N N . PRO A 1 197 ? -7.656 -8.835 3.268 1.00 87.81 197 PRO A N 1
ATOM 1530 C CA . PRO A 1 197 ? -8.331 -8.507 2.014 1.00 87.81 197 PRO A CA 1
ATOM 1531 C C . PRO A 1 197 ? -8.831 -9.695 1.201 1.00 87.81 197 PRO A C 1
ATOM 1533 O O . PRO A 1 197 ? -9.896 -9.605 0.594 1.00 87.81 197 PRO A O 1
ATOM 1536 N N . ALA A 1 198 ? -8.148 -10.839 1.257 1.00 85.69 198 ALA A N 1
ATOM 1537 C CA . ALA A 1 198 ? -8.555 -12.051 0.550 1.00 85.69 198 ALA A CA 1
ATOM 1538 C C . ALA A 1 198 ? -9.854 -12.680 1.100 1.00 85.69 198 ALA A C 1
ATOM 1540 O O . ALA A 1 198 ? -10.382 -13.623 0.505 1.00 85.69 198 ALA A O 1
ATOM 1541 N N . SER A 1 199 ? -10.369 -12.203 2.237 1.00 82.19 199 SER A N 1
ATOM 1542 C CA . SER A 1 199 ? -11.669 -12.615 2.788 1.00 82.19 199 SER A CA 1
ATOM 1543 C C . SER A 1 199 ? -12.834 -11.722 2.339 1.00 82.19 199 SER A C 1
ATOM 1545 O O . SER A 1 199 ? -13.993 -12.074 2.554 1.00 82.19 199 SER A O 1
ATOM 1547 N N . VAL A 1 200 ? -12.547 -10.585 1.696 1.00 79.75 200 VAL A N 1
ATOM 1548 C CA . VAL A 1 200 ? -13.539 -9.549 1.398 1.00 79.75 200 VAL A CA 1
ATOM 1549 C C . VAL A 1 200 ? -13.956 -9.611 -0.070 1.00 79.75 200 VAL A C 1
ATOM 1551 O O . VAL A 1 200 ? -13.170 -9.332 -0.975 1.00 79.75 200 VAL A O 1
ATOM 1554 N N . LEU A 1 201 ? -15.223 -9.945 -0.317 1.00 70.81 201 LEU A N 1
ATOM 1555 C CA . LEU A 1 201 ? -15.796 -9.966 -1.665 1.00 70.81 201 LEU A CA 1
ATOM 1556 C C . LEU A 1 201 ? -16.204 -8.553 -2.123 1.00 70.81 201 LEU A C 1
ATOM 1558 O O . LEU A 1 201 ? -16.590 -7.705 -1.322 1.00 70.81 201 LEU A O 1
ATOM 1562 N N . GLY A 1 202 ? -16.120 -8.287 -3.430 1.00 67.56 202 GLY A N 1
ATOM 1563 C CA . GLY A 1 202 ? -16.646 -7.074 -4.081 1.00 67.56 202 GLY A CA 1
ATOM 1564 C C . GLY A 1 202 ? -15.800 -5.796 -3.959 1.00 67.56 202 GLY A C 1
ATOM 1565 O O . GLY A 1 202 ? -15.773 -5.003 -4.896 1.00 67.56 202 GLY A O 1
ATOM 1566 N N . ILE A 1 203 ? -15.070 -5.595 -2.857 1.00 69.31 203 ILE A N 1
ATOM 1567 C CA . ILE A 1 203 ? -14.214 -4.406 -2.624 1.00 69.31 203 ILE A CA 1
ATOM 1568 C C . ILE A 1 203 ? -12.718 -4.730 -2.488 1.00 69.31 203 ILE A C 1
ATOM 1570 O O . ILE A 1 203 ? -11.939 -3.881 -2.043 1.00 69.31 203 ILE A O 1
ATOM 1574 N N . HIS A 1 204 ? -12.321 -5.937 -2.900 1.00 75.44 204 HIS A N 1
ATOM 1575 C CA . HIS A 1 204 ? -10.980 -6.497 -2.729 1.00 75.44 204 HIS A CA 1
ATOM 1576 C C . HIS A 1 204 ? -9.854 -5.516 -3.094 1.00 75.44 204 HIS A C 1
ATOM 1578 O O . HIS A 1 204 ? -8.960 -5.300 -2.284 1.00 75.44 204 HIS A O 1
ATOM 1584 N N . ASP A 1 205 ? -9.902 -4.854 -4.253 1.00 81.56 205 ASP A N 1
ATOM 1585 C CA . ASP A 1 205 ? -8.775 -4.032 -4.727 1.00 81.56 205 ASP A CA 1
ATOM 1586 C C . ASP A 1 205 ? -8.615 -2.703 -3.980 1.00 81.56 205 ASP A C 1
ATOM 1588 O O . ASP A 1 205 ? -7.501 -2.198 -3.814 1.00 81.56 205 ASP A O 1
ATOM 1592 N N . ARG A 1 206 ? -9.722 -2.098 -3.526 1.00 84.12 206 ARG A N 1
ATOM 1593 C CA . ARG A 1 206 ? -9.662 -0.887 -2.688 1.00 84.12 206 ARG A CA 1
ATOM 1594 C C . ARG A 1 206 ? -9.199 -1.240 -1.279 1.00 84.12 206 ARG A C 1
ATOM 1596 O O . ARG A 1 206 ? -8.321 -0.572 -0.744 1.00 84.12 206 ARG A O 1
ATOM 1603 N N . TYR A 1 207 ? -9.738 -2.323 -0.727 1.00 88.44 207 TYR A N 1
ATOM 1604 C CA . TYR A 1 207 ? -9.402 -2.789 0.611 1.00 88.44 207 TYR A CA 1
ATOM 1605 C C . TYR A 1 207 ? -7.959 -3.322 0.704 1.00 88.44 207 TYR A C 1
ATOM 1607 O O . TYR A 1 207 ? -7.258 -3.040 1.669 1.00 88.44 207 TYR A O 1
ATOM 1615 N N . SER A 1 208 ? -7.463 -4.002 -0.335 1.00 88.50 208 SER A N 1
ATOM 1616 C CA . SER A 1 208 ? -6.071 -4.477 -0.426 1.00 88.50 208 SER A CA 1
ATOM 1617 C C . SER A 1 208 ? -5.062 -3.333 -0.416 1.00 88.50 208 SER A C 1
ATOM 1619 O O . SER A 1 208 ? -4.052 -3.401 0.286 1.00 88.50 208 SER A O 1
ATOM 1621 N N . ARG A 1 209 ? -5.343 -2.259 -1.166 1.00 87.06 209 ARG A N 1
ATOM 1622 C CA . ARG A 1 209 ? -4.510 -1.048 -1.163 1.00 87.06 209 ARG A CA 1
ATOM 1623 C C . ARG A 1 209 ? -4.510 -0.372 0.204 1.00 87.06 209 ARG A C 1
ATOM 1625 O O . ARG A 1 209 ? -3.448 0.008 0.681 1.00 87.06 209 ARG A O 1
ATOM 1632 N N . ALA A 1 210 ? -5.674 -0.280 0.850 1.00 88.31 210 ALA A N 1
ATOM 1633 C CA . ALA A 1 210 ? -5.768 0.245 2.207 1.00 88.31 210 ALA A CA 1
ATOM 1634 C C . ALA A 1 210 ? -4.936 -0.596 3.192 1.00 88.31 210 ALA A C 1
ATOM 1636 O O . ALA A 1 210 ? -4.110 -0.041 3.905 1.00 88.31 210 ALA A O 1
ATOM 1637 N N . ALA A 1 211 ? -5.065 -1.928 3.172 1.00 90.81 211 ALA A N 1
ATOM 1638 C CA . ALA A 1 211 ? -4.316 -2.820 4.061 1.00 90.81 211 ALA A CA 1
ATOM 1639 C C . ALA A 1 211 ? -2.794 -2.739 3.849 1.00 90.81 211 ALA A C 1
ATOM 1641 O O . ALA A 1 211 ? -2.036 -2.758 4.815 1.00 90.81 211 ALA A O 1
ATOM 1642 N N . SER A 1 212 ? -2.345 -2.587 2.600 1.00 90.31 212 SER A N 1
ATOM 1643 C CA . SER A 1 212 ? -0.923 -2.389 2.271 1.00 90.31 212 SER A CA 1
ATOM 1644 C C . SER A 1 212 ? -0.363 -1.114 2.914 1.00 90.31 212 SER A C 1
ATOM 1646 O O . SER A 1 212 ? 0.765 -1.101 3.396 1.00 90.31 212 SER A O 1
ATOM 1648 N N . GLY A 1 213 ? -1.193 -0.073 3.046 1.00 88.38 213 GLY A N 1
ATOM 1649 C CA . GLY A 1 213 ? -0.850 1.190 3.706 1.00 88.38 213 GLY A CA 1
ATOM 1650 C C . GLY A 1 213 ? -0.552 1.099 5.211 1.00 88.38 213 GLY A C 1
ATOM 1651 O O . GLY A 1 213 ? -0.258 2.137 5.817 1.00 88.38 213 GLY A O 1
ATOM 1652 N N . LEU A 1 214 ? -0.628 -0.095 5.814 1.00 90.25 214 LEU A N 1
ATOM 1653 C CA . LEU A 1 214 ? -0.165 -0.369 7.176 1.00 90.25 214 LEU A CA 1
ATOM 1654 C C . LEU A 1 214 ? 1.351 -0.533 7.273 1.00 90.25 214 LEU A C 1
ATOM 1656 O O . LEU A 1 214 ? 1.912 -0.193 8.308 1.00 90.25 214 LEU A O 1
ATOM 1660 N N . VAL A 1 215 ? 2.031 -1.016 6.230 1.00 91.44 215 VAL A N 1
ATOM 1661 C CA . VAL A 1 215 ? 3.476 -1.291 6.318 1.00 91.44 215 VAL A CA 1
ATOM 1662 C C . VAL A 1 215 ? 4.278 -0.055 6.742 1.00 91.44 215 VAL A C 1
ATOM 1664 O O . VAL A 1 215 ? 5.053 -0.192 7.685 1.00 91.44 215 VAL A O 1
ATOM 1667 N N . PRO A 1 216 ? 4.050 1.158 6.192 1.00 88.38 216 PRO A N 1
ATOM 1668 C CA . PRO A 1 216 ? 4.768 2.351 6.639 1.00 88.38 216 PRO A CA 1
ATOM 1669 C C . PRO A 1 216 ? 4.674 2.615 8.150 1.00 88.38 216 PRO A C 1
ATOM 1671 O O . PRO A 1 216 ? 5.697 2.859 8.776 1.00 88.38 216 PRO A O 1
ATOM 1674 N N . VAL A 1 217 ? 3.485 2.487 8.764 1.00 87.12 217 VAL A N 1
ATOM 1675 C CA . VAL A 1 217 ? 3.345 2.749 10.212 1.00 87.12 217 VAL A CA 1
ATOM 1676 C C . VAL A 1 217 ? 4.043 1.685 11.058 1.00 87.12 217 VAL A C 1
ATOM 1678 O O . VAL A 1 217 ? 4.518 1.981 12.147 1.00 87.12 217 VAL A O 1
ATOM 1681 N N . LEU A 1 218 ? 4.125 0.445 10.568 1.00 89.00 218 LEU A N 1
ATOM 1682 C CA . LEU A 1 218 ? 4.845 -0.618 11.268 1.00 89.00 218 LEU A CA 1
ATOM 1683 C C . LEU A 1 218 ? 6.347 -0.327 11.302 1.00 89.00 218 LEU A C 1
ATOM 1685 O O . LEU A 1 218 ? 6.982 -0.539 12.331 1.00 89.00 218 LEU A O 1
ATOM 1689 N N . LEU A 1 219 ? 6.902 0.216 10.214 1.00 87.75 219 LEU A N 1
ATOM 1690 C CA . LEU A 1 219 ? 8.307 0.627 10.177 1.00 87.75 219 LEU A CA 1
ATOM 1691 C C . LEU A 1 219 ? 8.602 1.760 11.173 1.00 87.75 219 LEU A C 1
ATOM 1693 O O . LEU A 1 219 ? 9.658 1.742 11.799 1.00 87.75 219 LEU A O 1
ATOM 1697 N N . ASP A 1 220 ? 7.657 2.682 11.378 1.00 84.31 220 ASP A N 1
ATOM 1698 C CA . ASP A 1 220 ? 7.801 3.793 12.332 1.00 84.31 220 ASP A CA 1
ATOM 1699 C C . ASP A 1 220 ? 7.698 3.345 13.804 1.00 84.31 220 ASP A C 1
ATOM 1701 O O . ASP A 1 220 ? 8.320 3.935 14.685 1.00 84.31 220 ASP A O 1
ATOM 1705 N N . VAL A 1 221 ? 6.913 2.300 14.091 1.00 81.62 221 VAL A N 1
ATOM 1706 C CA . VAL A 1 221 ? 6.693 1.774 15.455 1.00 81.62 221 VAL A CA 1
ATOM 1707 C C . VAL A 1 221 ? 7.909 1.000 15.992 1.00 81.62 221 VAL A C 1
ATOM 1709 O O . VAL A 1 221 ? 8.074 0.843 17.206 1.00 81.62 221 VAL A O 1
ATOM 1712 N N . GLY A 1 222 ? 8.793 0.540 15.104 1.00 80.38 222 GLY A N 1
ATOM 1713 C CA . GLY A 1 222 ? 10.008 -0.190 15.457 1.00 80.38 222 GLY A CA 1
ATOM 1714 C C . GLY A 1 222 ? 9.732 -1.662 15.756 1.00 80.38 222 GLY A C 1
ATOM 1715 O O . GLY A 1 222 ? 9.860 -2.496 14.869 1.00 80.38 222 GLY A O 1
ATOM 1716 N N . GLU A 1 223 ? 9.357 -2.001 16.993 1.00 89.19 223 GLU A N 1
ATOM 1717 C CA . GLU A 1 223 ? 9.155 -3.396 17.421 1.00 89.19 223 GLU A CA 1
ATOM 1718 C C . GLU A 1 223 ? 7.701 -3.842 17.260 1.00 89.19 223 GLU A C 1
ATOM 1720 O O . GLU A 1 223 ? 6.809 -3.430 18.006 1.00 89.19 223 GLU A O 1
ATOM 1725 N N . TRP A 1 224 ? 7.472 -4.726 16.290 1.00 91.56 224 TRP A N 1
ATOM 1726 C CA . TRP A 1 224 ? 6.155 -5.258 15.962 1.00 91.56 224 TRP A CA 1
ATOM 1727 C C . TRP A 1 224 ? 6.240 -6.718 15.524 1.00 91.56 224 TRP A C 1
ATOM 1729 O O . TRP A 1 224 ? 7.272 -7.205 15.061 1.00 91.56 224 TRP A O 1
ATOM 1739 N N . ARG A 1 225 ? 5.107 -7.409 15.629 1.00 92.88 225 ARG A N 1
ATOM 1740 C CA . ARG A 1 225 ? 4.891 -8.758 15.116 1.00 92.88 225 ARG A CA 1
ATOM 1741 C C . ARG A 1 225 ? 3.548 -8.824 14.404 1.00 92.88 225 ARG A C 1
ATOM 1743 O O . ARG A 1 225 ? 2.552 -8.274 14.865 1.00 92.88 225 ARG A O 1
ATOM 1750 N N . MET A 1 226 ? 3.547 -9.503 13.268 1.00 93.19 226 MET A N 1
ATOM 1751 C CA . MET A 1 226 ? 2.387 -9.793 12.449 1.00 93.19 226 MET A CA 1
ATOM 1752 C C . MET A 1 226 ? 2.261 -11.292 12.234 1.00 93.19 226 MET A C 1
ATOM 1754 O O . MET A 1 226 ? 3.176 -11.951 11.739 1.00 93.19 226 MET A O 1
ATOM 1758 N N . GLU A 1 227 ? 1.088 -11.816 12.535 1.00 93.44 227 GLU A N 1
ATOM 1759 C CA . GLU A 1 227 ? 0.725 -13.202 12.283 1.00 93.44 227 GLU A CA 1
ATOM 1760 C C . GLU A 1 227 ? -0.556 -13.248 11.476 1.00 93.44 227 GLU A C 1
ATOM 1762 O O . GLU A 1 227 ? -1.382 -12.344 11.534 1.00 93.44 227 GLU A O 1
ATOM 1767 N N . GLY A 1 228 ? -0.756 -14.299 10.701 1.00 93.56 228 GLY A N 1
ATOM 1768 C CA . GLY A 1 228 ? -1.973 -14.368 9.919 1.00 93.56 228 GLY A CA 1
ATOM 1769 C C . GLY A 1 228 ? -2.052 -15.584 9.043 1.00 93.56 228 GLY A C 1
ATOM 1770 O O . GLY A 1 228 ? -1.251 -16.517 9.139 1.00 93.56 228 GLY A O 1
ATOM 1771 N N . ARG A 1 229 ? -3.041 -15.557 8.160 1.00 93.31 229 ARG A N 1
ATOM 1772 C CA . ARG A 1 229 ? -3.223 -16.571 7.128 1.00 93.31 229 ARG A CA 1
ATOM 1773 C C . ARG A 1 229 ? -3.217 -15.910 5.768 1.00 93.31 229 ARG A C 1
ATOM 1775 O O . ARG A 1 229 ? -3.770 -14.830 5.600 1.00 93.31 229 ARG A O 1
ATOM 1782 N N . ILE A 1 230 ? -2.631 -16.578 4.789 1.00 91.44 230 ILE A N 1
ATOM 1783 C CA . ILE A 1 230 ? -2.756 -16.221 3.377 1.00 91.44 230 ILE A CA 1
ATOM 1784 C C . ILE A 1 230 ? -3.408 -17.360 2.609 1.00 91.44 230 ILE A C 1
ATOM 1786 O O . ILE A 1 230 ? -3.293 -18.527 2.994 1.00 91.44 230 ILE A O 1
ATOM 1790 N N . ARG A 1 231 ? -4.033 -17.027 1.482 1.00 85.06 231 ARG A N 1
ATOM 1791 C CA . ARG A 1 231 ? -4.568 -18.020 0.552 1.00 85.06 231 ARG A CA 1
ATOM 1792 C C . ARG A 1 231 ? -3.585 -18.257 -0.593 1.00 85.06 231 ARG A C 1
ATOM 1794 O O . ARG A 1 231 ? -3.260 -17.341 -1.345 1.00 85.06 231 ARG A O 1
ATOM 1801 N N . LEU A 1 232 ? -3.113 -19.494 -0.730 1.00 81.56 232 LEU A N 1
ATOM 1802 C CA . LEU A 1 232 ? -2.263 -19.950 -1.831 1.00 81.56 232 LEU A CA 1
ATOM 1803 C C . LEU A 1 232 ? -3.019 -21.026 -2.619 1.00 81.56 232 LEU A C 1
ATOM 1805 O O . LEU A 1 232 ? -3.060 -22.195 -2.231 1.00 81.56 232 LEU A O 1
ATOM 1809 N N . GLY A 1 233 ? -3.652 -20.616 -3.720 1.00 79.88 233 GLY A N 1
ATOM 1810 C CA . GLY A 1 233 ? -4.593 -21.470 -4.447 1.00 79.88 233 GLY A CA 1
ATOM 1811 C C . GLY A 1 233 ? -5.820 -21.768 -3.584 1.00 79.88 233 GLY A C 1
ATOM 1812 O O . GLY A 1 233 ? -6.483 -20.848 -3.116 1.00 79.88 233 GLY A O 1
ATOM 1813 N N . THR A 1 234 ? -6.103 -23.046 -3.341 1.00 80.00 234 THR A N 1
ATOM 1814 C CA . THR A 1 234 ? -7.220 -23.492 -2.488 1.00 80.00 234 THR A CA 1
ATOM 1815 C C . THR A 1 234 ? -6.845 -23.651 -1.015 1.00 80.00 234 THR A C 1
ATOM 1817 O O . THR A 1 234 ? -7.717 -23.899 -0.187 1.00 80.00 234 THR A O 1
ATOM 1820 N N . ARG A 1 235 ? -5.558 -23.534 -0.664 1.00 84.44 235 ARG A N 1
ATOM 1821 C CA . ARG A 1 235 ? -5.068 -23.789 0.695 1.00 84.44 235 ARG A CA 1
ATOM 1822 C C . ARG A 1 235 ? -4.836 -22.488 1.444 1.00 84.44 235 ARG A C 1
ATOM 1824 O O . ARG A 1 235 ? -4.255 -21.547 0.904 1.00 84.44 235 ARG A O 1
ATOM 1831 N N . GLU A 1 236 ? -5.218 -22.476 2.714 1.00 89.19 236 GLU A N 1
ATOM 1832 C CA . GLU A 1 236 ? -4.813 -21.431 3.650 1.00 89.19 236 GLU A CA 1
ATOM 1833 C C . GLU A 1 236 ? -3.545 -21.857 4.384 1.00 89.19 236 GLU A C 1
ATOM 1835 O O . GLU A 1 236 ? -3.401 -23.010 4.797 1.00 89.19 236 GLU A O 1
ATOM 1840 N N . MET A 1 237 ? -2.598 -20.933 4.506 1.00 90.31 237 MET A N 1
ATOM 1841 C CA . MET A 1 237 ? -1.322 -21.174 5.172 1.00 90.31 237 MET A CA 1
ATOM 1842 C C . MET A 1 237 ? -1.039 -20.060 6.166 1.00 90.31 237 MET A C 1
ATOM 1844 O O . MET A 1 237 ? -1.236 -18.887 5.853 1.00 90.31 237 MET A O 1
ATOM 1848 N N . GLY A 1 238 ? -0.561 -20.437 7.351 1.00 92.75 238 GLY A N 1
ATOM 1849 C CA . GLY A 1 238 ? -0.138 -19.480 8.365 1.00 92.75 238 GLY A CA 1
ATOM 1850 C C . GLY A 1 238 ? 1.155 -18.775 7.964 1.00 92.75 238 GLY A C 1
ATOM 1851 O O . GLY A 1 238 ? 2.007 -19.375 7.306 1.00 92.75 238 GLY A O 1
ATOM 1852 N N . PHE A 1 239 ? 1.323 -17.529 8.383 1.00 93.12 239 PHE A N 1
ATOM 1853 C CA . PHE A 1 239 ? 2.584 -16.802 8.298 1.00 93.12 239 PHE A CA 1
ATOM 1854 C C . PHE A 1 239 ? 2.853 -16.048 9.602 1.00 93.12 239 PHE A C 1
ATOM 1856 O O . PHE A 1 239 ? 1.930 -15.754 10.359 1.00 93.12 239 PHE A O 1
ATOM 1863 N N . SER A 1 240 ? 4.127 -15.741 9.837 1.00 92.62 240 SER A N 1
ATOM 18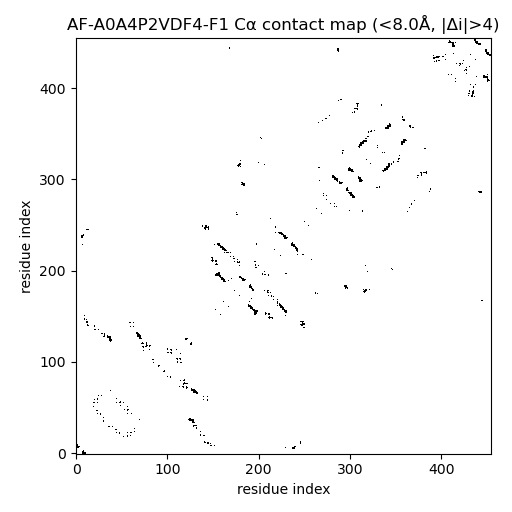64 C CA . SER A 1 240 ? 4.594 -14.887 10.928 1.00 92.62 240 SER A CA 1
ATOM 1865 C C . SER A 1 240 ? 5.749 -14.047 10.401 1.00 92.62 240 SER A C 1
ATOM 1867 O O . SER A 1 240 ? 6.662 -14.595 9.777 1.00 92.62 240 SER A O 1
ATOM 1869 N N . VAL A 1 241 ? 5.681 -12.743 10.632 1.00 93.12 241 VAL A N 1
ATOM 1870 C CA . VAL A 1 241 ? 6.702 -11.748 10.289 1.00 93.12 241 VAL A CA 1
ATOM 1871 C C . VAL A 1 241 ? 6.815 -10.793 11.467 1.00 93.12 241 VAL A C 1
ATOM 1873 O O . VAL A 1 241 ? 5.807 -10.418 12.050 1.00 93.12 241 VAL A O 1
ATOM 1876 N N . ASP A 1 242 ? 8.020 -10.388 11.814 1.00 92.56 242 ASP A N 1
ATOM 1877 C CA . ASP A 1 242 ? 8.295 -9.394 12.848 1.00 92.56 242 ASP A CA 1
ATOM 1878 C C . ASP A 1 242 ? 9.318 -8.371 12.347 1.00 92.56 242 ASP A C 1
ATOM 1880 O O . ASP A 1 242 ? 9.889 -8.519 11.261 1.00 92.56 242 ASP A O 1
ATOM 1884 N N . SER A 1 243 ? 9.561 -7.338 13.148 1.00 91.19 243 SER A N 1
ATOM 1885 C CA . SER A 1 243 ? 10.514 -6.272 12.835 1.00 91.19 243 SER A CA 1
ATOM 1886 C C . SER A 1 243 ? 11.956 -6.751 12.621 1.00 91.19 243 SER A C 1
ATOM 1888 O O . SER A 1 243 ? 12.741 -6.046 11.993 1.00 91.19 243 SER A O 1
ATOM 1890 N N . SER A 1 244 ? 12.313 -7.952 13.090 1.00 90.81 244 SER A N 1
ATOM 1891 C CA . SER A 1 244 ? 13.642 -8.554 12.903 1.00 90.81 244 SER A CA 1
ATOM 1892 C C . SER A 1 244 ? 13.749 -9.433 11.652 1.00 90.81 244 SER A C 1
ATOM 1894 O O . SER A 1 244 ? 14.834 -9.887 11.292 1.00 90.81 244 SER A O 1
ATOM 1896 N N . SER A 1 245 ? 12.628 -9.685 10.970 1.00 88.38 245 SER A N 1
ATOM 1897 C CA . SER A 1 245 ? 12.556 -10.651 9.871 1.00 88.38 245 SER A CA 1
ATOM 1898 C C . SER A 1 245 ? 13.334 -10.222 8.624 1.00 88.38 245 SER A C 1
ATOM 1900 O O . SER A 1 245 ? 13.799 -11.087 7.880 1.00 88.38 245 SER A O 1
ATOM 1902 N N . ALA A 1 246 ? 13.445 -8.914 8.378 1.00 90.25 246 ALA A N 1
ATOM 1903 C CA . ALA A 1 246 ? 14.282 -8.324 7.338 1.00 90.25 246 ALA A CA 1
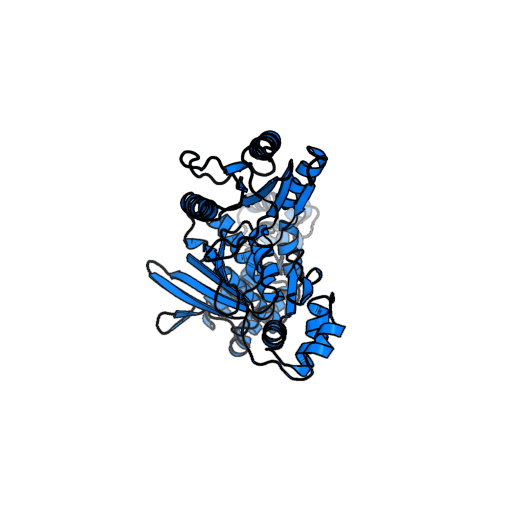ATOM 1904 C C . ALA A 1 246 ? 14.418 -6.813 7.543 1.00 90.25 246 ALA A C 1
ATOM 1906 O O . ALA A 1 246 ? 13.519 -6.178 8.092 1.00 90.25 246 ALA A O 1
ATOM 1907 N N . GLU A 1 247 ? 15.493 -6.224 7.017 1.00 91.56 247 GLU A N 1
ATOM 1908 C CA . GLU A 1 247 ? 15.567 -4.771 6.880 1.00 91.56 247 GLU A CA 1
ATOM 1909 C C . GLU A 1 247 ? 14.528 -4.303 5.850 1.00 91.56 247 GLU A C 1
ATOM 1911 O O . GLU A 1 247 ? 14.470 -4.817 4.726 1.00 91.56 247 GLU A O 1
ATOM 1916 N N . MET A 1 248 ? 13.687 -3.350 6.255 1.00 93.75 248 MET A N 1
ATOM 1917 C CA . MET A 1 248 ? 12.604 -2.784 5.452 1.00 93.75 248 MET A CA 1
ATOM 1918 C C . MET A 1 248 ? 12.626 -1.264 5.567 1.00 93.75 248 MET A C 1
ATOM 1920 O O . MET A 1 248 ? 12.654 -0.717 6.668 1.00 93.75 248 MET A O 1
ATOM 1924 N N . ARG A 1 249 ? 12.606 -0.574 4.427 1.00 92.06 249 ARG A N 1
ATOM 1925 C CA . ARG A 1 249 ? 12.607 0.891 4.364 1.00 92.06 249 ARG A CA 1
ATOM 1926 C C . ARG A 1 249 ? 12.079 1.342 3.015 1.00 92.06 249 ARG A C 1
ATOM 1928 O O . ARG A 1 249 ? 12.459 0.783 1.995 1.00 92.06 249 ARG A O 1
ATOM 1935 N N . TYR A 1 250 ? 11.255 2.380 3.002 1.00 90.50 250 TYR A N 1
ATOM 1936 C CA . TYR A 1 250 ? 10.898 3.058 1.758 1.00 90.50 250 TYR A CA 1
ATOM 1937 C C . TYR A 1 250 ? 11.893 4.181 1.452 1.00 90.50 250 TYR A C 1
ATOM 1939 O O . TYR A 1 250 ? 12.346 4.854 2.383 1.00 90.50 250 TYR A O 1
ATOM 1947 N N . PRO A 1 251 ? 12.180 4.460 0.170 1.00 87.88 251 PRO A N 1
ATOM 1948 C CA . PRO A 1 251 ? 12.851 5.692 -0.216 1.00 87.88 251 PRO A CA 1
ATOM 1949 C C . PRO A 1 251 ? 12.079 6.922 0.311 1.00 87.88 251 PRO A C 1
ATOM 1951 O O . PRO A 1 251 ? 10.840 6.911 0.299 1.00 87.88 251 PRO A O 1
ATOM 1954 N N . PRO A 1 252 ? 12.758 7.988 0.780 1.00 79.81 252 PRO A N 1
ATOM 1955 C CA . PRO A 1 252 ? 12.096 9.143 1.401 1.00 79.81 252 PRO A CA 1
ATOM 1956 C C . PRO A 1 252 ? 11.007 9.805 0.537 1.00 79.81 252 PRO A C 1
ATOM 1958 O O . PRO A 1 252 ? 9.987 10.266 1.052 1.00 79.81 252 PRO A O 1
ATOM 1961 N N . ASP A 1 253 ? 11.186 9.818 -0.784 1.00 79.19 253 ASP A N 1
ATOM 1962 C CA . ASP A 1 253 ? 10.257 10.390 -1.766 1.00 79.19 253 ASP A CA 1
ATOM 1963 C C . ASP A 1 253 ? 8.990 9.532 -1.995 1.00 79.19 253 ASP A C 1
ATOM 1965 O O . ASP A 1 253 ? 7.966 10.023 -2.490 1.00 79.19 253 ASP A O 1
ATOM 1969 N N . VAL A 1 254 ? 9.028 8.254 -1.604 1.00 75.25 254 VAL A N 1
ATOM 1970 C CA . VAL A 1 254 ? 7.894 7.321 -1.691 1.00 75.25 254 VAL A CA 1
ATOM 1971 C C . VAL A 1 254 ? 6.965 7.495 -0.487 1.00 75.25 254 VAL A C 1
ATOM 1973 O O . VAL A 1 254 ? 5.743 7.580 -0.654 1.00 75.25 254 VAL A O 1
ATOM 1976 N N . VAL A 1 255 ? 7.528 7.640 0.720 1.00 63.19 255 VAL A N 1
ATOM 1977 C CA . VAL A 1 255 ? 6.767 7.786 1.979 1.00 63.19 255 VAL A CA 1
ATOM 1978 C C . VAL A 1 255 ? 5.786 8.961 1.902 1.00 63.19 255 VAL A C 1
ATOM 1980 O O . VAL A 1 255 ? 4.594 8.800 2.183 1.00 63.19 255 VAL A O 1
ATOM 1983 N N . GLY A 1 256 ? 6.249 10.121 1.421 1.00 54.19 256 GLY A N 1
ATOM 1984 C CA . GLY A 1 256 ? 5.451 11.349 1.346 1.00 54.19 256 GLY A CA 1
ATOM 1985 C C . GLY A 1 256 ? 4.199 11.254 0.459 1.00 54.19 256 GLY A C 1
ATOM 1986 O O . GLY A 1 256 ? 3.200 11.919 0.740 1.00 54.19 256 GLY A O 1
ATOM 1987 N N . ARG A 1 257 ? 4.202 10.400 -0.575 1.00 48.97 257 ARG A N 1
ATOM 1988 C CA . ARG A 1 257 ? 3.045 10.194 -1.473 1.00 48.97 257 ARG A CA 1
ATOM 1989 C C . ARG A 1 257 ? 1.950 9.331 -0.829 1.00 48.97 257 ARG A C 1
ATOM 1991 O O . ARG A 1 257 ? 0.762 9.593 -1.028 1.00 48.97 257 ARG A O 1
ATOM 1998 N N . SER A 1 258 ? 2.339 8.348 -0.016 1.00 49.22 258 SER A N 1
ATOM 1999 C CA . SER A 1 258 ? 1.416 7.434 0.679 1.00 49.22 258 SER A CA 1
ATOM 2000 C C . SER A 1 258 ? 0.733 8.048 1.909 1.00 49.22 258 SER A C 1
ATOM 2002 O O . SER A 1 258 ? -0.307 7.559 2.340 1.00 49.22 258 SER A O 1
ATOM 2004 N N . ILE A 1 259 ? 1.304 9.110 2.490 1.00 45.19 259 ILE A N 1
ATOM 2005 C CA . ILE A 1 259 ? 0.746 9.802 3.663 1.00 45.19 259 ILE A CA 1
ATOM 2006 C C . ILE A 1 259 ? -0.218 10.916 3.225 1.00 45.19 259 ILE A C 1
ATOM 2008 O O . ILE A 1 259 ? -1.336 10.988 3.731 1.00 45.19 259 ILE A O 1
ATOM 2012 N N . ARG A 1 260 ? 0.159 11.726 2.221 1.00 40.66 260 ARG A N 1
ATOM 2013 C CA . ARG A 1 260 ? -0.641 12.873 1.737 1.00 40.66 260 ARG A CA 1
ATOM 2014 C C . ARG A 1 260 ? -1.988 12.493 1.114 1.00 40.66 260 ARG A C 1
ATOM 2016 O O . ARG A 1 260 ? -2.912 13.295 1.125 1.00 40.66 260 ARG A O 1
ATOM 2023 N N . THR A 1 261 ? -2.118 11.282 0.576 1.00 45.38 261 THR A N 1
ATOM 2024 C CA . THR A 1 261 ? -3.356 10.807 -0.070 1.00 45.38 261 THR A CA 1
ATOM 2025 C C . THR A 1 261 ? -4.475 10.444 0.916 1.00 45.38 261 THR A C 1
ATOM 2027 O O . THR A 1 261 ? -5.616 10.298 0.489 1.00 45.38 261 THR A O 1
ATOM 2030 N N . PHE A 1 262 ? -4.186 10.349 2.221 1.00 44.84 262 PHE A N 1
ATOM 2031 C CA . PHE A 1 262 ? -5.152 9.936 3.253 1.00 44.84 262 PHE A CA 1
ATOM 2032 C C . PHE A 1 262 ? -5.560 11.056 4.227 1.00 44.84 262 PHE A C 1
ATOM 2034 O O . PHE A 1 262 ? -6.353 10.809 5.130 1.00 44.84 262 PHE A O 1
ATOM 2041 N N . ASP A 1 263 ? -5.048 12.279 4.060 1.00 44.25 263 ASP A N 1
ATOM 2042 C CA . ASP A 1 263 ? -5.182 13.358 5.057 1.00 44.25 263 ASP A CA 1
ATOM 2043 C C . ASP A 1 263 ? -6.527 14.121 4.997 1.00 44.25 263 ASP A C 1
ATOM 2045 O O . ASP A 1 263 ? -6.775 15.066 5.736 1.00 44.25 263 ASP A O 1
ATOM 2049 N N . SER A 1 264 ? -7.448 13.716 4.117 1.00 52.28 264 SER A N 1
ATOM 2050 C CA . SER A 1 264 ? -8.827 14.233 4.083 1.00 52.28 264 SER A CA 1
ATOM 2051 C C . SER A 1 264 ? -9.793 13.199 4.648 1.00 52.28 264 SER A C 1
ATOM 2053 O O . SER A 1 264 ? -10.618 12.635 3.930 1.00 52.28 264 SER A O 1
ATOM 2055 N N . SER A 1 265 ? -9.641 12.920 5.941 1.00 69.50 265 SER A N 1
ATOM 2056 C CA . SER A 1 265 ? -10.413 11.893 6.632 1.00 69.50 265 SER A CA 1
ATOM 2057 C C . SER A 1 265 ? -11.880 12.323 6.823 1.00 69.50 265 SER A C 1
ATOM 2059 O O . SER A 1 265 ? -12.206 13.502 7.010 1.00 69.50 265 SER A O 1
ATOM 2061 N N . ILE A 1 266 ? -12.793 11.357 6.726 1.00 79.69 266 ILE A N 1
ATOM 2062 C CA . ILE A 1 266 ? -14.238 11.553 6.911 1.00 79.69 266 ILE A CA 1
ATOM 2063 C C . ILE A 1 266 ? -14.547 12.029 8.340 1.00 79.69 266 ILE A C 1
ATOM 2065 O O . ILE A 1 266 ? -15.449 12.840 8.550 1.00 79.69 266 ILE A O 1
ATOM 2069 N N . GLU A 1 267 ? -13.737 11.590 9.300 1.00 80.19 267 GLU A N 1
ATOM 2070 C CA . GLU A 1 267 ? -13.786 11.931 10.717 1.00 80.19 267 GLU A CA 1
ATOM 2071 C C . GLU A 1 267 ? -13.516 13.429 10.931 1.00 80.19 267 GLU A C 1
ATOM 2073 O O . GLU A 1 267 ? -14.296 14.106 11.597 1.00 80.19 267 GLU A O 1
ATOM 2078 N N . GLU A 1 268 ? -12.482 14.002 10.304 1.00 80.19 268 GLU A N 1
ATOM 2079 C CA . GLU A 1 268 ? -12.191 15.443 10.409 1.00 80.19 268 GLU A CA 1
ATOM 2080 C C . GLU A 1 268 ? -13.352 16.306 9.892 1.00 80.19 268 GLU A C 1
ATOM 2082 O O . GLU A 1 268 ? -13.669 17.377 10.418 1.00 80.19 268 GLU A O 1
ATOM 2087 N N . ARG A 1 269 ? -14.015 15.837 8.834 1.00 80.50 269 ARG A N 1
ATOM 2088 C CA . ARG A 1 269 ? -15.188 16.515 8.283 1.00 80.50 269 ARG A CA 1
ATOM 2089 C C . ARG A 1 269 ? -16.402 16.385 9.194 1.00 80.50 269 ARG A C 1
ATOM 2091 O O . ARG A 1 269 ? -17.108 17.374 9.381 1.00 80.50 269 ARG A O 1
ATOM 2098 N N . LEU A 1 270 ? -16.630 15.202 9.760 1.00 84.06 270 LEU A N 1
ATOM 2099 C CA . LEU A 1 270 ? -17.695 14.964 10.730 1.00 84.06 270 LEU A CA 1
ATOM 2100 C C . LEU A 1 270 ? -17.526 15.855 11.964 1.00 84.06 270 LEU A C 1
ATOM 2102 O O . LEU A 1 270 ? -18.484 16.504 12.373 1.00 84.06 270 LEU A O 1
ATOM 2106 N N . HIS A 1 271 ? -16.308 15.939 12.499 1.00 83.69 271 HIS A N 1
ATOM 2107 C CA . HIS A 1 271 ? -15.981 16.787 13.640 1.00 83.69 271 HIS A CA 1
ATOM 2108 C C . HIS A 1 271 ? -16.371 18.248 13.389 1.00 83.69 271 HIS A C 1
ATOM 2110 O O . HIS A 1 271 ? -17.151 18.831 14.141 1.00 83.69 271 HIS A O 1
ATOM 2116 N N . ARG A 1 272 ? -15.889 18.820 12.276 1.00 81.06 272 ARG A N 1
ATOM 2117 C CA . ARG A 1 272 ? -16.211 20.199 11.886 1.00 81.06 272 ARG A CA 1
ATOM 2118 C C . ARG A 1 272 ? -17.710 20.405 11.680 1.00 81.06 272 ARG A C 1
ATOM 2120 O O . ARG A 1 272 ? -18.243 21.420 12.116 1.00 81.06 272 ARG A O 1
ATOM 2127 N N . ALA A 1 273 ? -18.388 19.449 11.051 1.00 79.88 273 ALA A N 1
ATOM 2128 C CA . ALA A 1 273 ? -19.824 19.524 10.812 1.00 79.88 273 ALA A CA 1
ATOM 2129 C C . ALA A 1 273 ? -20.638 19.500 12.118 1.00 79.88 273 ALA A C 1
ATOM 2131 O O . ALA A 1 273 ? -21.583 20.276 12.256 1.00 79.88 273 ALA A O 1
ATOM 2132 N N . LEU A 1 274 ? -20.263 18.655 13.085 1.00 81.25 274 LEU A N 1
ATOM 2133 C CA . LEU A 1 274 ? -20.917 18.586 14.395 1.00 81.25 274 LEU A CA 1
ATOM 2134 C C . LEU A 1 274 ? -20.756 19.896 15.174 1.00 81.25 274 LEU A C 1
ATOM 2136 O O . LEU A 1 274 ? -21.756 20.443 15.631 1.00 81.25 274 LEU A O 1
ATOM 2140 N N . LEU A 1 275 ? -19.534 20.436 15.248 1.00 79.81 275 LEU A N 1
ATOM 2141 C CA . LEU A 1 275 ? -19.266 21.702 15.942 1.00 79.81 275 LEU A CA 1
ATOM 2142 C C . LEU A 1 275 ? -20.032 22.886 15.333 1.00 79.81 275 LEU A C 1
ATOM 2144 O O . LEU A 1 275 ? -20.477 23.771 16.056 1.00 79.81 275 LEU A O 1
ATOM 2148 N N . GLN A 1 276 ? -20.197 22.906 14.007 1.00 77.50 276 GLN A N 1
ATOM 2149 C CA . GLN A 1 276 ? -20.936 23.967 13.316 1.00 77.50 276 GLN A CA 1
ATOM 2150 C C . GLN A 1 276 ? -22.454 23.849 13.490 1.00 77.50 276 GLN A C 1
ATOM 2152 O O . GLN A 1 276 ? -23.130 24.862 13.652 1.00 77.50 276 GLN A O 1
ATOM 2157 N N . ALA A 1 277 ? -23.004 22.636 13.416 1.00 75.81 277 ALA A N 1
ATOM 2158 C CA . ALA A 1 277 ? -24.452 22.429 13.399 1.00 75.81 277 ALA A CA 1
ATOM 2159 C C . ALA A 1 277 ? -25.083 22.283 14.790 1.00 75.81 277 ALA A C 1
ATOM 2161 O O . ALA A 1 277 ? -26.290 22.484 14.924 1.00 75.81 277 ALA A O 1
ATOM 2162 N N . ALA A 1 278 ? -24.303 21.899 15.802 1.00 82.00 278 ALA A N 1
ATOM 2163 C CA . ALA A 1 278 ? -24.779 21.682 17.164 1.00 82.00 278 ALA A CA 1
ATOM 2164 C C . ALA A 1 278 ? -23.742 22.179 18.192 1.00 82.00 278 ALA A C 1
ATOM 2166 O O . ALA A 1 278 ? -23.134 21.369 18.894 1.00 82.00 278 ALA A O 1
ATOM 2167 N N . PRO A 1 279 ? -23.514 23.505 18.279 1.00 78.69 279 PRO A N 1
ATOM 2168 C CA . PRO A 1 279 ? -22.511 24.091 19.174 1.00 78.69 279 PRO A CA 1
ATOM 2169 C C . PRO A 1 279 ? -22.835 23.905 20.666 1.00 78.69 279 PRO A C 1
ATOM 2171 O O . PRO A 1 279 ? -21.977 24.130 21.515 1.00 78.69 279 PRO A O 1
ATOM 2174 N N . ASP A 1 280 ? -24.068 23.515 20.992 1.00 83.19 280 ASP A N 1
ATOM 2175 C CA . ASP A 1 280 ? -24.516 23.169 22.340 1.00 83.19 280 ASP A CA 1
ATOM 2176 C C . ASP A 1 280 ? -24.009 21.796 22.815 1.00 83.19 280 ASP A C 1
ATOM 2178 O O . ASP A 1 280 ? -23.957 21.545 24.019 1.00 83.19 280 ASP A O 1
ATOM 2182 N N . LEU A 1 281 ? -23.619 20.911 21.893 1.00 85.50 281 LEU A N 1
ATOM 2183 C CA . LEU A 1 281 ? -23.122 19.578 22.217 1.00 85.50 281 LEU A CA 1
ATOM 2184 C C . LEU A 1 281 ? -21.619 19.610 22.503 1.00 85.50 281 LEU A C 1
ATOM 2186 O O . LEU A 1 281 ? -20.837 20.195 21.751 1.00 85.50 281 LEU A O 1
ATOM 2190 N N . LYS A 1 282 ? -21.187 18.910 23.557 1.00 87.81 282 LYS A N 1
ATOM 2191 C CA . LYS A 1 282 ? -19.755 18.710 23.817 1.00 87.81 282 LYS A CA 1
ATOM 2192 C C . LYS A 1 282 ? -19.282 17.495 23.036 1.00 87.81 282 LYS A C 1
ATOM 2194 O O . LYS A 1 282 ? -19.672 16.373 23.345 1.00 87.81 282 LYS A O 1
ATOM 2199 N N . VAL A 1 283 ? -18.452 17.730 22.027 1.00 86.62 283 VAL A N 1
ATOM 2200 C CA . VAL A 1 283 ? -17.898 16.686 21.160 1.00 86.62 283 VAL A CA 1
ATOM 2201 C C . VAL A 1 283 ? -16.426 16.484 21.500 1.00 86.62 283 VAL A C 1
ATOM 2203 O O . VAL A 1 283 ? -15.645 17.433 21.447 1.00 86.62 283 VAL A O 1
ATOM 2206 N N . SER A 1 284 ? -16.037 15.254 21.819 1.00 84.50 284 SER A N 1
ATOM 2207 C CA . SER A 1 284 ? -14.639 14.845 21.965 1.00 84.50 284 SER A CA 1
ATOM 2208 C C . SER A 1 284 ? -14.261 13.827 20.891 1.00 84.50 284 SER A C 1
ATOM 2210 O O . SER A 1 284 ? -15.096 13.050 20.425 1.00 84.50 284 SER A O 1
ATOM 2212 N N . ARG A 1 285 ? -12.997 13.864 20.462 1.00 82.62 285 ARG A N 1
ATOM 2213 C CA . ARG A 1 285 ? -12.404 12.936 19.487 1.00 82.62 285 ARG A CA 1
ATOM 2214 C C . ARG A 1 285 ? -11.562 11.896 20.199 1.00 82.62 285 ARG A C 1
ATOM 2216 O O . ARG A 1 285 ? -10.955 12.230 21.209 1.00 82.62 285 ARG A O 1
ATOM 2223 N N . GLU A 1 286 ? -11.488 10.700 19.619 1.00 73.31 286 GLU A N 1
ATOM 2224 C CA . GLU A 1 286 ? -10.688 9.574 20.123 1.00 73.31 286 GLU A CA 1
ATOM 2225 C C . GLU A 1 286 ? -10.792 9.442 21.660 1.00 73.31 286 GLU A C 1
ATOM 2227 O O . GLU A 1 286 ? -9.775 9.520 22.355 1.00 73.31 286 GLU A O 1
ATOM 2232 N N . PRO A 1 287 ? -12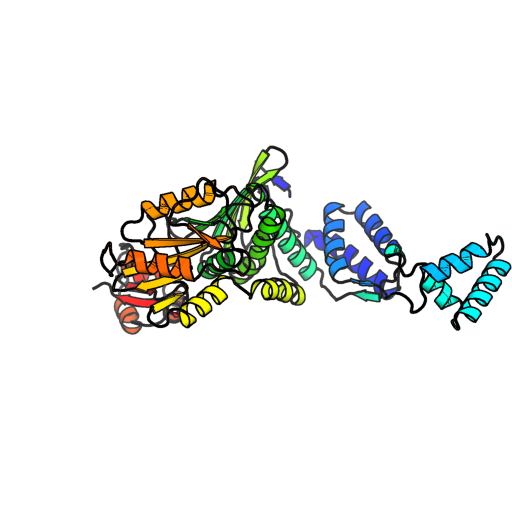.022 9.325 22.211 1.00 76.44 287 PRO A N 1
ATOM 2233 C CA . PRO A 1 287 ? -12.235 9.236 23.653 1.00 76.44 287 PRO A CA 1
ATOM 2234 C C . PRO A 1 287 ? -11.532 8.011 24.252 1.00 76.44 287 PRO A C 1
ATOM 2236 O O . PRO A 1 287 ? -11.092 7.106 23.537 1.00 76.44 287 PRO A O 1
ATOM 2239 N N . ALA A 1 288 ? -11.469 7.975 25.585 1.00 69.12 288 ALA A N 1
ATOM 2240 C CA . ALA A 1 288 ? -10.892 6.856 26.317 1.00 69.12 288 ALA A CA 1
ATOM 2241 C C . ALA A 1 288 ? -11.469 5.505 25.837 1.00 69.12 288 ALA A C 1
ATOM 2243 O O . ALA A 1 288 ? -12.673 5.417 25.561 1.00 69.12 288 ALA A O 1
ATOM 2244 N N . PRO A 1 289 ? -10.631 4.457 25.729 1.00 73.56 289 PRO A N 1
ATOM 2245 C CA . PRO A 1 289 ? -11.096 3.142 25.325 1.00 73.56 289 PRO A CA 1
ATOM 2246 C C . PRO A 1 289 ? -12.184 2.594 26.258 1.00 73.56 289 PRO A C 1
ATOM 2248 O O . PRO A 1 289 ? -12.126 2.768 27.473 1.00 73.56 289 PRO A O 1
ATOM 2251 N N . LEU A 1 290 ? -13.166 1.916 25.673 1.00 73.19 290 LEU A N 1
ATOM 2252 C CA . LEU A 1 290 ? -14.280 1.274 26.356 1.00 73.19 290 LEU A CA 1
ATOM 2253 C C . LEU A 1 290 ? -14.007 -0.225 26.485 1.00 73.19 290 LEU A C 1
ATOM 2255 O O . LEU A 1 290 ? -13.631 -0.870 25.502 1.00 73.19 290 LEU A O 1
ATOM 2259 N N . ASP A 1 291 ? -14.240 -0.776 27.673 1.00 67.31 291 ASP A N 1
ATOM 2260 C CA . ASP A 1 291 ? -14.241 -2.223 27.894 1.00 67.31 291 ASP A CA 1
ATOM 2261 C C . ASP A 1 291 ? -15.441 -2.839 27.160 1.00 67.31 291 ASP A C 1
ATOM 2263 O O . ASP A 1 291 ? -16.592 -2.477 27.413 1.00 67.31 291 ASP A O 1
ATOM 2267 N N . ALA A 1 292 ? -15.173 -3.738 26.211 1.00 61.69 292 ALA A N 1
ATOM 2268 C CA . ALA A 1 292 ? -16.190 -4.438 25.438 1.00 61.69 292 ALA A CA 1
ATOM 2269 C C . ALA A 1 292 ? -16.327 -5.924 25.823 1.00 61.69 292 ALA A C 1
ATOM 2271 O O . ALA A 1 292 ? -16.890 -6.706 25.048 1.00 61.69 292 ALA A O 1
ATOM 2272 N N . GLY A 1 293 ? -15.841 -6.323 27.003 1.00 65.19 293 GLY A N 1
ATOM 2273 C CA . GLY A 1 293 ? -15.804 -7.698 27.492 1.00 65.19 293 GLY A CA 1
ATOM 2274 C C . GLY A 1 293 ? -14.503 -8.399 27.081 1.00 65.19 293 GLY A C 1
ATOM 2275 O O . GLY A 1 293 ? -13.480 -8.179 27.708 1.00 65.19 293 GLY A O 1
ATOM 2276 N N . PRO A 1 294 ? -14.484 -9.262 26.044 1.00 58.19 294 PRO A N 1
ATOM 2277 C CA . PRO A 1 294 ? -13.261 -9.948 25.605 1.00 58.19 294 PRO A CA 1
ATOM 2278 C C . PRO A 1 294 ? -12.300 -9.061 24.778 1.00 58.19 294 PRO A C 1
ATOM 2280 O O . PRO A 1 294 ? -11.533 -9.579 23.965 1.00 58.19 294 PRO A O 1
ATOM 2283 N N . GLY A 1 295 ? -12.379 -7.735 24.893 1.00 63.81 295 GLY A N 1
ATOM 2284 C CA . GLY A 1 295 ? -11.566 -6.818 24.100 1.00 63.81 295 GLY A CA 1
ATOM 2285 C C . GLY A 1 295 ? -11.878 -5.348 24.358 1.00 63.81 295 GLY A C 1
ATOM 2286 O O . GLY A 1 295 ? -12.871 -5.010 24.997 1.00 63.81 295 GLY A O 1
ATOM 2287 N N . VAL A 1 296 ? -11.050 -4.477 23.783 1.00 70.50 296 VAL A N 1
ATOM 2288 C CA . VAL A 1 296 ? -11.171 -3.019 23.898 1.00 70.50 296 VAL A CA 1
ATOM 2289 C C . VAL A 1 296 ? -11.870 -2.437 22.673 1.00 70.50 296 VAL A C 1
ATOM 2291 O O . VAL A 1 296 ? -11.614 -2.830 21.533 1.00 70.50 296 VAL A O 1
ATOM 2294 N N . MET A 1 297 ? -12.715 -1.434 22.874 1.00 75.44 297 MET A N 1
ATOM 2295 C CA . MET A 1 297 ? -13.257 -0.624 21.792 1.00 75.44 297 MET A CA 1
ATOM 2296 C C . MET A 1 297 ? -12.801 0.823 21.914 1.00 75.44 297 MET A C 1
ATOM 2298 O O . MET A 1 297 ? -12.924 1.434 22.965 1.00 75.44 297 MET A O 1
ATOM 2302 N N . VAL A 1 298 ? -12.342 1.408 20.811 1.00 76.69 298 VAL A N 1
ATOM 23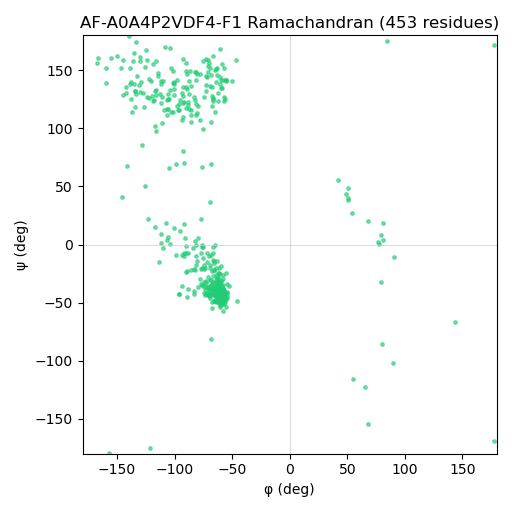03 C CA . VAL A 1 298 ? -12.001 2.834 20.757 1.00 76.69 298 VAL A CA 1
ATOM 2304 C C . VAL A 1 298 ? -12.921 3.519 19.749 1.00 76.69 298 VAL A C 1
ATOM 2306 O O . VAL A 1 298 ? -12.659 3.393 18.549 1.00 76.69 298 VAL A O 1
ATOM 2309 N N . PRO A 1 299 ? -13.968 4.235 20.198 1.00 83.44 299 PRO A N 1
ATOM 2310 C CA . PRO A 1 299 ? -14.814 5.011 19.300 1.00 83.44 299 PRO A CA 1
ATOM 2311 C C . PRO A 1 299 ? -14.055 6.191 18.673 1.00 83.44 299 PRO A C 1
ATOM 2313 O O . PRO A 1 299 ? -12.987 6.588 19.140 1.00 83.44 299 PRO A O 1
ATOM 2316 N N . ASP A 1 300 ? -14.581 6.757 17.587 1.00 85.50 300 ASP A N 1
ATOM 2317 C CA . ASP A 1 300 ? -14.020 7.965 16.962 1.00 85.50 300 ASP A CA 1
ATOM 2318 C C . ASP A 1 300 ? -14.415 9.243 17.692 1.00 85.50 300 ASP A C 1
ATOM 2320 O O . ASP A 1 300 ? -13.610 10.170 17.800 1.00 85.50 300 ASP A O 1
ATOM 2324 N N . PHE A 1 301 ? -15.646 9.288 18.202 1.00 88.06 301 PHE A N 1
ATOM 2325 C CA . PHE A 1 301 ? -16.178 10.443 18.911 1.00 88.06 301 PHE A CA 1
ATOM 2326 C C . PHE A 1 301 ? -16.980 10.028 20.138 1.00 88.06 301 PHE A C 1
ATOM 2328 O O . PHE A 1 301 ? -17.624 8.977 20.146 1.00 88.06 301 PHE A O 1
ATOM 2335 N N . ALA A 1 302 ? -17.008 10.905 21.136 1.00 89.12 302 ALA A N 1
ATOM 2336 C CA . ALA A 1 302 ? -18.042 10.921 22.159 1.00 89.12 302 ALA A CA 1
ATOM 2337 C C . ALA A 1 302 ? -18.760 12.272 22.134 1.00 89.12 302 ALA A C 1
ATOM 2339 O O . ALA A 1 302 ? -18.147 13.319 21.916 1.00 89.12 302 ALA A O 1
ATOM 2340 N N . VAL A 1 303 ? -20.072 12.236 22.325 1.00 90.06 303 VAL A N 1
ATOM 2341 C CA . VAL A 1 303 ? -20.939 13.409 22.340 1.00 90.06 303 VAL A CA 1
ATOM 2342 C C . VAL A 1 303 ? -21.734 13.395 23.634 1.00 90.06 303 VAL A C 1
ATOM 2344 O O . VAL A 1 303 ? -22.515 12.472 23.863 1.00 90.06 303 VAL A O 1
ATOM 2347 N N . ASP A 1 304 ? -21.545 14.414 24.468 1.00 89.00 304 ASP A N 1
ATOM 2348 C CA . ASP A 1 304 ? -22.342 14.588 25.681 1.00 89.00 304 ASP A CA 1
ATOM 2349 C C . ASP A 1 304 ? -23.608 15.393 25.351 1.00 89.00 304 ASP A C 1
ATOM 2351 O O . ASP A 1 304 ? -23.533 16.522 24.853 1.00 89.00 304 ASP A O 1
ATOM 2355 N N . VAL A 1 305 ? -24.771 14.804 25.634 1.00 86.50 305 VAL A N 1
ATOM 2356 C CA . VAL A 1 305 ? -26.107 15.373 25.421 1.00 86.50 305 VAL A CA 1
ATOM 2357 C C . VAL A 1 305 ? -26.964 15.133 26.665 1.00 86.50 305 VAL A C 1
ATOM 2359 O O . VAL A 1 305 ? -27.181 13.994 27.061 1.00 86.50 305 VAL A O 1
ATOM 2362 N N . ASP A 1 306 ? -27.426 16.202 27.316 1.00 83.25 306 ASP A N 1
ATOM 2363 C CA . ASP A 1 306 ? -28.337 16.148 28.475 1.00 83.25 306 ASP A CA 1
ATOM 2364 C C . ASP A 1 306 ? -27.901 15.189 29.610 1.00 83.25 306 ASP A C 1
ATOM 2366 O O . ASP A 1 306 ? -28.716 14.509 30.226 1.00 83.25 306 ASP A O 1
ATOM 2370 N N . GLY A 1 307 ? -26.593 15.117 29.891 1.00 79.12 307 GLY A N 1
ATOM 2371 C CA . GLY A 1 307 ? -26.030 14.222 30.915 1.00 79.12 307 GLY A CA 1
ATOM 2372 C C . GLY A 1 307 ? -25.837 12.770 30.461 1.00 79.12 307 GLY A C 1
ATOM 2373 O O . GLY A 1 307 ? -25.401 11.938 31.253 1.00 79.12 307 GLY A O 1
ATOM 2374 N N . HIS A 1 308 ? -26.114 12.471 29.193 1.00 83.06 308 HIS A N 1
ATOM 2375 C CA . HIS A 1 308 ? -25.899 11.175 28.567 1.00 83.06 308 HIS A CA 1
ATOM 2376 C C . HIS A 1 308 ? -24.755 11.248 27.551 1.00 83.06 308 HIS A C 1
ATOM 2378 O O . HIS A 1 308 ? -24.622 12.230 26.818 1.00 83.06 308 HIS A O 1
ATOM 2384 N N . ARG A 1 309 ? -23.917 10.211 27.497 1.00 86.50 309 ARG A N 1
ATOM 2385 C CA . ARG A 1 309 ? -22.774 10.147 26.581 1.00 86.50 309 ARG A CA 1
ATOM 2386 C C . ARG A 1 309 ? -23.068 9.175 25.446 1.00 86.50 309 ARG A C 1
ATOM 2388 O O . ARG A 1 309 ? -23.204 7.979 25.676 1.00 86.50 309 ARG A O 1
ATOM 2395 N N . VAL A 1 310 ? -23.117 9.695 24.222 1.00 89.75 310 VAL A N 1
ATOM 2396 C CA . VAL A 1 310 ? -23.328 8.914 22.997 1.00 89.75 310 VAL A CA 1
ATOM 2397 C C . VAL A 1 310 ? -22.014 8.806 22.234 1.00 89.75 310 VAL A C 1
ATOM 2399 O O . VAL A 1 310 ? -21.395 9.811 21.887 1.00 89.75 310 VAL A O 1
ATOM 2402 N N . PHE A 1 311 ? -21.593 7.586 21.934 1.00 89.19 311 PHE A N 1
ATOM 2403 C CA . PHE A 1 311 ? -20.398 7.312 21.147 1.00 89.19 311 PHE A CA 1
ATOM 2404 C C . PHE A 1 311 ? -20.723 7.226 19.656 1.00 89.19 311 PHE A C 1
ATOM 2406 O O . PHE A 1 311 ? -21.808 6.802 19.251 1.00 89.19 311 PHE A O 1
ATOM 2413 N N . ILE A 1 312 ? -19.768 7.612 18.817 1.00 89.69 312 ILE A N 1
ATOM 2414 C CA . ILE A 1 312 ? -19.880 7.508 17.364 1.00 89.69 312 ILE A CA 1
ATOM 2415 C C . ILE A 1 312 ? -18.623 6.834 16.833 1.00 89.69 312 ILE A C 1
ATOM 2417 O O . ILE A 1 312 ? -17.506 7.228 17.161 1.00 89.69 312 ILE A O 1
ATOM 2421 N N . GLU A 1 313 ? -18.824 5.840 15.980 1.00 89.50 313 GLU A N 1
ATOM 2422 C CA . GLU A 1 313 ? -17.762 5.135 15.270 1.00 89.50 313 GLU A CA 1
ATOM 2423 C C . GLU A 1 313 ? -18.016 5.254 13.768 1.00 89.50 313 GLU A C 1
ATOM 2425 O O . GLU A 1 313 ? -19.100 4.913 13.278 1.00 89.50 313 GLU A O 1
ATOM 2430 N N . VAL A 1 314 ? -17.015 5.725 13.035 1.00 88.94 314 VAL A N 1
ATOM 2431 C CA . VAL A 1 314 ? -17.033 5.828 11.584 1.00 88.94 314 VAL A CA 1
ATOM 2432 C C . VAL A 1 314 ? -16.423 4.562 10.992 1.00 88.94 314 VAL A C 1
ATOM 2434 O O . VAL A 1 314 ? -15.290 4.178 11.256 1.00 88.94 314 VAL A O 1
ATOM 2437 N N . VAL A 1 315 ? -17.208 3.875 10.171 1.00 88.75 315 VAL A N 1
ATOM 2438 C CA . VAL A 1 315 ? -16.836 2.615 9.539 1.00 88.75 315 VAL A CA 1
ATOM 2439 C C . VAL A 1 315 ? -16.676 2.851 8.044 1.00 88.75 315 VAL A C 1
ATOM 2441 O O . VAL A 1 315 ? -17.662 2.969 7.312 1.00 88.75 315 VAL A O 1
ATOM 2444 N N . GLY A 1 316 ? -15.417 2.894 7.603 1.00 87.12 316 GLY A N 1
ATOM 2445 C CA . GLY A 1 316 ? -15.051 2.988 6.192 1.00 87.12 316 GLY A CA 1
ATOM 2446 C C . GLY A 1 316 ? -15.406 1.709 5.439 1.00 87.12 316 GLY A C 1
ATOM 2447 O O . GLY A 1 316 ? -16.445 1.632 4.792 1.00 87.12 316 GLY A O 1
ATOM 2448 N N . PHE A 1 317 ? -14.562 0.680 5.525 1.00 87.75 317 PHE A N 1
ATOM 2449 C CA . PHE A 1 317 ? -14.830 -0.615 4.909 1.00 87.75 317 PHE A CA 1
ATOM 2450 C C . PHE A 1 317 ? -15.626 -1.538 5.829 1.00 87.75 317 PHE A C 1
ATOM 2452 O O . PHE A 1 317 ? -15.388 -1.602 7.032 1.00 87.75 317 PHE A O 1
ATOM 2459 N N . TRP A 1 318 ? -16.563 -2.288 5.251 1.00 87.56 318 TRP A N 1
ATOM 2460 C CA . TRP A 1 318 ? -17.402 -3.218 5.999 1.00 87.56 318 TRP A CA 1
ATOM 2461 C C . TRP A 1 318 ? -17.925 -4.351 5.116 1.00 87.56 318 TRP A C 1
ATOM 2463 O O . TRP A 1 318 ? -17.996 -4.218 3.896 1.00 87.56 318 TRP A O 1
ATOM 2473 N N . THR A 1 319 ? -18.339 -5.444 5.753 1.00 83.88 319 THR A N 1
ATOM 2474 C CA . THR A 1 319 ? -19.208 -6.484 5.185 1.00 83.88 319 THR A CA 1
ATOM 2475 C C . THR A 1 319 ? -20.439 -6.660 6.079 1.00 83.88 319 THR A C 1
ATOM 2477 O O . THR A 1 319 ? -20.384 -6.290 7.260 1.00 83.88 319 THR A O 1
ATOM 2480 N N . PRO A 1 320 ? -21.556 -7.217 5.576 1.00 83.06 320 PRO A N 1
ATOM 2481 C CA . PRO A 1 320 ? -22.734 -7.481 6.402 1.00 83.06 320 PRO A CA 1
ATOM 2482 C C . PRO A 1 320 ? -22.404 -8.326 7.637 1.00 83.06 320 PRO A C 1
ATOM 2484 O O . PRO A 1 320 ? -22.861 -8.028 8.738 1.00 83.06 320 PRO A O 1
ATOM 2487 N N . GLU A 1 321 ? -21.552 -9.340 7.480 1.00 81.88 321 GLU A N 1
ATOM 2488 C CA . GLU A 1 321 ? -21.090 -10.194 8.573 1.00 81.88 321 GLU A CA 1
ATOM 2489 C C . GLU A 1 321 ? -20.265 -9.408 9.595 1.00 81.88 321 GLU A C 1
ATOM 2491 O O . GLU A 1 321 ? -20.435 -9.613 10.796 1.00 81.88 321 GLU A O 1
ATOM 2496 N N . TYR A 1 322 ? -19.384 -8.510 9.137 1.00 85.94 322 TYR A N 1
ATOM 2497 C CA . TYR A 1 322 ? -18.585 -7.657 10.018 1.00 85.94 322 TYR A CA 1
ATOM 2498 C C . TYR A 1 322 ? -19.473 -6.721 10.843 1.00 85.94 322 TYR A C 1
ATOM 2500 O O . TYR A 1 322 ? -19.335 -6.678 12.064 1.00 85.94 322 TYR A O 1
ATOM 2508 N N . LEU A 1 323 ? -20.426 -6.024 10.209 1.00 85.44 323 LEU A N 1
ATOM 2509 C CA . LEU A 1 323 ? -21.337 -5.126 10.926 1.00 85.44 323 LEU A CA 1
ATOM 2510 C C . LEU A 1 323 ? -22.220 -5.874 11.921 1.00 85.44 323 LEU A C 1
ATOM 2512 O O . LEU A 1 323 ? -22.369 -5.403 13.045 1.00 85.44 323 LEU A O 1
ATOM 2516 N N . ARG A 1 324 ? -22.770 -7.037 11.541 1.00 82.88 324 ARG A N 1
ATOM 2517 C CA . ARG A 1 324 ? -23.572 -7.873 12.449 1.00 82.88 324 ARG A CA 1
ATOM 2518 C C . ARG A 1 324 ? -22.777 -8.253 13.695 1.00 82.88 324 ARG A C 1
ATOM 2520 O O . ARG A 1 324 ? -23.226 -7.972 14.802 1.00 82.88 324 ARG A O 1
ATOM 2527 N N . ARG A 1 325 ? -21.560 -8.788 13.526 1.00 83.00 325 ARG A N 1
ATOM 2528 C CA . ARG A 1 325 ? -20.681 -9.130 14.659 1.00 83.00 325 ARG A CA 1
ATOM 2529 C C . ARG A 1 325 ? -20.323 -7.914 15.508 1.00 83.00 325 ARG A C 1
ATOM 2531 O O . ARG A 1 325 ? -20.327 -8.022 16.732 1.00 83.00 325 ARG A O 1
ATOM 2538 N N . LYS A 1 326 ? -20.027 -6.768 14.877 1.00 83.19 326 LYS A N 1
ATOM 2539 C CA . LYS A 1 326 ? -19.723 -5.525 15.596 1.00 83.19 326 LYS A CA 1
ATOM 2540 C C . LYS A 1 326 ? -20.930 -5.120 16.441 1.00 83.19 326 LYS A C 1
ATOM 2542 O O . LYS A 1 326 ? -20.790 -5.040 17.650 1.00 83.19 326 LYS A O 1
ATOM 2547 N N . VAL A 1 327 ? -22.129 -5.003 15.866 1.00 81.69 327 VAL A N 1
ATOM 2548 C CA . VAL A 1 327 ? -23.351 -4.637 16.613 1.00 81.69 327 VAL A CA 1
ATOM 2549 C C . VAL A 1 327 ? -23.697 -5.625 17.727 1.00 81.69 327 VAL A C 1
ATOM 2551 O O . VAL A 1 327 ? -24.040 -5.199 18.828 1.00 81.69 327 VAL A O 1
ATOM 2554 N N . GLU A 1 328 ? -23.570 -6.930 17.495 1.00 80.88 328 GLU A N 1
ATOM 2555 C CA . GLU A 1 328 ? -23.792 -7.930 18.544 1.00 80.88 328 GLU A CA 1
ATOM 2556 C C . GLU A 1 328 ? -22.846 -7.757 19.736 1.00 80.88 328 GLU A C 1
ATOM 2558 O O . GLU A 1 328 ? -23.284 -7.902 20.876 1.00 80.88 328 GLU A O 1
ATOM 2563 N N . LYS A 1 329 ? -21.569 -7.432 19.494 1.00 78.06 329 LYS A N 1
ATOM 2564 C CA . LYS A 1 329 ? -20.616 -7.119 20.567 1.00 78.06 329 LYS A CA 1
ATOM 2565 C C . LYS A 1 329 ? -21.026 -5.856 21.317 1.00 78.06 329 LYS A C 1
ATOM 2567 O O . LYS A 1 329 ? -21.063 -5.881 22.540 1.00 78.06 329 LYS A O 1
ATOM 2572 N N . LEU A 1 330 ? -21.421 -4.803 20.601 1.00 76.62 330 LEU A N 1
ATOM 2573 C CA . LEU A 1 330 ? -21.843 -3.530 21.201 1.00 76.62 330 LEU A CA 1
ATOM 2574 C C . LEU A 1 330 ? -23.023 -3.686 22.146 1.00 76.62 330 LEU A C 1
ATOM 2576 O O . LEU A 1 330 ? -23.001 -3.158 23.248 1.00 76.62 330 LEU A O 1
ATOM 2580 N N . ARG A 1 331 ? -24.023 -4.477 21.753 1.00 76.06 331 ARG A N 1
ATOM 2581 C CA . ARG A 1 331 ? -25.202 -4.735 22.590 1.00 76.06 331 ARG A CA 1
ATOM 2582 C C . ARG A 1 331 ? -24.886 -5.480 23.888 1.00 76.06 331 ARG A C 1
ATOM 2584 O O . ARG A 1 331 ? -25.704 -5.462 24.802 1.00 76.06 331 ARG A O 1
ATOM 2591 N N . ARG A 1 332 ? -23.740 -6.165 23.973 1.00 75.50 332 ARG A N 1
ATOM 2592 C CA . ARG A 1 332 ? -23.299 -6.851 25.200 1.00 75.50 332 ARG A CA 1
ATOM 2593 C C . ARG A 1 332 ? -22.593 -5.909 26.170 1.00 75.50 332 ARG A C 1
ATOM 2595 O O . ARG A 1 332 ? -22.548 -6.218 27.359 1.00 75.50 332 ARG A O 1
ATOM 2602 N N . VAL A 1 333 ? -22.078 -4.780 25.686 1.00 71.19 333 VAL A N 1
ATOM 2603 C CA . VAL A 1 333 ? -21.428 -3.775 26.525 1.00 71.19 333 VAL A CA 1
ATOM 2604 C C . VAL A 1 333 ? -22.506 -2.964 27.235 1.00 71.19 333 VAL A C 1
ATOM 2606 O O . VAL A 1 333 ? -23.231 -2.182 26.622 1.00 71.19 333 VAL A O 1
ATOM 2609 N N . ARG A 1 334 ? -22.663 -3.185 28.543 1.00 64.06 334 ARG A N 1
ATOM 2610 C CA . ARG A 1 334 ? -23.650 -2.441 29.336 1.00 64.06 334 ARG A CA 1
ATOM 2611 C C . ARG A 1 334 ? -23.215 -0.982 29.466 1.00 64.06 334 ARG A C 1
ATOM 2613 O O . ARG A 1 334 ? -22.059 -0.712 29.758 1.00 64.06 334 ARG A O 1
ATOM 2620 N N . GLY A 1 335 ? -24.161 -0.060 29.297 1.00 67.00 335 GLY A N 1
ATOM 2621 C CA . GLY A 1 335 ? -23.930 1.373 29.513 1.00 67.00 335 GLY A CA 1
ATOM 2622 C C . GLY A 1 335 ? -23.221 2.101 28.368 1.00 67.00 335 GLY A C 1
ATOM 2623 O O . GLY A 1 335 ? -22.868 3.263 28.533 1.00 67.00 335 GLY A O 1
ATOM 2624 N N . VAL A 1 336 ? -23.024 1.457 27.213 1.00 73.94 336 VAL A N 1
ATOM 2625 C CA . VAL A 1 336 ? -22.456 2.106 26.025 1.00 73.94 336 VAL A CA 1
ATOM 2626 C C . VAL A 1 336 ? -23.547 2.327 24.990 1.00 73.94 336 VAL A C 1
ATOM 2628 O O . VAL A 1 336 ? -24.050 1.383 24.382 1.00 73.94 336 VAL A O 1
ATOM 2631 N N . ASP A 1 337 ? -23.886 3.592 24.765 1.00 83.19 337 ASP A N 1
ATOM 2632 C CA . ASP A 1 337 ? -24.795 3.994 23.704 1.00 83.19 337 ASP A CA 1
ATOM 2633 C C . ASP A 1 337 ? -23.997 4.444 22.476 1.00 83.19 337 ASP A C 1
ATOM 2635 O O . ASP A 1 337 ? -23.244 5.415 22.543 1.00 83.19 337 ASP A O 1
ATOM 2639 N N . MET A 1 338 ? -24.118 3.732 21.349 1.00 86.62 338 MET A N 1
ATOM 2640 C CA . MET A 1 338 ? -23.272 3.981 20.177 1.00 86.62 338 MET A CA 1
ATOM 2641 C C . MET A 1 338 ? -24.035 4.071 18.854 1.00 86.62 338 MET A C 1
ATOM 2643 O O . MET A 1 338 ? -25.049 3.398 18.638 1.00 86.62 338 MET A O 1
ATOM 2647 N N . ILE A 1 339 ? -23.553 4.941 17.968 1.00 89.44 339 ILE A N 1
ATOM 2648 C CA . ILE A 1 339 ? -24.000 5.099 16.583 1.00 89.44 339 ILE A CA 1
ATOM 2649 C C . ILE A 1 339 ? -22.867 4.666 15.652 1.00 89.44 339 ILE A C 1
ATOM 2651 O O . ILE A 1 339 ? -21.740 5.146 15.764 1.00 89.44 339 ILE A O 1
ATOM 2655 N N . LEU A 1 340 ? -23.176 3.793 14.696 1.00 90.31 340 LEU A N 1
ATOM 2656 C CA . LEU A 1 340 ? -22.256 3.419 13.625 1.00 90.31 340 LEU A CA 1
ATOM 2657 C C . LEU A 1 340 ? -22.545 4.263 12.380 1.00 90.31 340 LEU A C 1
ATOM 2659 O O . LEU A 1 340 ? -23.613 4.140 11.779 1.00 90.31 340 LEU A O 1
ATOM 2663 N N . LEU A 1 341 ? -21.595 5.097 11.962 1.00 89.88 341 LEU A N 1
ATOM 2664 C CA . LEU A 1 341 ? -21.644 5.822 10.693 1.00 89.88 341 LEU A CA 1
ATOM 2665 C C . LEU A 1 341 ? -20.918 5.018 9.619 1.00 89.88 341 LEU A C 1
ATOM 2667 O O . LEU A 1 341 ? -19.699 4.941 9.624 1.00 89.88 341 LEU A O 1
ATOM 2671 N N . VAL A 1 342 ? -21.656 4.416 8.693 1.00 88.75 342 VAL A N 1
ATOM 2672 C CA . VAL A 1 342 ? -21.126 3.414 7.757 1.00 88.75 342 VAL A CA 1
ATOM 2673 C C . VAL A 1 342 ? -21.100 3.943 6.322 1.00 88.75 342 VAL A C 1
ATOM 2675 O O . VAL A 1 342 ? -22.075 4.548 5.869 1.00 88.75 342 VAL A O 1
ATOM 2678 N N . ASP A 1 343 ? -20.031 3.673 5.567 1.00 86.44 343 ASP A N 1
ATOM 2679 C CA . ASP A 1 343 ? -19.957 4.058 4.152 1.00 86.44 343 ASP A CA 1
ATOM 2680 C C . ASP A 1 343 ? -20.944 3.253 3.286 1.00 86.44 343 ASP A C 1
ATOM 2682 O O . ASP A 1 343 ? -20.743 2.085 2.947 1.00 86.44 343 ASP A O 1
ATOM 2686 N N . GLY A 1 344 ? -22.030 3.896 2.873 1.00 81.75 344 GLY A N 1
ATOM 2687 C CA . GLY A 1 344 ? -23.060 3.338 2.004 1.00 81.75 344 GLY A CA 1
ATOM 2688 C C . GLY A 1 344 ? -22.703 3.318 0.515 1.00 81.75 344 GLY A C 1
ATOM 2689 O O . GLY A 1 344 ? -23.588 3.019 -0.294 1.00 81.75 344 GLY A O 1
ATOM 2690 N N . SER A 1 345 ? -21.475 3.683 0.130 1.00 75.75 345 SER A N 1
ATOM 2691 C CA . SER A 1 345 ? -20.939 3.484 -1.227 1.00 75.75 345 SER A CA 1
ATOM 2692 C C . SER A 1 345 ? -20.438 2.054 -1.465 1.00 75.75 345 SER A C 1
ATOM 2694 O O . SER A 1 345 ? -20.236 1.632 -2.606 1.00 75.75 345 SER A O 1
ATOM 2696 N N . ILE A 1 346 ? -20.271 1.282 -0.393 1.00 71.94 346 ILE A N 1
ATOM 2697 C CA . ILE A 1 346 ? -19.892 -0.124 -0.442 1.00 71.94 346 ILE A CA 1
ATOM 2698 C C . ILE A 1 346 ? -21.163 -0.931 -0.728 1.00 71.94 346 ILE A C 1
ATOM 2700 O O . ILE A 1 346 ? -22.091 -0.949 0.076 1.00 71.94 346 ILE A O 1
ATOM 2704 N N . GLY A 1 347 ? -21.230 -1.526 -1.924 1.00 60.16 347 GLY A N 1
ATOM 2705 C CA . GLY A 1 347 ? -22.442 -2.037 -2.583 1.00 60.16 347 GLY A CA 1
ATOM 2706 C C . GLY A 1 347 ? -23.118 -3.271 -1.972 1.00 60.16 347 GLY A C 1
ATOM 2707 O O . GLY A 1 347 ? -23.618 -4.109 -2.718 1.00 60.16 347 GLY A O 1
ATOM 2708 N N . PHE A 1 348 ? -23.145 -3.409 -0.647 1.00 66.94 348 PHE A N 1
ATOM 2709 C CA . PHE A 1 348 ? -23.895 -4.466 0.026 1.00 66.94 348 PHE A CA 1
ATOM 2710 C C . PHE A 1 348 ? -25.387 -4.104 0.177 1.00 66.94 348 PHE A C 1
ATOM 2712 O O . PHE A 1 348 ? -25.729 -2.925 0.339 1.00 66.94 348 PHE A O 1
ATOM 2719 N N . PRO A 1 349 ? -26.301 -5.096 0.147 1.00 60.16 349 PRO A N 1
ATOM 2720 C CA . PRO A 1 349 ? -27.726 -4.867 0.366 1.00 60.16 349 PRO A CA 1
ATOM 2721 C C . PRO A 1 349 ? -27.993 -4.248 1.745 1.00 60.16 349 PRO A C 1
ATOM 2723 O O . PRO A 1 349 ? -27.484 -4.715 2.759 1.00 60.16 349 PRO A O 1
ATOM 2726 N N . ARG A 1 350 ? -28.846 -3.219 1.795 1.00 59.62 350 ARG A N 1
ATOM 2727 C CA . ARG A 1 350 ? -29.220 -2.506 3.035 1.00 59.62 350 ARG A CA 1
ATOM 2728 C C . ARG A 1 350 ? -30.206 -3.267 3.932 1.00 59.62 350 ARG A C 1
ATOM 2730 O O . ARG A 1 350 ? -30.602 -2.738 4.962 1.00 59.62 350 ARG A O 1
ATOM 2737 N N . ALA A 1 351 ? -30.653 -4.447 3.512 1.00 50.38 351 ALA A N 1
ATOM 2738 C CA . ALA A 1 351 ? -31.879 -5.066 4.011 1.00 50.38 351 ALA A CA 1
ATOM 2739 C C . ALA A 1 351 ? -31.779 -5.680 5.420 1.00 50.38 351 ALA A C 1
ATOM 2741 O O . ALA A 1 351 ? -32.792 -6.146 5.920 1.00 50.38 351 ALA A O 1
ATOM 2742 N N . ASP A 1 352 ? -30.609 -5.662 6.065 1.00 56.31 352 ASP A N 1
ATOM 2743 C CA . ASP A 1 352 ? -30.391 -6.404 7.315 1.00 56.31 352 ASP A CA 1
ATOM 2744 C C . ASP A 1 352 ? -29.443 -5.670 8.280 1.00 56.31 352 ASP A C 1
ATOM 2746 O O . ASP A 1 352 ? -28.509 -6.232 8.855 1.00 56.31 352 ASP A O 1
ATOM 2750 N N . VAL A 1 353 ? -29.619 -4.349 8.373 1.00 60.66 353 VAL A N 1
ATOM 2751 C CA . VAL A 1 353 ? -28.694 -3.464 9.085 1.00 60.66 353 VAL A CA 1
ATOM 2752 C C . VAL A 1 353 ? -29.375 -2.913 10.345 1.00 60.66 353 VAL A C 1
ATOM 2754 O O . VAL A 1 353 ? -30.464 -2.346 10.231 1.00 60.66 353 VAL A O 1
ATOM 2757 N N . PRO A 1 354 ? -28.763 -3.051 11.536 1.00 66.19 354 PRO A N 1
ATOM 2758 C CA . PRO A 1 354 ? -29.349 -2.585 12.794 1.00 66.19 354 PRO A CA 1
ATOM 2759 C C . PRO A 1 354 ? -29.685 -1.085 12.802 1.00 66.19 354 PRO A C 1
ATOM 2761 O O . PRO A 1 354 ? -29.029 -0.284 12.136 1.00 66.19 354 PRO A O 1
ATOM 2764 N N . SER A 1 355 ? -30.693 -0.694 13.588 1.00 65.31 355 SER A N 1
ATOM 2765 C CA . SER A 1 355 ? -31.161 0.696 13.761 1.00 65.31 355 SER A CA 1
ATOM 2766 C C . SER A 1 355 ? -30.077 1.692 14.192 1.00 65.31 355 SER A C 1
ATOM 2768 O O . SER A 1 355 ? -30.174 2.887 13.922 1.00 65.31 355 SER A O 1
ATOM 2770 N N . GLU A 1 356 ? -29.033 1.181 14.833 1.00 74.38 356 GLU A N 1
ATOM 2771 C CA . GLU A 1 356 ? -27.851 1.871 15.331 1.00 74.38 356 GLU A CA 1
ATOM 2772 C C . GLU A 1 356 ? -26.913 2.322 14.194 1.00 74.38 356 GLU A C 1
ATOM 2774 O O . GLU A 1 356 ? -25.953 3.052 14.437 1.00 74.38 356 GLU A O 1
ATOM 2779 N N . VAL A 1 357 ? -27.190 1.908 12.951 1.00 84.00 357 VAL A N 1
ATOM 2780 C CA . VAL A 1 357 ? -26.388 2.217 11.767 1.00 84.00 357 VAL A CA 1
ATOM 2781 C C . VAL A 1 357 ? -27.002 3.347 10.941 1.00 84.00 357 VAL A C 1
ATOM 2783 O O . VAL A 1 357 ? -28.158 3.309 10.506 1.00 84.00 357 VAL A O 1
ATOM 2786 N N . ILE A 1 358 ? -26.176 4.341 10.637 1.00 86.81 358 ILE A N 1
ATOM 2787 C CA . ILE A 1 358 ? -26.491 5.456 9.752 1.00 86.81 358 ILE A CA 1
ATOM 2788 C C . ILE A 1 358 ? -25.521 5.423 8.571 1.00 86.81 358 ILE A C 1
ATOM 2790 O O . ILE A 1 358 ? -24.309 5.482 8.743 1.00 86.81 358 ILE A O 1
ATOM 2794 N N . PHE A 1 359 ? -26.052 5.360 7.350 1.00 86.06 359 PHE A N 1
ATOM 2795 C CA . PHE A 1 359 ? -25.229 5.327 6.142 1.00 86.06 359 PHE A CA 1
ATOM 2796 C C . PHE A 1 359 ? -24.886 6.728 5.634 1.00 86.06 359 PHE A C 1
ATOM 2798 O O . PHE A 1 359 ? -25.795 7.525 5.402 1.00 86.06 359 PHE A O 1
ATOM 2805 N N . TYR A 1 360 ? -23.606 6.987 5.373 1.00 86.00 360 TYR A N 1
ATOM 2806 C CA . TYR A 1 360 ? -23.124 8.153 4.622 1.00 86.00 360 TYR A CA 1
ATOM 2807 C C . TYR A 1 360 ? -22.714 7.745 3.196 1.00 86.00 360 TYR A C 1
ATOM 2809 O O . TYR A 1 360 ? -22.673 6.555 2.885 1.00 86.00 360 TYR A O 1
ATOM 2817 N N . ARG A 1 361 ? -22.461 8.689 2.281 1.00 80.38 361 ARG A N 1
ATOM 2818 C CA . ARG A 1 361 ? -21.967 8.365 0.925 1.00 80.38 361 ARG A CA 1
ATOM 2819 C C . ARG A 1 361 ? -20.864 9.310 0.491 1.00 80.38 361 ARG A C 1
ATOM 2821 O O . ARG A 1 361 ? -21.120 10.486 0.246 1.00 80.38 361 ARG A O 1
ATOM 2828 N N . GLY A 1 362 ? -19.653 8.779 0.321 1.00 75.19 362 GLY A N 1
ATOM 2829 C CA . GLY A 1 362 ? -18.490 9.590 -0.028 1.00 75.19 362 GLY A CA 1
ATOM 2830 C C . GLY A 1 362 ? -18.325 10.715 0.988 1.00 75.19 362 GLY A C 1
ATOM 2831 O O . GLY A 1 362 ? -18.143 10.459 2.175 1.00 75.19 362 GLY A O 1
ATOM 2832 N N . ASN A 1 363 ? -18.469 11.959 0.534 1.00 72.62 363 ASN A N 1
ATOM 2833 C CA . ASN A 1 363 ? -18.407 13.112 1.423 1.00 72.62 363 ASN A CA 1
ATOM 2834 C C . ASN A 1 363 ? -19.759 13.514 2.041 1.00 72.62 363 ASN A C 1
ATOM 2836 O O . ASN A 1 363 ? -19.789 14.360 2.922 1.00 72.62 363 ASN A O 1
ATOM 2840 N N . ASP A 1 364 ? -20.885 12.936 1.656 1.00 76.38 364 ASP A N 1
ATOM 2841 C CA . ASP A 1 364 ? -22.184 13.342 2.196 1.00 76.38 364 ASP A CA 1
ATOM 2842 C C . ASP A 1 364 ? -22.506 12.611 3.512 1.00 76.38 364 ASP A C 1
ATOM 2844 O O . ASP A 1 364 ? -22.823 11.418 3.504 1.00 76.38 364 ASP A O 1
ATOM 2848 N N . ILE A 1 365 ? -22.391 13.322 4.642 1.00 83.12 365 ILE A N 1
ATOM 2849 C CA . ILE A 1 365 ? -22.738 12.828 5.984 1.00 83.12 365 ILE A CA 1
ATOM 2850 C C . ILE A 1 365 ? -24.172 13.278 6.301 1.00 83.12 365 ILE A C 1
ATOM 2852 O O . ILE A 1 365 ? -24.426 14.485 6.315 1.00 83.12 365 ILE A O 1
ATOM 2856 N N . PRO A 1 366 ? -25.103 12.366 6.647 1.00 82.38 366 PRO A N 1
ATOM 2857 C CA . PRO A 1 366 ? -26.497 12.703 6.945 1.00 82.38 366 PRO A CA 1
ATOM 2858 C C . PRO A 1 366 ? -26.650 13.341 8.340 1.00 82.38 366 PRO A C 1
ATOM 2860 O O . PRO A 1 366 ? -27.267 12.777 9.247 1.00 82.38 366 PRO A O 1
ATOM 2863 N N . LEU A 1 367 ? -26.099 14.544 8.510 1.00 83.69 367 LEU A N 1
ATOM 2864 C CA . LEU A 1 367 ? -25.940 15.229 9.793 1.00 83.69 367 LEU A CA 1
ATOM 2865 C C . LEU A 1 367 ? -27.264 15.437 10.534 1.00 83.69 367 LEU A C 1
ATOM 2867 O O . LEU A 1 367 ? -27.336 15.195 11.733 1.00 83.69 367 LEU A O 1
ATOM 2871 N N . LYS A 1 368 ? -28.340 15.798 9.823 1.00 75.62 368 LYS A N 1
ATOM 2872 C CA . LYS A 1 368 ? -29.677 15.946 10.422 1.00 75.62 368 LYS A CA 1
ATOM 2873 C C . LYS A 1 368 ? -30.135 14.652 11.099 1.00 75.62 368 LYS A C 1
ATOM 2875 O O . LYS A 1 368 ? -30.553 14.681 12.248 1.00 75.62 368 LYS A O 1
ATOM 2880 N N . ARG A 1 369 ? -30.019 13.514 10.404 1.00 82.88 369 ARG A N 1
ATOM 2881 C CA . ARG A 1 369 ? -30.409 12.200 10.940 1.00 82.88 369 ARG A CA 1
ATOM 2882 C C . ARG A 1 369 ? -29.523 11.794 12.116 1.00 82.88 369 ARG A C 1
ATOM 2884 O O . ARG A 1 369 ? -30.039 11.253 13.092 1.00 82.88 369 ARG A O 1
ATOM 2891 N N . LEU A 1 370 ? -28.221 12.065 12.026 1.00 86.38 370 LEU A N 1
ATOM 2892 C CA . LEU A 1 370 ? -27.275 11.816 13.111 1.00 86.38 370 LEU A CA 1
ATOM 2893 C C . LEU A 1 370 ? -27.652 12.614 14.366 1.00 86.38 370 LEU A C 1
ATOM 2895 O O . LEU A 1 370 ? -27.841 12.018 15.419 1.00 86.38 370 LEU A O 1
ATOM 2899 N N . LEU A 1 371 ? -27.862 13.926 14.243 1.00 85.06 371 LEU A N 1
ATOM 2900 C CA . LEU A 1 371 ? -28.253 14.790 15.360 1.00 85.06 371 LEU A CA 1
ATOM 2901 C C . LEU A 1 371 ? -29.609 14.399 15.957 1.00 85.06 371 LEU A C 1
ATOM 2903 O O . LEU A 1 371 ? -29.746 14.371 17.176 1.00 85.06 371 LEU A O 1
ATOM 2907 N N . THR A 1 372 ? -30.600 14.044 15.129 1.00 84.12 372 THR A N 1
ATOM 2908 C CA . THR A 1 372 ? -31.883 13.515 15.623 1.00 84.12 372 THR A CA 1
ATOM 2909 C C . THR A 1 372 ? -31.689 12.219 16.409 1.00 84.12 372 THR A C 1
ATOM 2911 O O . THR A 1 372 ? -32.333 12.035 17.435 1.00 84.12 372 THR A O 1
ATOM 2914 N N . SER A 1 373 ? -30.785 11.342 15.965 1.00 86.50 373 SER A N 1
ATOM 2915 C CA . SER A 1 373 ? -30.499 10.081 16.659 1.00 86.50 373 SER A CA 1
ATOM 2916 C C . SER A 1 373 ? -29.782 10.319 17.990 1.00 86.50 373 SER A C 1
ATOM 2918 O O . SER A 1 373 ? -30.173 9.722 18.986 1.00 86.50 373 SER A O 1
ATOM 2920 N N . ILE A 1 374 ? -28.798 11.229 18.027 1.00 86.75 374 ILE A N 1
ATOM 2921 C CA . ILE A 1 374 ? -28.086 11.629 19.255 1.00 86.75 374 ILE A CA 1
ATOM 2922 C C . ILE A 1 374 ? -29.072 12.214 20.271 1.00 86.75 374 ILE A C 1
ATOM 2924 O O . ILE A 1 374 ? -29.138 11.754 21.404 1.00 86.75 374 ILE A O 1
ATOM 2928 N N . ARG A 1 375 ? -29.890 13.191 19.860 1.00 85.50 375 ARG A N 1
ATOM 2929 C CA . ARG A 1 375 ? -30.848 13.848 20.763 1.00 85.50 375 ARG A CA 1
ATOM 2930 C C . ARG A 1 375 ? -32.016 12.949 21.165 1.00 85.50 375 ARG A C 1
ATOM 2932 O O . ARG A 1 375 ? -32.559 13.127 22.239 1.00 85.50 375 ARG A O 1
ATOM 2939 N N . GLY A 1 376 ? -32.413 11.980 20.339 1.00 82.44 376 GLY A N 1
ATOM 2940 C CA . GLY A 1 376 ? -33.475 11.031 20.694 1.00 82.44 376 GLY A CA 1
ATOM 2941 C C . GLY A 1 376 ? -33.090 10.080 21.835 1.00 82.44 376 GLY A C 1
ATOM 2942 O O . GLY A 1 376 ? -33.965 9.561 22.525 1.00 82.44 376 GLY A O 1
ATOM 2943 N N . ARG A 1 377 ? -31.786 9.878 22.055 1.00 78.00 377 ARG A N 1
ATOM 2944 C CA . ARG A 1 377 ? -31.234 8.972 23.070 1.00 78.00 377 ARG A CA 1
ATOM 2945 C C . ARG A 1 377 ? -31.190 9.566 24.482 1.00 78.00 377 ARG A C 1
ATOM 2947 O O . ARG A 1 377 ? -31.057 8.815 25.439 1.00 78.00 377 ARG A O 1
ATOM 2954 N N . SER A 1 378 ? -31.442 10.868 24.650 1.00 59.34 378 SER A N 1
ATOM 2955 C CA . SER A 1 378 ? -31.494 11.528 25.968 1.00 59.34 378 SER A CA 1
ATOM 2956 C C . SER A 1 378 ? -32.662 11.084 26.870 1.00 59.34 378 SER A C 1
ATOM 2958 O O . SER A 1 378 ? -32.757 11.517 28.015 1.00 59.34 378 SER A O 1
ATOM 2960 N N . SER A 1 379 ? -33.546 10.196 26.394 1.00 48.59 379 SER A N 1
ATOM 2961 C CA . SER A 1 379 ? -34.756 9.754 27.107 1.00 48.59 379 SER A CA 1
ATOM 2962 C C . SER A 1 379 ? -34.679 8.349 27.734 1.00 48.59 379 SER A C 1
ATOM 2964 O O . SER A 1 379 ? -35.635 7.929 28.386 1.00 48.59 379 SER A O 1
ATOM 2966 N N . GLN A 1 380 ? -33.555 7.630 27.609 1.00 45.84 380 GLN A N 1
ATOM 2967 C CA . GLN A 1 380 ? -33.314 6.352 28.300 1.00 45.84 380 GLN A CA 1
ATOM 2968 C C . GLN A 1 380 ? -31.964 6.399 29.027 1.00 45.84 380 GLN A C 1
ATOM 2970 O O . GLN A 1 380 ? -30.934 6.033 28.479 1.00 45.84 380 GLN A O 1
ATOM 2975 N N . GLY A 1 381 ? -31.963 6.929 30.251 1.00 37.09 381 GLY A N 1
ATOM 2976 C CA . GLY A 1 381 ? -30.733 7.201 30.998 1.00 37.09 381 GLY A CA 1
ATOM 2977 C C . GLY A 1 381 ? -30.003 5.956 31.500 1.00 37.09 381 GLY A C 1
ATOM 2978 O O . GLY A 1 381 ? -30.652 4.955 31.773 1.00 37.09 381 GLY A O 1
ATOM 2979 N N . VAL A 1 382 ? -28.680 6.086 31.679 1.00 41.78 382 VAL A N 1
ATOM 2980 C CA . VAL A 1 382 ? -27.828 5.546 32.763 1.00 41.78 382 VAL A CA 1
ATOM 2981 C C . VAL A 1 382 ? -26.510 6.364 32.812 1.00 41.78 382 VAL A C 1
ATOM 2983 O O . VAL A 1 382 ? -26.093 6.954 31.818 1.00 41.78 382 VAL A O 1
ATOM 2986 N N . ASP A 1 383 ? -25.960 6.403 34.026 1.00 36.44 383 ASP A N 1
ATOM 2987 C CA . ASP A 1 383 ? -24.878 7.147 34.691 1.00 36.44 383 ASP A CA 1
ATOM 2988 C C . ASP A 1 383 ? -23.495 7.329 34.015 1.00 36.44 383 ASP A C 1
ATOM 2990 O O . ASP A 1 383 ? -23.055 6.541 33.182 1.00 36.44 383 ASP A O 1
ATOM 2994 N N . VAL A 1 384 ? -22.769 8.356 34.480 1.00 34.69 384 VAL A N 1
ATOM 2995 C CA . VAL A 1 384 ? -21.662 9.065 33.796 1.00 34.69 384 VAL A CA 1
ATOM 2996 C C . VAL A 1 384 ? -20.238 8.646 34.228 1.00 34.69 384 VAL A C 1
ATOM 2998 O O . VAL A 1 384 ? -19.276 9.340 33.912 1.00 34.69 384 VAL A O 1
ATOM 3001 N N . ASN A 1 385 ? -20.051 7.523 34.930 1.00 34.50 385 ASN A N 1
ATOM 3002 C CA . ASN A 1 385 ? -18.766 7.178 35.577 1.00 34.50 385 ASN A CA 1
ATOM 3003 C C . ASN A 1 385 ? -18.188 5.801 35.191 1.00 34.50 385 ASN A C 1
ATOM 3005 O O . ASN A 1 385 ? -17.792 5.023 36.054 1.00 34.50 385 ASN A O 1
ATOM 3009 N N . ALA A 1 386 ? -18.088 5.492 33.898 1.00 34.06 386 ALA A N 1
ATOM 3010 C CA . ALA A 1 386 ? -17.326 4.331 33.423 1.00 34.06 386 ALA A CA 1
ATOM 3011 C C . ALA A 1 386 ? -15.928 4.758 32.937 1.00 34.06 386 ALA A C 1
ATOM 3013 O O . ALA A 1 386 ? -15.642 4.757 31.742 1.00 34.06 386 ALA A O 1
ATOM 3014 N N . ALA A 1 387 ? -15.066 5.174 33.868 1.00 28.17 387 ALA A N 1
ATOM 3015 C CA . ALA A 1 387 ? -13.621 5.226 33.650 1.00 28.17 387 ALA A CA 1
ATOM 3016 C C . ALA A 1 387 ? -13.014 3.907 34.151 1.00 28.17 387 ALA A C 1
ATOM 3018 O O . ALA A 1 387 ? -13.326 3.457 35.254 1.00 28.17 387 ALA A O 1
ATOM 3019 N N . VAL A 1 388 ? -12.183 3.267 33.329 1.00 35.03 388 VAL A N 1
ATOM 3020 C CA . VAL A 1 388 ? -11.560 1.973 33.634 1.00 35.03 388 VAL A CA 1
ATOM 3021 C C . VAL A 1 388 ? -10.578 2.117 34.803 1.00 35.03 388 VAL A C 1
ATOM 3023 O O . VAL A 1 388 ? -9.626 2.892 34.735 1.00 35.03 388 VAL A O 1
ATOM 3026 N N . GLN A 1 389 ? -10.796 1.332 35.861 1.00 27.50 389 GLN A N 1
ATOM 3027 C CA . GLN A 1 389 ? -9.767 0.960 36.832 1.00 27.50 389 GLN A CA 1
ATOM 3028 C C . GLN A 1 389 ? -8.976 -0.223 36.255 1.00 27.50 389 GLN A C 1
ATOM 3030 O O . GLN A 1 389 ? -9.570 -1.245 35.917 1.00 27.50 389 GLN A O 1
ATOM 3035 N N . SER A 1 390 ? -7.651 -0.100 36.140 1.00 26.86 390 SER A N 1
ATOM 3036 C CA . SER A 1 390 ? -6.786 -1.201 35.689 1.00 26.86 390 SER A CA 1
ATOM 3037 C C . SER A 1 390 ? -6.822 -2.395 36.668 1.00 26.86 390 SER A C 1
ATOM 3039 O O . SER A 1 390 ? -6.990 -2.189 37.877 1.00 26.86 390 SER A O 1
ATOM 3041 N N . PRO A 1 391 ? -6.602 -3.645 36.215 1.00 29.97 391 PRO A N 1
ATOM 3042 C CA . PRO A 1 391 ? -6.482 -4.803 37.102 1.00 29.97 391 PRO A CA 1
ATOM 3043 C C . PRO A 1 391 ? -5.313 -4.617 38.076 1.00 29.97 391 PRO A C 1
ATOM 3045 O O . PRO A 1 391 ? -4.299 -4.011 37.740 1.00 29.97 391 PRO A O 1
ATOM 3048 N N . GLY A 1 392 ? -5.470 -5.043 39.328 1.00 29.77 392 GLY A N 1
ATOM 3049 C CA . GLY A 1 392 ? -4.368 -5.065 40.291 1.00 29.77 392 GLY A CA 1
ATOM 3050 C C . GLY A 1 392 ? -3.481 -6.280 40.050 1.00 29.77 392 GLY A C 1
ATOM 3051 O O . GLY A 1 392 ? -3.958 -7.405 40.175 1.00 29.77 392 GLY A O 1
ATOM 3052 N N . HIS A 1 393 ? -2.205 -6.054 39.743 1.00 38.12 393 HIS A N 1
ATOM 3053 C CA . HIS A 1 393 ? -1.174 -7.088 39.744 1.00 38.12 393 HIS A CA 1
ATOM 3054 C C . HIS A 1 393 ? -0.430 -7.045 41.084 1.00 38.12 393 HIS A C 1
ATOM 3056 O O . HIS A 1 393 ? 0.118 -6.018 41.469 1.00 38.12 393 HIS A O 1
ATOM 3062 N N . SER A 1 394 ? -0.446 -8.151 41.829 1.00 36.09 394 SER A N 1
ATOM 3063 C CA . SER A 1 394 ? 0.189 -8.266 43.145 1.00 36.09 394 SER A CA 1
ATOM 3064 C C . SER A 1 394 ? 1.618 -8.809 43.025 1.00 36.09 394 SER A C 1
ATOM 3066 O O . SER A 1 394 ? 1.851 -10.003 43.224 1.00 36.09 394 SER A O 1
ATOM 3068 N N . GLY A 1 395 ? 2.574 -7.944 42.686 1.00 39.78 395 GLY A N 1
ATOM 3069 C CA . GLY A 1 395 ? 4.001 -8.172 42.940 1.00 39.78 395 GLY A CA 1
ATOM 3070 C C . GLY A 1 395 ? 4.416 -7.626 44.317 1.00 39.78 395 GLY A C 1
ATOM 3071 O O . GLY A 1 395 ? 3.745 -6.738 44.846 1.00 39.78 395 GLY A O 1
ATOM 3072 N N . PRO A 1 396 ? 5.494 -8.133 44.945 1.00 38.75 396 PRO A N 1
ATOM 3073 C CA . PRO A 1 396 ? 5.972 -7.584 46.211 1.00 38.75 396 PRO A CA 1
ATOM 3074 C C . PRO A 1 396 ? 6.457 -6.130 46.024 1.00 38.75 396 PRO A C 1
ATOM 3076 O O . PRO A 1 396 ? 7.122 -5.841 45.025 1.00 38.75 396 PRO A O 1
ATOM 3079 N N . PRO A 1 397 ? 6.176 -5.214 46.972 1.00 48.72 397 PRO A N 1
ATOM 3080 C CA . PRO A 1 397 ? 6.659 -3.836 46.909 1.00 48.72 397 PRO A CA 1
ATOM 3081 C C . PRO A 1 397 ? 8.189 -3.789 46.853 1.00 48.72 397 PRO A C 1
ATOM 3083 O O . PRO A 1 397 ? 8.872 -4.463 47.628 1.00 48.72 397 PRO A O 1
ATOM 3086 N N . ILE A 1 398 ? 8.737 -2.965 45.961 1.00 56.91 398 ILE A N 1
ATOM 3087 C CA . ILE A 1 398 ? 10.182 -2.732 45.880 1.00 56.91 398 ILE A CA 1
ATOM 3088 C C . ILE A 1 398 ? 10.504 -1.598 46.854 1.00 56.91 398 ILE A C 1
ATOM 3090 O O . ILE A 1 398 ? 10.029 -0.473 46.690 1.00 56.91 398 ILE A O 1
ATOM 3094 N N . ALA A 1 399 ? 11.305 -1.883 47.882 1.00 54.22 399 ALA A N 1
ATOM 3095 C CA . ALA A 1 399 ? 11.672 -0.896 48.895 1.00 54.22 399 ALA A CA 1
ATOM 3096 C C . ALA A 1 399 ? 12.320 0.350 48.255 1.00 54.22 399 ALA A C 1
ATOM 3098 O O . ALA A 1 399 ? 13.300 0.243 47.522 1.00 54.22 399 ALA A O 1
ATOM 3099 N N . GLY A 1 400 ? 11.764 1.534 48.536 1.00 65.88 400 GLY A N 1
ATOM 3100 C CA . GLY A 1 400 ? 12.237 2.824 48.012 1.00 65.88 400 GLY A CA 1
ATOM 3101 C C . GLY A 1 400 ? 11.601 3.279 46.692 1.00 65.88 400 GLY A C 1
ATOM 3102 O O . GLY A 1 400 ? 11.756 4.445 46.333 1.00 65.88 400 GLY A O 1
ATOM 3103 N N . LEU A 1 401 ? 10.845 2.416 46.001 1.00 76.81 401 LEU A N 1
ATOM 3104 C CA . LEU A 1 401 ? 10.133 2.790 44.775 1.00 76.81 401 LEU A CA 1
ATOM 3105 C C . LEU A 1 401 ? 8.950 3.730 45.060 1.00 76.81 401 LEU A C 1
ATOM 3107 O O . LEU A 1 401 ? 8.742 4.677 44.312 1.00 76.81 401 LEU A O 1
ATOM 3111 N N . ASP A 1 402 ? 8.237 3.531 46.172 1.00 78.75 402 ASP A N 1
ATOM 3112 C CA . ASP A 1 402 ? 7.070 4.347 46.545 1.00 78.75 402 ASP A CA 1
ATOM 3113 C C . ASP A 1 402 ? 7.422 5.842 46.674 1.00 78.75 402 ASP A C 1
ATOM 3115 O O . ASP A 1 402 ? 6.792 6.686 46.046 1.00 78.75 402 ASP A O 1
ATOM 3119 N N . ALA A 1 403 ? 8.521 6.176 47.362 1.00 79.75 403 ALA A N 1
ATOM 3120 C CA . ALA A 1 403 ? 8.992 7.560 47.499 1.00 79.75 403 ALA A CA 1
ATOM 3121 C C . ALA A 1 403 ? 9.377 8.205 46.153 1.00 79.75 403 ALA A C 1
ATOM 3123 O O . ALA A 1 403 ? 9.243 9.415 45.961 1.00 79.75 403 ALA A O 1
ATOM 3124 N N . LEU A 1 404 ? 9.866 7.398 45.208 1.00 81.94 404 LEU A N 1
ATOM 3125 C CA . LEU A 1 404 ? 10.230 7.865 43.875 1.00 81.94 404 LEU A CA 1
ATOM 3126 C C . LEU A 1 404 ? 8.987 8.068 42.994 1.00 81.94 404 LEU A C 1
ATOM 3128 O O . LEU A 1 404 ? 8.962 9.010 42.204 1.00 81.94 404 LEU A O 1
ATOM 3132 N N . LEU A 1 405 ? 7.951 7.239 43.162 1.00 84.56 405 LEU A N 1
ATOM 3133 C CA . LEU A 1 405 ? 6.663 7.373 42.475 1.00 84.56 405 LEU A CA 1
ATOM 3134 C C . LEU A 1 405 ? 5.817 8.524 43.024 1.00 84.56 405 LEU A C 1
ATOM 3136 O O . LEU A 1 405 ? 5.210 9.243 42.232 1.00 84.56 405 LEU A O 1
ATOM 3140 N N . GLU A 1 406 ? 5.848 8.784 44.334 1.00 86.19 406 GLU A N 1
ATOM 3141 C CA . GLU A 1 406 ? 5.226 9.977 44.926 1.00 86.19 406 GLU A CA 1
ATOM 3142 C C . GLU A 1 406 ? 5.787 11.267 44.310 1.00 86.19 406 GLU A C 1
ATOM 3144 O O . GLU A 1 406 ? 5.031 12.177 43.968 1.00 86.19 406 GLU A O 1
ATOM 3149 N N . GLY A 1 407 ? 7.104 11.321 44.077 1.00 83.94 407 GLY A N 1
ATOM 3150 C CA . GLY A 1 407 ? 7.767 12.446 43.410 1.00 83.94 407 GLY A CA 1
ATOM 3151 C C . GLY A 1 407 ? 7.459 12.593 41.912 1.00 83.94 407 GLY A C 1
ATOM 3152 O O . GLY A 1 407 ? 7.827 13.606 41.320 1.00 83.94 407 GLY A O 1
ATOM 3153 N N . LEU A 1 408 ? 6.804 11.603 41.298 1.00 87.56 408 LEU A N 1
ATOM 3154 C CA . LEU A 1 408 ? 6.407 11.578 39.883 1.00 87.56 408 LEU A CA 1
ATOM 3155 C C . LEU A 1 408 ? 4.882 11.654 39.694 1.00 87.56 408 LEU A C 1
ATOM 3157 O O . LEU A 1 408 ? 4.373 11.466 38.587 1.00 87.56 408 LEU A O 1
ATOM 3161 N N . MET A 1 409 ? 4.128 11.913 40.764 1.00 89.44 409 MET A N 1
ATOM 3162 C CA . MET A 1 409 ? 2.674 12.042 40.702 1.00 89.44 409 MET A CA 1
ATOM 3163 C C . MET A 1 409 ? 2.251 13.137 39.715 1.00 89.44 409 MET A C 1
ATOM 3165 O O . MET A 1 409 ? 2.694 14.280 39.793 1.00 89.44 409 MET A O 1
ATOM 3169 N N . GLY A 1 410 ? 1.364 12.787 38.782 1.00 83.25 410 GLY A N 1
ATOM 3170 C CA . GLY A 1 410 ? 0.908 13.682 37.719 1.00 83.25 410 GLY A CA 1
ATOM 3171 C C . GLY A 1 410 ? 1.900 13.878 36.566 1.00 83.25 410 GLY A C 1
ATOM 3172 O O . GLY A 1 410 ? 1.582 14.618 35.638 1.00 83.25 410 GLY A O 1
ATOM 3173 N N . SER A 1 411 ? 3.063 13.222 36.572 1.00 85.06 411 SER A N 1
ATOM 3174 C CA . SER A 1 411 ? 3.969 13.215 35.419 1.00 85.06 411 SER A CA 1
ATOM 3175 C C . SER A 1 411 ? 3.398 12.406 34.254 1.00 85.06 411 SER A C 1
ATOM 3177 O O . SER A 1 411 ? 2.550 11.523 34.429 1.00 85.06 411 SER A O 1
ATOM 3179 N N . THR A 1 412 ? 3.865 12.731 33.051 1.00 78.94 412 THR A N 1
ATOM 3180 C CA . THR A 1 412 ? 3.491 12.030 31.818 1.00 78.94 412 THR A CA 1
ATOM 3181 C C . THR A 1 412 ? 4.125 10.643 31.733 1.00 78.94 412 THR A C 1
ATOM 3183 O O . THR A 1 412 ? 5.140 10.377 32.380 1.00 78.94 412 THR A O 1
ATOM 3186 N N . PHE A 1 413 ? 3.565 9.756 30.907 1.00 74.88 413 PHE A N 1
ATOM 3187 C CA . PHE A 1 413 ? 4.130 8.419 30.692 1.00 74.88 413 PHE A CA 1
ATOM 3188 C C . PHE A 1 413 ? 5.607 8.470 30.264 1.00 74.88 413 PHE A C 1
ATOM 3190 O O . PHE A 1 413 ? 6.435 7.798 30.873 1.00 74.88 413 PHE A O 1
ATOM 3197 N N . ASP A 1 414 ? 5.961 9.334 29.305 1.00 73.44 414 ASP A N 1
ATOM 3198 C CA . ASP A 1 414 ? 7.339 9.480 28.807 1.00 73.44 414 ASP A CA 1
ATOM 3199 C C . ASP A 1 414 ? 8.320 9.984 29.882 1.00 73.44 414 ASP A C 1
ATOM 3201 O O . ASP A 1 414 ? 9.512 9.664 29.863 1.00 73.44 414 ASP A O 1
ATOM 3205 N N . GLU A 1 415 ? 7.857 10.825 30.809 1.00 79.75 415 GLU A N 1
ATOM 3206 C CA . GLU A 1 415 ? 8.678 11.337 31.915 1.00 79.75 415 GLU A CA 1
ATOM 3207 C C . GLU A 1 415 ? 8.956 10.253 32.953 1.00 79.75 415 GLU A C 1
ATOM 3209 O O . GLU A 1 415 ? 10.088 10.119 33.425 1.00 79.75 415 GLU A O 1
ATOM 3214 N N . VAL A 1 416 ? 7.934 9.463 33.275 1.00 80.44 416 VAL A N 1
ATOM 3215 C CA . VAL A 1 416 ? 8.039 8.351 34.218 1.00 80.44 416 VAL A CA 1
ATOM 3216 C C . VAL A 1 416 ? 8.877 7.219 33.618 1.00 80.44 416 VAL A C 1
ATOM 3218 O O . VAL A 1 416 ? 9.790 6.738 34.288 1.00 80.44 416 VAL A O 1
ATOM 3221 N N . GLU A 1 417 ? 8.668 6.861 32.345 1.00 78.19 417 GLU A N 1
ATOM 3222 C CA . GLU A 1 417 ? 9.477 5.861 31.630 1.00 78.19 417 GLU A CA 1
ATOM 3223 C C . GLU A 1 417 ? 10.960 6.241 31.660 1.00 78.19 417 GLU A C 1
ATOM 3225 O O . GLU A 1 417 ? 11.814 5.445 32.054 1.00 78.19 417 GLU A O 1
ATOM 3230 N N . ARG A 1 418 ? 11.277 7.490 31.304 1.00 81.56 418 ARG A N 1
ATOM 3231 C CA . ARG A 1 418 ? 12.655 7.997 31.268 1.00 81.56 418 ARG A CA 1
ATOM 3232 C C . ARG A 1 418 ? 13.345 7.927 32.627 1.00 81.56 418 ARG A C 1
ATOM 3234 O O . ARG A 1 418 ? 14.564 7.774 32.683 1.00 81.56 418 ARG A O 1
ATOM 3241 N N . ARG A 1 419 ? 12.582 8.062 33.714 1.00 82.50 419 ARG A N 1
ATOM 3242 C CA . ARG A 1 419 ? 13.097 8.025 35.085 1.00 82.50 419 ARG A CA 1
ATOM 3243 C C . ARG A 1 419 ? 13.253 6.598 35.606 1.00 82.50 419 ARG A C 1
ATOM 3245 O O . ARG A 1 419 ? 14.229 6.316 36.293 1.00 82.50 419 ARG A O 1
ATOM 3252 N N . LEU A 1 420 ? 12.303 5.717 35.294 1.00 81.94 420 LEU A N 1
ATOM 3253 C CA . LEU A 1 420 ? 12.203 4.384 35.890 1.00 81.94 420 LEU A CA 1
ATOM 3254 C C . LEU A 1 420 ? 12.890 3.292 35.079 1.00 81.94 420 LEU A C 1
ATOM 3256 O O . LEU A 1 420 ? 13.495 2.400 35.671 1.00 81.94 420 LEU A O 1
ATOM 3260 N N . ARG A 1 421 ? 12.856 3.360 33.746 1.00 73.94 421 ARG A N 1
ATOM 3261 C CA . ARG A 1 421 ? 13.437 2.330 32.872 1.00 73.94 421 ARG A CA 1
ATOM 3262 C C . ARG A 1 421 ? 14.941 2.101 33.103 1.00 73.94 421 ARG A C 1
ATOM 3264 O O . ARG A 1 421 ? 15.342 0.939 33.128 1.00 73.94 421 ARG A O 1
ATOM 3271 N N . PRO A 1 422 ? 15.782 3.126 33.365 1.00 71.31 422 PRO A N 1
ATOM 3272 C CA . PRO A 1 422 ? 17.191 2.905 33.716 1.00 71.31 422 PRO A CA 1
ATOM 3273 C C . PRO A 1 422 ? 17.404 2.180 35.054 1.00 71.31 422 PRO A C 1
ATOM 3275 O O . PRO A 1 422 ? 18.471 1.615 35.274 1.00 71.31 422 PRO A O 1
ATOM 3278 N N . ILE A 1 423 ? 16.417 2.226 35.954 1.00 79.88 423 ILE A N 1
ATOM 3279 C CA . ILE A 1 423 ? 16.504 1.693 37.321 1.00 79.88 423 ILE A CA 1
ATOM 3280 C C . ILE A 1 423 ? 15.907 0.282 37.390 1.00 79.88 423 ILE A C 1
ATOM 3282 O O . ILE A 1 423 ? 16.468 -0.601 38.031 1.00 79.88 423 ILE A O 1
ATOM 3286 N N . LEU A 1 424 ? 14.764 0.076 36.734 1.00 73.06 424 LEU A N 1
ATOM 3287 C CA . LEU A 1 424 ? 13.926 -1.119 36.864 1.00 73.06 424 LEU A CA 1
ATOM 3288 C C . LEU A 1 424 ? 13.929 -2.008 35.607 1.00 73.06 424 LEU A C 1
ATOM 3290 O O . LEU A 1 424 ? 13.332 -3.084 35.614 1.00 73.06 424 LEU A O 1
ATOM 3294 N N . GLY A 1 425 ? 14.610 -1.590 34.535 1.00 65.62 425 GLY A N 1
ATOM 3295 C CA . GLY A 1 425 ? 14.645 -2.317 33.267 1.00 65.62 425 GLY A CA 1
ATOM 3296 C C . GLY A 1 425 ? 13.291 -2.319 32.554 1.00 65.62 425 GLY A C 1
ATOM 3297 O O . GLY A 1 425 ? 12.474 -1.424 32.749 1.00 65.62 425 GLY A O 1
ATOM 3298 N N . GLU A 1 426 ? 13.043 -3.324 31.711 1.00 63.38 426 GLU A N 1
ATOM 3299 C CA . GLU A 1 426 ? 11.812 -3.418 30.902 1.00 63.38 426 GLU A CA 1
ATOM 3300 C C . GLU A 1 426 ? 10.542 -3.693 31.732 1.00 63.38 426 GLU A C 1
ATOM 3302 O O . GLU A 1 426 ? 9.447 -3.387 31.273 1.00 63.38 426 GLU A O 1
ATOM 3307 N N . ASN A 1 427 ? 10.673 -4.169 32.976 1.00 64.00 427 ASN A N 1
ATOM 3308 C CA . ASN A 1 427 ? 9.539 -4.492 33.859 1.00 64.00 427 ASN A CA 1
ATOM 3309 C C . ASN A 1 427 ? 9.121 -3.309 34.756 1.00 64.00 427 ASN A C 1
ATOM 3311 O O . ASN A 1 427 ? 8.469 -3.488 35.786 1.00 64.00 427 ASN A O 1
ATOM 3315 N N . TRP A 1 428 ? 9.529 -2.084 34.415 1.00 75.62 428 TRP A N 1
ATOM 3316 C CA . TRP A 1 428 ? 9.240 -0.899 35.225 1.00 75.62 428 TRP A CA 1
ATOM 3317 C C . TRP A 1 428 ? 7.736 -0.598 35.326 1.00 75.62 428 TRP A C 1
ATOM 3319 O O . TRP A 1 428 ? 7.304 -0.073 36.351 1.00 75.62 428 TRP A O 1
ATOM 3329 N N . LEU A 1 429 ? 6.941 -0.960 34.307 1.00 64.38 429 LEU A N 1
ATOM 3330 C CA . LEU A 1 429 ? 5.481 -0.810 34.328 1.00 64.38 429 LEU A CA 1
ATOM 3331 C C . LEU A 1 429 ? 4.839 -1.720 35.387 1.00 64.38 429 LEU A C 1
ATOM 3333 O O . LEU A 1 429 ? 4.072 -1.263 36.231 1.00 64.38 429 LEU A O 1
ATOM 3337 N N . ASP A 1 430 ? 5.223 -2.994 35.404 1.00 67.31 430 ASP A N 1
ATOM 3338 C CA . ASP A 1 430 ? 4.706 -3.968 36.372 1.00 67.31 430 ASP A CA 1
ATOM 3339 C C . ASP A 1 430 ? 5.065 -3.564 37.808 1.00 67.31 430 ASP A C 1
ATOM 3341 O O . ASP A 1 430 ? 4.287 -3.751 38.750 1.00 67.31 430 ASP A O 1
ATOM 3345 N N . ALA A 1 431 ? 6.247 -2.965 37.980 1.00 70.38 431 ALA A N 1
ATOM 3346 C CA . ALA A 1 431 ? 6.717 -2.469 39.261 1.00 70.38 431 ALA A CA 1
ATOM 3347 C C . ALA A 1 431 ? 5.878 -1.288 39.780 1.00 70.38 431 ALA A C 1
ATOM 3349 O O . ALA A 1 431 ? 5.591 -1.248 40.977 1.00 70.38 431 ALA A O 1
ATOM 3350 N N . ILE A 1 432 ? 5.447 -0.350 38.925 1.00 78.75 432 ILE A N 1
ATOM 3351 C CA . ILE A 1 432 ? 4.572 0.749 39.369 1.00 78.75 432 ILE A CA 1
ATOM 3352 C C . ILE A 1 432 ? 3.166 0.252 39.713 1.00 78.75 432 ILE A C 1
ATOM 3354 O O . ILE A 1 432 ? 2.621 0.646 40.746 1.00 78.75 432 ILE A O 1
ATOM 3358 N N . GLU A 1 433 ? 2.619 -0.673 38.919 1.00 75.06 433 GLU A N 1
ATOM 3359 C CA . GLU A 1 433 ? 1.294 -1.256 39.158 1.00 75.06 433 GLU A CA 1
ATOM 3360 C C . GLU A 1 433 ? 1.253 -2.040 40.470 1.00 75.06 433 GLU A C 1
ATOM 3362 O O . GLU A 1 433 ? 0.334 -1.865 41.273 1.00 75.06 433 GLU A O 1
ATOM 3367 N N . SER A 1 434 ? 2.303 -2.821 40.739 1.00 72.00 434 SER A N 1
ATOM 3368 C CA . SER A 1 434 ? 2.452 -3.592 41.979 1.00 72.00 434 SER A CA 1
ATOM 3369 C C . SER A 1 434 ? 2.602 -2.717 43.229 1.00 72.00 434 SER A C 1
ATOM 3371 O O . SER A 1 434 ? 2.318 -3.173 44.334 1.00 72.00 434 SER A O 1
ATOM 3373 N N . ASN A 1 435 ? 3.018 -1.454 43.076 1.00 76.00 435 ASN A N 1
ATOM 3374 C CA . ASN A 1 435 ? 3.097 -0.475 44.169 1.00 76.00 435 ASN A CA 1
ATOM 3375 C C . ASN A 1 435 ? 1.841 0.412 44.256 1.00 76.00 435 ASN A C 1
ATOM 3377 O O . ASN A 1 435 ? 1.828 1.402 44.984 1.00 76.00 435 ASN A O 1
ATOM 3381 N N . GLY A 1 436 ? 0.772 0.057 43.536 1.00 77.25 436 GLY A N 1
ATOM 3382 C CA . GLY A 1 436 ? -0.508 0.755 43.596 1.00 77.25 436 GLY A CA 1
ATOM 3383 C C . GLY A 1 436 ? -0.566 2.029 42.755 1.00 77.25 436 GLY A C 1
ATOM 3384 O O . GLY A 1 436 ? -1.454 2.844 42.982 1.00 77.25 436 GLY A O 1
ATOM 3385 N N . TYR A 1 437 ? 0.328 2.217 41.783 1.00 81.50 437 TYR A N 1
ATOM 3386 C CA . TYR A 1 437 ? 0.280 3.342 40.847 1.00 81.50 437 TYR A CA 1
ATOM 3387 C C . TYR A 1 437 ? -0.249 2.900 39.483 1.00 81.50 437 TYR A C 1
ATOM 3389 O O . TYR A 1 437 ? -0.132 1.745 39.095 1.00 81.50 437 TYR A O 1
ATOM 3397 N N . TYR A 1 438 ? -0.868 3.814 38.748 1.00 76.06 438 TYR A N 1
ATOM 3398 C CA . TYR A 1 438 ? -1.393 3.563 37.409 1.00 76.06 438 TYR A CA 1
ATOM 3399 C C . TYR A 1 438 ? -1.345 4.843 36.578 1.00 76.06 438 TYR A C 1
ATOM 3401 O O . TYR A 1 438 ? -1.245 5.942 37.124 1.00 76.06 438 TYR A O 1
ATOM 3409 N N . PHE A 1 439 ? -1.433 4.716 35.255 1.00 76.75 439 PHE A N 1
ATOM 3410 C CA . PHE A 1 439 ? -1.644 5.870 34.386 1.00 76.75 439 PHE A CA 1
ATOM 3411 C C . PHE A 1 439 ? -3.135 6.082 34.152 1.00 76.75 439 PHE A C 1
ATOM 3413 O O . PHE A 1 439 ? -3.832 5.195 33.665 1.00 76.75 439 PHE A O 1
ATOM 3420 N N . GLU A 1 440 ? -3.619 7.268 34.502 1.00 70.56 440 GLU A N 1
ATOM 3421 C CA . GLU A 1 440 ? -4.929 7.763 34.097 1.00 70.56 440 GLU A CA 1
ATOM 3422 C C . GLU A 1 440 ? -4.806 8.321 32.674 1.00 70.56 440 GLU A C 1
ATOM 3424 O O . GLU A 1 440 ? -3.997 9.218 32.424 1.00 70.56 440 GLU A O 1
ATOM 3429 N N . TRP A 1 441 ? -5.577 7.769 31.736 1.00 60.12 441 TRP A N 1
ATOM 3430 C CA . TRP A 1 441 ? -5.508 8.120 30.317 1.00 60.12 441 TRP A CA 1
ATOM 3431 C C . TRP A 1 441 ? -6.656 9.060 29.945 1.00 60.12 441 TRP A C 1
ATOM 3433 O O . TRP A 1 441 ? -7.819 8.661 29.962 1.00 60.12 441 TRP A O 1
ATOM 3443 N N . GLY A 1 442 ? -6.334 10.303 29.577 1.00 48.75 442 GLY A N 1
ATOM 3444 C CA . GLY A 1 442 ? -7.315 11.250 29.031 1.00 48.75 442 GLY A CA 1
ATOM 3445 C C . GLY A 1 442 ? -7.594 11.064 27.532 1.00 48.75 442 GLY A C 1
ATOM 3446 O O . GLY A 1 442 ? -8.646 11.481 27.049 1.00 48.75 442 GLY A O 1
ATOM 3447 N N . SER A 1 443 ? -6.665 10.441 26.798 1.00 49.34 443 SER A N 1
ATOM 3448 C CA . SER A 1 443 ? -6.747 10.160 25.359 1.00 49.34 443 SER A CA 1
ATOM 3449 C C . SER A 1 443 ? -5.832 8.978 24.976 1.00 49.34 443 SER A C 1
ATOM 3451 O O . SER A 1 443 ? -5.152 8.405 25.829 1.00 49.34 443 SER A O 1
ATOM 3453 N N . LEU A 1 444 ? -5.790 8.613 23.687 1.00 41.44 444 LEU A N 1
ATOM 3454 C CA . LEU A 1 444 ? -4.830 7.644 23.127 1.00 41.44 444 LEU A CA 1
ATOM 3455 C C . LEU A 1 444 ? -3.401 8.200 22.930 1.00 41.44 444 LEU A C 1
ATOM 3457 O O . LEU A 1 444 ? -2.529 7.488 22.404 1.00 41.44 444 LEU A O 1
ATOM 3461 N N . ASP A 1 445 ? -3.162 9.469 23.263 1.00 50.81 445 ASP A N 1
ATOM 3462 C CA . ASP A 1 445 ? -1.832 10.072 23.262 1.00 50.81 445 ASP A CA 1
ATOM 3463 C C . ASP A 1 445 ? -1.110 9.740 24.575 1.00 50.81 445 ASP A C 1
ATOM 3465 O O . ASP A 1 445 ? -1.596 9.999 25.674 1.00 50.81 445 ASP A O 1
ATOM 3469 N N . VAL A 1 446 ? 0.094 9.185 24.453 1.00 48.47 446 VAL A N 1
ATOM 3470 C CA . VAL A 1 446 ? 0.970 8.844 25.585 1.00 48.47 446 VAL A CA 1
ATOM 3471 C C . VAL A 1 446 ? 1.327 10.096 26.402 1.00 48.47 446 VAL A C 1
ATOM 3473 O O . VAL A 1 446 ? 1.534 10.023 27.613 1.00 48.47 446 VAL A O 1
ATOM 3476 N N . ARG A 1 447 ? 1.288 11.273 25.766 1.00 57.06 447 ARG A N 1
ATOM 3477 C CA . ARG A 1 447 ? 1.497 12.578 26.406 1.00 57.06 447 ARG A CA 1
ATOM 3478 C C . ARG A 1 447 ? 0.343 13.017 27.302 1.00 57.06 447 ARG A C 1
ATOM 3480 O O . ARG A 1 447 ? 0.549 13.910 28.124 1.00 57.06 447 ARG A O 1
ATOM 3487 N N . ASP A 1 448 ? -0.828 12.393 27.195 1.00 60.28 448 ASP A N 1
ATOM 3488 C CA . ASP A 1 448 ? -2.008 12.691 28.018 1.00 60.28 448 ASP A CA 1
ATOM 3489 C C . ASP A 1 448 ? -2.178 11.714 29.189 1.00 60.28 448 ASP A C 1
ATOM 3491 O O . ASP A 1 448 ? -2.989 11.964 30.080 1.00 60.28 448 ASP A O 1
ATOM 3495 N N . ALA A 1 449 ? -1.389 10.636 29.238 1.00 69.38 449 ALA A N 1
ATOM 3496 C CA . ALA A 1 449 ? -1.346 9.749 30.395 1.00 69.38 449 ALA A CA 1
ATOM 3497 C C . ALA A 1 449 ? -0.725 10.473 31.597 1.00 69.38 449 ALA A C 1
ATOM 3499 O O . ALA A 1 449 ? 0.290 11.161 31.458 1.00 69.38 449 ALA A O 1
ATOM 3500 N N . ARG A 1 450 ? -1.319 10.338 32.785 1.00 80.75 450 ARG A N 1
ATOM 3501 C CA . ARG A 1 450 ? -0.826 10.950 34.031 1.00 80.75 450 ARG A CA 1
ATOM 3502 C C . ARG A 1 450 ? -0.690 9.899 35.124 1.00 80.75 450 ARG A C 1
ATOM 3504 O O . ARG A 1 450 ? -1.630 9.145 35.356 1.00 80.75 450 ARG A O 1
ATOM 3511 N N . LEU A 1 451 ? 0.458 9.856 35.801 1.00 84.00 451 LEU A N 1
ATOM 3512 C CA . LEU A 1 451 ? 0.682 8.918 36.905 1.00 84.00 451 LEU A CA 1
ATOM 3513 C C . LEU A 1 451 ? -0.210 9.271 38.106 1.00 84.00 451 LEU A C 1
ATOM 3515 O O . LEU A 1 451 ? -0.203 10.407 38.589 1.00 84.00 451 LEU A O 1
ATOM 3519 N N . ARG A 1 452 ? -0.960 8.292 38.602 1.00 83.75 452 ARG A N 1
ATOM 3520 C CA . ARG A 1 452 ? -1.844 8.380 39.767 1.00 83.75 452 ARG A CA 1
ATOM 3521 C C . ARG A 1 452 ? -1.566 7.231 40.728 1.00 83.75 452 ARG A C 1
ATOM 3523 O O . ARG A 1 452 ? -1.072 6.185 40.323 1.00 83.75 452 ARG A O 1
ATOM 3530 N N . ARG A 1 453 ? -1.945 7.415 41.991 1.00 86.62 453 ARG A N 1
ATOM 3531 C CA . ARG A 1 453 ? -1.953 6.373 43.023 1.00 86.62 453 ARG A CA 1
ATOM 3532 C C . ARG A 1 453 ? -3.384 5.865 43.199 1.00 86.62 453 ARG A C 1
ATOM 3534 O O . ARG A 1 453 ? -4.321 6.665 43.179 1.00 86.62 453 ARG A O 1
ATOM 3541 N N . ARG A 1 454 ? -3.565 4.553 43.339 1.00 79.19 454 ARG A N 1
ATOM 3542 C CA . ARG A 1 454 ? -4.826 3.959 43.797 1.00 79.19 454 ARG A CA 1
ATOM 3543 C C . ARG A 1 454 ? -5.027 4.384 45.252 1.00 79.19 454 ARG A C 1
ATOM 3545 O O . ARG A 1 454 ? -4.098 4.257 46.047 1.00 79.19 454 ARG A O 1
ATOM 3552 N N . GLY A 1 455 ? -6.185 4.983 45.530 1.00 64.81 455 GLY A N 1
ATOM 3553 C CA . GLY A 1 455 ? -6.564 5.444 46.868 1.00 64.81 455 GLY A CA 1
ATOM 3554 C C . GLY A 1 455 ? -6.756 4.311 47.859 1.00 64.81 455 GLY A C 1
ATOM 3555 O O . GLY A 1 455 ? -6.987 3.166 47.404 1.00 64.81 455 GLY A O 1
#

Sequence (455 aa):
MRIRKGVARPAYLTQDDAAAVREVLGAFSSAVAGSWKYAELEERISQISRIYDRRLVRGLSSLMERRLTLSQASGISPVELRRLLFSMGPVISREERDALIASVASKFNTSMDEVERAIFSDVEREKLVAGLEALGPGDLIAWYNAELTETLLARSVSLRISAARLWSAILRRIKRLGLMYEVIEGEGTPSIEVTGPASVLGIHDRYSRAASGLVPVLLDVGEWRMEGRIRLGTREMGFSVDSSSAEMRYPPDVVGRSIRTFDSSIEERLHRALLQAAPDLKVSREPAPLDAGPGVMVPDFAVDVDGHRVFIEVVGFWTPEYLRRKVEKLRRVRGVDMILLVDGSIGFPRADVPSEVIFYRGNDIPLKRLLTSIRGRSSQGVDVNAAVQSPGHSGPPIAGLDALLEGLMGSTFDEVERRLRPILGENWLDAIESNGYYFEWGSLDVRDARLRRRG

Secondary structure (DSSP, 8-state):
-EEETTEEE-----GGGHHHHHHHHHHHHHHHHTT-BHHHHHHHHHHHTTTS-HHHHHHHHHHHHTTEEEPPPPSS-HHHHHHHHHHT----SHHHHHHHHHHHHHHTTS-HHHHHHHTTTTSGGGSBEEEE----HHHHHHHHHHHHHHHHHHTEEEEEEEESS-HHHHHHHHHHTT--EEEE--SSS-EEEEE-GGG-SS-HHHHHHHHHTTHHHHHHH-SEEEEEEEEETTEEEEEEEETTSS-----HHHHHHHHHTT-S-HHHHHHHHHHHH-TTSEEEESPPPEE-SSSEE--SEEEEETTEEEEEEEESS--HHHHHHHHHHHHHSTT-EEEEEEETTS---STT--TTEEEEBTTB--HHHHHHHHHHGGGS---S--PPPPPPP-PPPPTTHHHHHHTTTT-BHHHHHHHHHHHHGGGHHHHHHHTTEEEEESSS-GGGEEEEE--

Solvent-accessible surface area (backbone atoms only — not comparable to full-atom values): 25500 Å² total; per-residue (Å²): 108,47,77,56,96,75,31,44,34,80,69,63,59,56,81,88,46,45,65,64,47,45,52,54,54,46,50,56,53,48,26,40,78,65,53,29,34,40,46,57,46,51,49,53,53,53,57,50,34,72,79,47,62,50,69,58,49,51,53,56,48,58,59,52,54,76,38,50,36,64,47,77,63,50,99,56,60,27,66,61,46,43,54,55,57,60,71,73,53,90,70,91,48,70,68,58,43,52,53,50,42,44,54,51,11,60,74,69,77,51,48,49,69,54,48,68,58,19,46,46,28,84,40,71,52,62,18,32,31,66,40,66,67,90,76,54,64,67,56,51,38,14,28,50,30,40,54,52,49,23,54,48,43,31,38,10,42,32,38,36,40,37,30,90,50,63,46,57,59,52,50,53,48,41,57,74,52,18,56,46,68,48,43,36,66,51,104,80,54,61,29,40,38,33,67,14,25,66,66,46,78,97,50,36,73,65,48,16,56,38,52,26,66,46,52,66,56,50,62,74,50,50,56,39,38,38,36,36,30,31,62,61,86,94,44,78,32,41,35,69,50,40,54,82,72,49,67,57,41,71,58,76,82,55,54,58,59,70,53,65,77,58,73,83,44,70,63,63,52,49,52,54,49,45,54,70,77,42,71,87,48,51,74,44,67,43,40,56,70,39,78,47,79,84,20,54,41,69,44,50,28,35,36,46,44,94,82,32,67,41,33,34,34,77,38,51,50,80,48,75,67,54,51,51,54,50,52,58,46,49,74,68,26,81,93,62,46,64,37,37,39,32,42,58,71,56,90,67,84,77,88,83,66,62,90,52,55,45,66,26,45,91,86,52,67,58,57,70,62,50,52,52,54,60,64,62,51,60,79,67,85,72,84,88,78,88,72,88,78,78,84,85,52,92,50,84,72,60,89,72,50,62,69,55,49,64,76,40,60,64,35,32,46,68,58,50,46,70,65,36,36,86,76,52,42,93,55,34,64,62,54,40,37,26,65,41,31,47,70,50,58,71,35,78,48,60,80,47,20,25,34,42,70,67,129